Protein AF-A0A7J6A420-F1 (afdb_monomer_lite)

Secondary structure (DSSP, 8-state):
----------------PPPPPPPP------------------------------------------------S-HHHHHHHHHHHHHHHHHHHHHHHHHHHHHHHHHHHHHHHHHHHHHHHHHHHHHHHHHTS--HHHHHHHHHHHHHHHHHHHHHHHHHHHHHHHHHHHHHHHHHHHHHHHHHHHHHHHHHHHHHHHHHHHHHHHHHHHHHHHHHHHHHHHHHHHHHHHHHHHHHHHHHHHHTT-----------HHHHHHHHHHHHHHHHHHHHHHHHHHHHHHHHHHHHHHHHHHHHHHHHHHHHHHHHHHHHHHHHHHHHHHHHHHHHHHHHHHHHHHHHHHHHHHHHHHHHHHHHHHHHHHHHHHHHHHHHHHHHHHHHHHHHHHHHHHHHHHHHHHHHHHH--S--------------------------------------------TTHHHHHHHHHHHHHHHHHHHHHHHHHHHHHHHHHHHHHHHHHHHHHHHHHHHHHHHHHHHHHHHHHHHHHHHHHHHHHHHHHHHHHHHHHHHHHHHHT-TT-SSS-S--

Organism: Ameiurus melas (NCBI:txid219545)

Foldseek 3Di:
DDDDDDDDDDDDDDDDDDDDDDDDDDDDDDDDDDDDDDDDDDDDDDDDDDDDDDDDDDDDDDDDDDDDDDDPDDPVVVVVVVVVVVVVVVVVVVVVVVVVVVVVVVVVVVVVVVVVVVVVVVVVVVVVVVVPPPDCVVVVVVVVVVVVVVVVVVVVVVVVVVVVVVVVVVVVVVVVVVVVVVVVVVVVVVVVVVVVVVVVVVVVVVVVVVVVVVVVVVVVVVVVVVVVVVVVVVVVVVCVVVVVVDDDDDDDDDDPVVVVVVVVVVVVVVVVVVVVVVVVVVVVVVVVVVVVVVVVVVVVVVVVVVVVVVVVVVVVVVVVVVVVVVVVVVVVVVVVVVVVVVVVVVVVVVVVVVVVVVVVVVVVVVVVVVVVVVVVVVVVVVVVVVVVVVVVVVVVVVVCCVVCVVVDPDDDDDDDDDDDDDDDDDDDDDDDDDDDDDDDDDDDDDDDDDDDDDPPVVVVVVVVVVVVVVVVVVVVVVVVVVVVVVVVVVVVVVVVVVVVVVVVVVVVVVVVVVVVVVVVVVVVVVVVVVVVVVVVVVVVVVVVVVVVVVVVPDPPPPPDPPDD

Radius of gyration: 74.11 Å; chains: 1; bounding box: 147×92×239 Å

Sequence (564 aa):
MSGIGFDPYYTSAYKRWYVESAPPRVATRTRSRTVYSSHSSPLSSARFQYSSPGRVSSSSSLLLSSAGHPLELDLSQAAQVGSELRAVRTQEKAQLQELNDRFAGFIERVHELEQQNRALEAELLLLRQRHNEPSCLRALYEHEARALRAAVDEAEQEKQHALSRREHLEETLRALQRQYDEEALERENSEARLMDARKEADERALTQVELEKRVGVLLDELAFLKKLHEGEISELQVQIQYGAQIAVETETTKPDLSSALRDIRAQYERLAARNMQAAEDWFRGKMGHLTETVAHHTSAVRTSKDEAGEYRRQLQARILEIDACKSLNESLEKQLRELEDKQSAEITAMQDTISELDNELRGTKGEMARYLKEYQDLLNVKMALDIEIAAYRKLLEGEETRISAGMAGSLASSYTMASSYSRPVFSVQSSVTSSAPYLLSSRLMSYTLSAEPSKEEEEEEEEEEEEKEEEEKEEVEEKKKKKKIRRRTRKKKIRRRGMKRKMKQLRNKRRKKRRLHRRKKRKEVKRRLKRVRSRKEKKKLHSQVSFEIAWGTNPHMSHMASSC

pLDDT: mean 74.91, std 24.12, range [27.3, 98.44]

InterPro domains:
  IPR006821 Intermediate filament head, DNA-binding domain [PF04732] (9-90)
  IPR018039 Intermediate filament protein, conserved site [PS00226] (389-397)
  IPR039008 Intermediate filament, rod domain [PF00038] (91-402)
  IPR039008 Intermediate filament, rod domain [PS51842] (92-403)
  IPR039008 Intermediate filament, rod domain [SM01391] (91-402)
  IPR050405 Intermediate filament structural protein [PTHR45652] (11-483)

Structure (mmCIF, N/CA/C/O backbone):
data_AF-A0A7J6A420-F1
#
_entry.id   AF-A0A7J6A420-F1
#
loop_
_atom_site.group_PDB
_atom_site.id
_atom_site.type_symbol
_atom_site.label_atom_id
_atom_site.label_alt_id
_atom_site.label_comp_id
_atom_site.label_asym_id
_atom_site.label_entity_id
_atom_site.label_seq_id
_atom_site.pdbx_PDB_ins_code
_atom_site.Cartn_x
_atom_site.Cartn_y
_atom_site.Cartn_z
_atom_site.occupancy
_atom_site.B_iso_or_equiv
_atom_site.auth_seq_id
_atom_site.auth_comp_id
_atom_site.auth_asym_id
_atom_site.auth_atom_id
_atom_site.pdbx_PDB_model_num
ATOM 1 N N . MET A 1 1 ? 5.574 6.010 33.028 1.00 44.16 1 MET A N 1
ATOM 2 C CA . MET A 1 1 ? 6.414 4.857 32.646 1.00 44.16 1 MET A CA 1
ATOM 3 C C . MET A 1 1 ? 5.603 4.161 31.567 1.00 44.16 1 MET A C 1
ATOM 5 O O . MET A 1 1 ? 4.465 3.852 31.861 1.00 44.16 1 MET A O 1
ATOM 9 N N . SER A 1 2 ? 5.947 4.088 30.293 1.00 42.56 2 SER A N 1
ATOM 10 C CA . SER A 1 2 ? 7.198 4.186 29.543 1.00 42.56 2 SER A CA 1
ATOM 11 C C . SER A 1 2 ? 6.797 4.729 28.162 1.00 42.56 2 SER A C 1
ATOM 13 O O . SER A 1 2 ? 5.900 4.191 27.524 1.00 42.56 2 SER A O 1
ATOM 15 N N . GLY A 1 3 ? 7.388 5.844 27.733 1.00 39.31 3 GLY A N 1
ATOM 16 C CA . GLY A 1 3 ? 7.160 6.405 26.401 1.00 39.31 3 GLY A CA 1
ATOM 17 C C . GLY A 1 3 ? 8.328 6.027 25.508 1.00 39.31 3 GLY A C 1
ATOM 18 O O . GLY A 1 3 ? 9.388 6.636 25.622 1.00 39.31 3 GLY A O 1
ATOM 19 N N . ILE A 1 4 ? 8.142 5.013 24.666 1.00 49.25 4 ILE A N 1
ATOM 20 C CA . ILE A 1 4 ? 9.098 4.632 23.625 1.00 49.25 4 ILE A CA 1
ATOM 21 C C . ILE A 1 4 ? 8.918 5.627 22.476 1.00 49.25 4 ILE A C 1
ATOM 23 O O . ILE A 1 4 ? 7.881 5.664 21.817 1.00 49.25 4 ILE A O 1
ATOM 27 N N . GLY A 1 5 ? 9.903 6.508 22.311 1.00 38.50 5 GLY A N 1
ATOM 28 C CA . GLY A 1 5 ? 9.998 7.419 21.179 1.00 38.50 5 GLY A CA 1
ATOM 29 C C . GLY A 1 5 ? 10.586 6.679 19.987 1.00 38.50 5 GLY A C 1
ATOM 30 O O . GLY A 1 5 ? 11.729 6.241 20.046 1.00 38.50 5 GLY A O 1
ATOM 31 N N . PHE A 1 6 ? 9.789 6.543 18.934 1.00 41.97 6 PHE A N 1
ATOM 32 C CA . PHE A 1 6 ? 10.197 6.000 17.646 1.00 41.97 6 PHE A CA 1
ATOM 33 C C . PHE A 1 6 ? 10.838 7.120 16.809 1.00 41.97 6 PHE A C 1
ATOM 35 O O . PHE A 1 6 ? 10.242 8.188 16.637 1.00 41.97 6 PHE A O 1
ATOM 42 N N . ASP A 1 7 ? 12.060 6.884 16.338 1.00 42.75 7 ASP A N 1
ATOM 43 C CA . ASP A 1 7 ? 12.834 7.762 15.456 1.00 42.75 7 ASP A CA 1
ATOM 44 C C . ASP A 1 7 ? 12.755 7.184 14.029 1.00 42.75 7 ASP A C 1
ATOM 46 O O . ASP A 1 7 ? 13.041 5.997 13.859 1.00 42.75 7 ASP A O 1
ATOM 50 N N . PRO A 1 8 ? 12.339 7.939 12.996 1.00 51.19 8 PRO A N 1
ATOM 51 C CA . PRO A 1 8 ? 12.270 7.412 11.641 1.00 51.19 8 PRO A CA 1
ATOM 52 C C . PRO A 1 8 ? 13.610 7.626 10.929 1.00 51.19 8 PRO A C 1
ATOM 54 O O . PRO A 1 8 ? 13.943 8.742 10.514 1.00 51.19 8 PRO A O 1
ATOM 57 N N . TYR A 1 9 ? 14.364 6.541 10.759 1.00 42.09 9 TYR A N 1
ATOM 58 C CA . TYR A 1 9 ? 15.439 6.484 9.775 1.00 42.09 9 TYR A CA 1
ATOM 59 C C . TYR A 1 9 ? 14.852 6.513 8.359 1.00 42.09 9 TYR A C 1
ATOM 61 O O . TYR A 1 9 ? 13.881 5.833 8.040 1.00 42.09 9 TYR A O 1
ATOM 69 N N . TYR A 1 10 ? 15.459 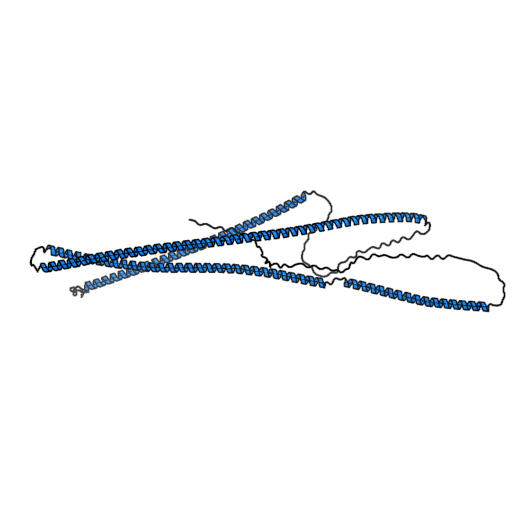7.356 7.529 1.00 42.25 10 TYR A N 1
ATOM 70 C CA . TYR A 1 10 ? 15.318 7.387 6.080 1.00 42.25 10 TYR A CA 1
ATOM 71 C C . TYR A 1 10 ? 15.702 6.024 5.489 1.00 42.25 10 TYR A C 1
ATOM 73 O O . TYR A 1 10 ? 16.800 5.544 5.767 1.00 42.25 10 TYR A O 1
ATOM 81 N N . THR A 1 11 ? 14.872 5.470 4.604 1.00 33.19 11 THR A N 1
ATOM 82 C CA . THR A 1 11 ? 15.291 4.398 3.694 1.00 33.19 11 THR A CA 1
ATOM 83 C C . THR A 1 11 ? 15.205 4.898 2.258 1.00 33.19 11 THR A C 1
ATOM 85 O O . THR A 1 11 ? 14.230 5.522 1.840 1.00 33.19 11 THR A O 1
ATOM 88 N N . SER A 1 12 ? 16.316 4.682 1.565 1.00 32.66 12 SER A N 1
ATOM 89 C CA . SER A 1 12 ? 16.600 4.981 0.169 1.00 32.66 12 SER A CA 1
ATOM 90 C C . SER A 1 12 ? 15.578 4.330 -0.767 1.00 32.66 12 SER A C 1
ATOM 92 O O . SER A 1 12 ? 15.286 3.146 -0.627 1.00 32.66 12 SER A O 1
ATOM 94 N N . ALA A 1 13 ? 15.049 5.095 -1.721 1.00 34.12 13 ALA A N 1
ATOM 95 C CA . ALA A 1 13 ? 14.199 4.586 -2.790 1.00 34.12 13 ALA A CA 1
ATOM 96 C C . ALA A 1 13 ? 15.071 4.284 -4.017 1.00 34.12 13 ALA A C 1
ATOM 98 O O . ALA A 1 13 ? 15.443 5.198 -4.755 1.00 34.12 13 ALA A O 1
ATOM 99 N N . TYR A 1 14 ? 15.394 3.008 -4.228 1.00 37.47 14 TYR A N 1
ATOM 100 C CA . TYR A 1 14 ? 15.892 2.518 -5.511 1.00 37.47 14 TYR A CA 1
ATOM 101 C C . TYR A 1 14 ? 14.693 2.297 -6.440 1.00 37.47 14 TYR A C 1
ATOM 103 O O . TYR A 1 14 ? 13.781 1.531 -6.136 1.00 37.47 14 TYR A O 1
ATOM 111 N N . LYS A 1 15 ? 14.680 3.014 -7.566 1.00 39.81 15 LYS A N 1
ATOM 112 C CA . LYS A 1 15 ? 13.773 2.777 -8.693 1.00 39.81 15 LYS A CA 1
ATOM 113 C C . LYS A 1 15 ? 14.254 1.536 -9.443 1.00 39.81 15 LYS A C 1
ATOM 115 O O . LYS A 1 15 ? 15.408 1.514 -9.864 1.00 39.81 15 LYS A O 1
ATOM 120 N N . ARG A 1 16 ? 13.374 0.566 -9.693 1.00 32.12 16 ARG A N 1
ATOM 121 C CA . ARG A 1 16 ? 13.612 -0.480 -10.694 1.00 32.12 16 ARG A CA 1
ATOM 122 C C . ARG A 1 16 ? 12.357 -0.676 -11.533 1.00 32.12 16 ARG A C 1
ATOM 124 O O . ARG A 1 16 ? 11.264 -0.847 -11.006 1.00 32.12 16 ARG A O 1
ATOM 131 N N . TRP A 1 17 ? 12.555 -0.537 -12.835 1.00 34.53 17 TRP A N 1
ATOM 132 C CA . TRP A 1 17 ? 11.572 -0.737 -13.886 1.00 34.53 17 TRP A CA 1
ATOM 133 C C . TRP A 1 17 ? 11.294 -2.238 -14.019 1.00 34.53 17 TRP A C 1
ATOM 135 O O . TRP A 1 17 ? 12.237 -3.027 -14.002 1.00 34.53 17 TRP A O 1
ATOM 145 N N . TYR A 1 18 ? 10.026 -2.625 -14.158 1.00 34.12 18 TYR A N 1
ATOM 146 C CA . TYR A 1 18 ? 9.643 -3.968 -14.590 1.00 34.12 18 TYR A CA 1
ATOM 147 C C . TYR A 1 18 ? 9.233 -3.908 -16.064 1.00 34.12 18 TYR A C 1
ATOM 149 O O . TYR A 1 18 ? 8.341 -3.146 -16.431 1.00 34.12 18 TYR A O 1
ATOM 157 N N . VAL A 1 19 ? 9.918 -4.702 -16.889 1.00 36.59 19 VAL A N 1
ATOM 158 C CA . VAL A 1 19 ? 9.539 -5.044 -18.264 1.00 36.59 19 VAL A CA 1
ATOM 159 C C . VAL A 1 19 ? 8.822 -6.392 -18.214 1.00 36.59 19 VAL A C 1
ATOM 161 O O . VAL A 1 19 ? 9.273 -7.324 -17.550 1.00 36.59 19 VAL A O 1
ATOM 164 N N . GLU A 1 20 ? 7.676 -6.457 -18.879 1.00 30.97 20 GLU A N 1
ATOM 165 C CA . GLU A 1 20 ? 6.785 -7.608 -18.973 1.00 30.97 20 GLU A CA 1
ATOM 166 C C . GLU A 1 20 ? 7.246 -8.526 -20.120 1.00 30.97 20 GLU A C 1
ATOM 168 O O . GLU A 1 20 ? 7.280 -8.112 -21.279 1.00 30.97 20 GLU A O 1
ATOM 173 N N . SER A 1 21 ? 7.632 -9.766 -19.801 1.00 35.19 21 SER A N 1
ATOM 174 C CA . SER A 1 21 ? 8.087 -10.767 -20.777 1.00 35.19 21 SER A CA 1
ATOM 175 C C . SER A 1 21 ? 6.984 -11.787 -21.073 1.00 35.19 21 SER A C 1
ATOM 177 O O . SER A 1 21 ? 6.505 -12.481 -20.176 1.00 35.19 21 SER A O 1
ATOM 179 N N . ALA A 1 22 ? 6.606 -11.901 -22.348 1.00 41.25 22 ALA A N 1
ATOM 180 C CA . ALA A 1 22 ? 5.700 -12.921 -22.887 1.00 41.25 22 ALA A CA 1
ATOM 181 C C . ALA A 1 22 ? 6.444 -14.253 -23.197 1.00 41.25 22 ALA A C 1
ATOM 183 O O . ALA A 1 22 ? 7.671 -14.254 -23.300 1.00 41.25 22 ALA A O 1
ATOM 184 N N . PRO A 1 23 ? 5.740 -15.400 -23.342 1.00 46.00 23 PRO A N 1
ATOM 185 C CA . PRO A 1 23 ? 6.339 -16.738 -23.240 1.00 46.00 23 PRO A CA 1
ATOM 186 C C . PRO A 1 23 ? 6.891 -17.295 -24.572 1.00 46.00 23 PRO A C 1
ATOM 188 O O . PRO A 1 23 ? 6.526 -16.810 -25.648 1.00 46.00 23 PRO A O 1
ATOM 191 N N . PRO A 1 24 ? 7.732 -18.355 -24.536 1.00 46.97 24 PRO A N 1
ATOM 192 C CA . PRO A 1 24 ? 8.454 -18.843 -25.705 1.00 46.97 24 PRO A CA 1
ATOM 193 C C . PRO A 1 24 ? 7.633 -19.849 -26.526 1.00 46.97 24 PRO A C 1
ATOM 195 O O . PRO A 1 24 ? 6.916 -20.694 -25.988 1.00 46.97 24 PRO A O 1
ATOM 198 N N . ARG A 1 25 ? 7.800 -19.813 -27.854 1.00 38.16 25 ARG A N 1
ATOM 199 C CA . ARG A 1 25 ? 7.392 -20.891 -28.767 1.00 38.16 25 ARG A CA 1
ATOM 200 C C . ARG A 1 25 ? 8.628 -21.544 -29.380 1.00 38.16 25 ARG A C 1
ATOM 202 O O . ARG A 1 25 ? 9.457 -20.882 -29.991 1.00 38.16 25 ARG A O 1
ATOM 209 N N . VAL A 1 26 ? 8.705 -22.861 -29.220 1.00 37.81 26 VAL A N 1
ATOM 210 C CA . VAL A 1 26 ? 9.678 -23.772 -29.835 1.00 37.81 26 VAL A CA 1
ATOM 211 C C . VAL A 1 26 ? 9.087 -24.321 -31.138 1.00 37.81 26 VAL A C 1
ATOM 213 O O . VAL A 1 26 ? 7.959 -24.803 -31.099 1.00 37.81 26 VAL A O 1
ATOM 216 N N . ALA A 1 27 ? 9.845 -24.310 -32.247 1.00 32.50 27 ALA A N 1
ATOM 217 C CA . ALA A 1 27 ? 9.821 -25.359 -33.286 1.00 32.50 27 ALA A CA 1
ATOM 218 C C . ALA A 1 27 ? 10.918 -25.176 -34.368 1.00 32.50 27 ALA A C 1
ATOM 220 O O . ALA A 1 27 ? 10.869 -24.282 -35.204 1.00 32.50 27 ALA A O 1
ATOM 221 N N . THR A 1 28 ? 11.899 -26.082 -34.321 1.00 34.12 28 THR A N 1
ATOM 222 C CA . THR A 1 28 ? 12.509 -26.871 -35.417 1.00 34.12 28 THR A CA 1
ATOM 223 C C . THR A 1 28 ? 12.753 -26.273 -36.818 1.00 34.12 28 THR A C 1
ATOM 225 O O . THR A 1 28 ? 11.891 -26.260 -37.689 1.00 34.12 28 THR A O 1
ATOM 228 N N . ARG A 1 29 ? 14.037 -25.978 -37.060 1.00 37.75 29 ARG A N 1
ATOM 229 C CA . ARG A 1 29 ? 14.913 -26.387 -38.184 1.00 37.75 29 ARG A CA 1
ATOM 230 C C . ARG A 1 29 ? 14.262 -27.104 -39.391 1.00 37.75 29 ARG A C 1
ATOM 232 O O . ARG A 1 29 ? 13.819 -28.240 -39.268 1.00 37.75 29 ARG A O 1
ATOM 239 N N . THR A 1 30 ? 14.445 -26.554 -40.594 1.00 31.52 30 THR A N 1
ATOM 240 C CA . THR A 1 30 ? 14.710 -27.333 -41.823 1.00 31.52 30 THR A CA 1
ATOM 241 C C . THR A 1 30 ? 15.587 -26.544 -42.796 1.00 31.52 30 THR A C 1
ATOM 243 O O . THR A 1 30 ? 15.597 -25.321 -42.841 1.00 31.52 30 THR A O 1
ATOM 246 N N . ARG A 1 31 ? 16.406 -27.309 -43.511 1.00 36.94 31 ARG A N 1
ATOM 247 C CA . ARG A 1 31 ? 17.540 -26.947 -44.360 1.00 36.94 31 ARG A CA 1
ATOM 248 C C . ARG A 1 31 ? 17.093 -27.088 -45.815 1.00 36.94 31 ARG A C 1
ATOM 250 O O . ARG A 1 31 ? 16.467 -28.100 -46.109 1.00 36.94 31 ARG A O 1
ATOM 257 N N . SER A 1 32 ? 17.483 -26.187 -46.721 1.00 33.56 32 SER A N 1
ATOM 258 C CA . SER A 1 32 ? 17.725 -26.513 -48.141 1.00 33.56 32 SER A CA 1
ATOM 259 C C . SER A 1 32 ? 18.533 -25.427 -48.862 1.00 33.56 32 SER A C 1
ATOM 261 O O . SER A 1 32 ? 18.298 -24.236 -48.700 1.00 33.56 32 SER A O 1
ATOM 263 N N . ARG A 1 33 ? 19.524 -25.912 -49.620 1.00 34.00 33 ARG A N 1
ATOM 264 C CA . ARG A 1 33 ? 20.404 -25.239 -50.593 1.00 34.00 33 ARG A CA 1
ATOM 265 C C . ARG A 1 33 ? 19.622 -24.855 -51.862 1.00 34.00 33 ARG A C 1
ATOM 267 O O . ARG A 1 33 ? 18.701 -25.590 -52.183 1.00 34.00 33 ARG A O 1
ATOM 274 N N . THR A 1 34 ? 20.053 -23.830 -52.614 1.00 34.34 34 THR A N 1
ATOM 275 C CA . THR A 1 34 ? 20.872 -23.896 -53.867 1.00 34.34 34 THR A CA 1
ATOM 276 C C . THR A 1 34 ? 20.934 -22.508 -54.545 1.00 34.34 34 THR A C 1
ATOM 278 O O . THR A 1 34 ? 19.916 -21.841 -54.627 1.00 34.34 34 THR A O 1
ATOM 281 N N . VAL A 1 35 ? 22.130 -21.949 -54.797 1.00 37.09 35 VAL A N 1
ATOM 282 C CA . VAL A 1 35 ? 22.885 -21.847 -56.084 1.00 37.09 35 VAL A CA 1
ATOM 283 C C . VAL A 1 35 ? 22.332 -20.841 -57.115 1.00 37.09 35 VAL A C 1
ATOM 285 O O . VAL A 1 35 ? 21.404 -21.159 -57.844 1.00 37.09 35 VAL A O 1
ATOM 288 N N . TYR A 1 36 ? 23.015 -19.693 -57.245 1.00 34.50 36 TYR A N 1
ATOM 289 C CA . TYR A 1 36 ? 23.463 -19.044 -58.501 1.00 34.50 36 TYR A CA 1
ATOM 290 C C . TYR A 1 36 ? 24.477 -17.947 -58.088 1.00 34.50 36 TYR A C 1
ATOM 292 O O . TYR A 1 36 ? 24.188 -17.181 -57.176 1.00 34.50 36 TYR A O 1
ATOM 300 N N . SER A 1 37 ? 25.773 -18.041 -58.424 1.00 29.95 37 SER A N 1
ATOM 301 C CA . SER A 1 37 ? 26.440 -17.466 -59.617 1.00 29.95 37 SER A CA 1
ATOM 302 C C . SER A 1 37 ? 26.096 -15.975 -59.818 1.00 29.95 37 SER A C 1
ATOM 304 O O . SER A 1 37 ? 24.925 -15.633 -59.840 1.00 29.95 37 SER A O 1
ATOM 306 N N . SER A 1 38 ? 27.014 -15.015 -59.934 1.00 36.00 38 SER A N 1
ATOM 307 C CA . SER A 1 38 ? 28.357 -15.060 -60.512 1.00 36.00 38 SER A CA 1
ATOM 308 C C . SER A 1 38 ? 29.232 -13.896 -60.027 1.00 36.00 38 SER A C 1
ATOM 310 O O . SER A 1 38 ? 28.785 -12.794 -59.728 1.00 36.00 38 SER A O 1
ATOM 312 N N . HIS A 1 39 ? 30.510 -14.222 -60.008 1.00 33.41 39 HIS A N 1
ATOM 313 C CA . HIS A 1 39 ? 31.740 -13.476 -59.767 1.00 33.41 39 HIS A CA 1
ATOM 314 C C . HIS A 1 39 ? 31.941 -12.339 -60.785 1.00 33.41 39 HIS A C 1
ATOM 316 O O . HIS A 1 39 ? 31.739 -12.544 -61.980 1.00 33.41 39 HIS A O 1
ATOM 322 N N . SER A 1 40 ? 32.441 -11.186 -60.335 1.00 33.41 40 SER A N 1
ATOM 323 C CA . SER A 1 40 ? 33.102 -10.194 -61.190 1.00 33.41 40 SER A CA 1
ATOM 324 C C . SER A 1 40 ? 34.513 -9.939 -60.660 1.00 33.41 40 SER A C 1
ATOM 326 O O . SER A 1 40 ? 34.689 -9.518 -59.517 1.00 33.41 40 SER A O 1
ATOM 328 N N . SER A 1 41 ? 35.513 -10.202 -61.494 1.00 38.19 41 SER A N 1
ATOM 329 C CA . SER A 1 41 ? 36.924 -9.857 -61.295 1.00 38.19 41 SER A CA 1
ATOM 330 C C . SER A 1 41 ? 37.413 -9.072 -62.526 1.00 38.19 41 SER A C 1
ATOM 332 O O . SER A 1 41 ? 36.717 -9.053 -63.543 1.00 38.19 41 SER A O 1
ATOM 334 N N . PRO A 1 42 ? 38.541 -8.350 -62.421 1.00 45.03 42 PRO A N 1
ATOM 335 C CA . PRO A 1 42 ? 38.766 -7.096 -63.129 1.00 45.03 42 PRO A CA 1
ATOM 336 C C . PRO A 1 42 ? 39.345 -7.270 -64.536 1.00 45.03 42 PRO A C 1
ATOM 338 O O . PRO A 1 42 ? 39.924 -8.296 -64.889 1.00 45.03 42 PRO A O 1
ATOM 341 N N . LEU A 1 43 ? 39.207 -6.205 -65.325 1.00 34.28 43 LEU A N 1
ATOM 342 C CA . LEU A 1 43 ? 39.779 -6.051 -66.657 1.00 34.28 43 LEU A CA 1
ATOM 343 C C . LEU A 1 43 ? 41.313 -5.987 -66.572 1.00 34.28 43 LEU A C 1
ATOM 345 O O . LEU A 1 43 ? 41.872 -5.067 -65.978 1.00 34.28 43 LEU A O 1
ATOM 349 N N . SER A 1 44 ? 41.979 -6.956 -67.200 1.00 32.56 44 SER A N 1
ATOM 350 C CA . SER A 1 44 ? 43.403 -6.916 -67.526 1.00 32.56 44 SER A CA 1
ATOM 351 C C . SER A 1 44 ? 43.548 -6.657 -69.026 1.00 32.56 44 SER A C 1
ATOM 353 O O . SER A 1 44 ? 42.921 -7.326 -69.848 1.00 32.56 44 SER A O 1
ATOM 355 N N . SER A 1 45 ? 44.332 -5.634 -69.355 1.00 38.75 45 SER A N 1
ATOM 356 C CA . SER A 1 45 ? 44.601 -5.153 -70.706 1.00 38.75 45 SER A CA 1
ATOM 357 C C . SER A 1 45 ? 45.745 -5.952 -71.327 1.00 38.75 45 SER A C 1
ATOM 359 O O . SER A 1 45 ? 46.814 -6.068 -70.729 1.00 38.75 45 SER A O 1
ATOM 361 N N . ALA A 1 46 ? 45.540 -6.489 -72.529 1.00 34.09 46 ALA A N 1
ATOM 362 C CA . ALA A 1 46 ? 46.610 -7.052 -73.343 1.00 34.09 46 ALA A CA 1
ATOM 363 C C . ALA A 1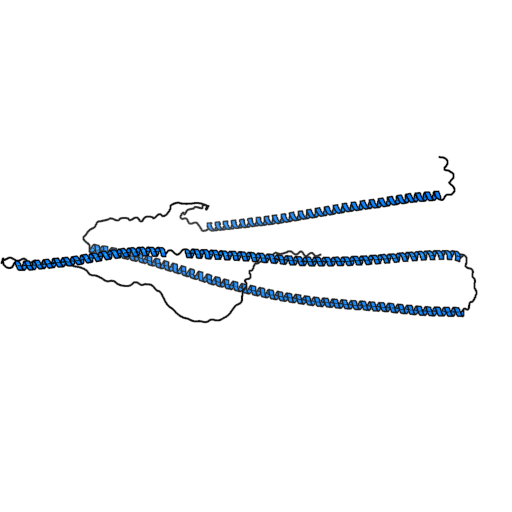 46 ? 46.270 -6.983 -74.838 1.00 34.09 46 ALA A C 1
ATOM 365 O O . ALA A 1 46 ? 45.131 -7.252 -75.216 1.00 34.09 46 ALA A O 1
ATOM 366 N N . ARG A 1 47 ? 47.333 -6.771 -75.637 1.00 31.03 47 ARG A N 1
ATOM 367 C CA . ARG A 1 47 ? 47.485 -6.867 -77.111 1.00 31.03 47 ARG A CA 1
ATOM 368 C C . ARG A 1 47 ? 47.308 -5.560 -77.892 1.00 31.03 47 ARG A C 1
ATOM 370 O O . ARG A 1 47 ? 46.387 -4.811 -77.631 1.00 31.03 47 ARG A O 1
ATOM 377 N N . PHE A 1 48 ? 48.116 -5.245 -78.904 1.00 36.12 48 PHE A N 1
ATOM 378 C CA . PHE A 1 48 ? 49.287 -5.900 -79.503 1.00 36.12 48 PHE A CA 1
ATOM 379 C C . PHE A 1 48 ? 50.120 -4.826 -80.221 1.00 36.12 48 PHE A C 1
ATOM 381 O O . PHE A 1 48 ? 49.583 -3.847 -80.731 1.00 36.12 48 PHE A O 1
ATOM 388 N N . GLN A 1 49 ? 51.429 -5.051 -80.272 1.00 33.16 49 GLN A N 1
ATOM 389 C CA . GLN A 1 49 ? 52.395 -4.314 -81.081 1.00 33.16 49 GLN A CA 1
ATOM 390 C C . GLN A 1 49 ? 52.272 -4.730 -82.556 1.00 33.16 49 GLN A C 1
ATOM 392 O O . GLN A 1 49 ? 52.104 -5.914 -82.843 1.00 33.16 49 GLN A O 1
ATOM 397 N N . TYR A 1 50 ? 52.435 -3.780 -83.478 1.00 34.28 50 TYR A N 1
ATOM 398 C CA . TYR A 1 50 ? 52.884 -4.055 -84.843 1.00 34.28 50 TYR A CA 1
ATOM 399 C C . TYR A 1 50 ? 53.947 -3.025 -85.231 1.00 34.28 50 TYR A C 1
ATOM 401 O O . TYR A 1 50 ? 53.759 -1.820 -85.068 1.00 34.28 50 TYR A O 1
ATOM 409 N N . SER A 1 51 ? 55.081 -3.533 -85.702 1.00 34.88 51 SER A N 1
ATOM 410 C CA . SER A 1 51 ? 56.249 -2.782 -86.159 1.00 34.88 51 SER A CA 1
ATOM 411 C C . SER A 1 51 ? 56.219 -2.602 -87.686 1.00 34.88 51 SER A C 1
ATOM 413 O O . SER A 1 51 ? 55.882 -3.557 -88.375 1.00 34.88 51 SER A O 1
ATOM 415 N N . SER A 1 52 ? 56.595 -1.392 -88.144 1.00 38.06 52 SER A N 1
ATOM 416 C CA . SER A 1 52 ? 57.456 -0.979 -89.294 1.00 38.06 52 SER A CA 1
ATOM 417 C C . SER A 1 52 ? 57.335 -1.678 -90.673 1.00 38.06 52 SER A C 1
ATOM 419 O O . SER A 1 52 ? 57.142 -2.888 -90.706 1.00 38.06 52 SER A O 1
ATOM 421 N N . PRO A 1 53 ? 57.530 -0.994 -91.838 1.00 44.47 53 PRO A N 1
ATOM 422 C CA . PRO A 1 53 ? 58.771 -0.267 -92.215 1.00 44.47 53 PRO A CA 1
ATOM 423 C C . PRO A 1 53 ? 58.541 1.058 -93.003 1.00 44.47 53 PRO A C 1
ATOM 425 O O . PRO A 1 53 ? 57.478 1.297 -93.562 1.00 44.47 53 PRO A O 1
ATOM 428 N N . GLY A 1 54 ? 59.438 2.052 -93.014 1.00 32.47 54 GLY A N 1
ATOM 429 C CA . GLY A 1 54 ? 60.789 2.032 -93.590 1.00 32.47 54 GLY A CA 1
ATOM 430 C C . GLY A 1 54 ? 60.745 2.353 -95.095 1.00 32.47 54 GLY A C 1
ATOM 431 O O . GLY A 1 54 ? 60.560 1.447 -95.900 1.00 32.47 54 GLY A O 1
ATOM 432 N N . ARG A 1 55 ? 60.904 3.628 -95.493 1.00 37.81 55 ARG A N 1
ATOM 433 C CA . ARG A 1 55 ? 61.079 4.029 -96.904 1.00 37.81 55 ARG A CA 1
ATOM 434 C C . ARG A 1 55 ? 62.444 4.681 -97.107 1.00 37.81 55 ARG A C 1
ATOM 436 O O . ARG A 1 55 ? 62.658 5.830 -96.745 1.00 37.81 55 ARG A O 1
ATOM 443 N N . VAL A 1 56 ? 63.337 3.912 -97.716 1.00 33.75 56 VAL A N 1
ATOM 444 C CA . VAL A 1 56 ? 64.490 4.383 -98.487 1.00 33.75 56 VAL A CA 1
ATOM 445 C C . VAL A 1 56 ? 64.046 4.587 -99.936 1.00 33.75 56 VAL A C 1
ATOM 447 O O . VAL A 1 56 ? 63.227 3.826 -100.452 1.00 33.75 56 VAL A O 1
ATOM 450 N N . SER A 1 57 ? 64.589 5.585 -100.624 1.00 33.22 57 SER A N 1
ATOM 451 C CA . SER A 1 57 ? 64.675 5.564 -102.086 1.00 33.22 57 SER A CA 1
ATOM 452 C C . SER A 1 57 ? 65.936 6.286 -102.516 1.00 33.22 57 SER A C 1
ATOM 454 O O . SER A 1 57 ? 66.115 7.481 -102.294 1.00 33.22 57 SER A O 1
ATOM 456 N N . SER A 1 58 ? 66.818 5.469 -103.072 1.00 33.81 58 SER A N 1
ATOM 457 C CA . SER A 1 58 ? 68.105 5.799 -103.639 1.00 33.81 58 SER A CA 1
ATOM 458 C C . SER A 1 58 ? 67.961 6.553 -104.956 1.00 33.81 58 SER A C 1
ATOM 460 O O . SER A 1 58 ? 67.042 6.337 -105.744 1.00 33.81 58 SER A O 1
ATOM 462 N N . SER A 1 59 ? 68.952 7.395 -105.191 1.00 32.75 59 SER A N 1
ATOM 463 C CA . SER A 1 59 ? 69.390 7.929 -106.470 1.00 32.75 59 SER A CA 1
ATOM 464 C C . SER A 1 59 ? 69.761 6.825 -107.469 1.00 32.75 59 SER A C 1
ATOM 466 O O . SER A 1 59 ? 70.328 5.798 -107.099 1.00 32.75 59 SER A O 1
ATOM 468 N N . SER A 1 60 ? 69.508 7.067 -108.757 1.00 34.62 60 SER A N 1
ATOM 469 C CA . SER A 1 60 ? 70.215 6.436 -109.881 1.00 34.62 60 SER A CA 1
ATOM 470 C C . SER A 1 60 ? 70.091 7.325 -111.119 1.00 34.62 60 SER A C 1
ATOM 472 O O . SER A 1 60 ? 69.038 7.437 -111.739 1.00 34.62 60 SER A O 1
ATOM 474 N N . SER A 1 61 ? 71.192 7.993 -111.431 1.00 33.53 61 SER A N 1
ATOM 475 C CA . SER A 1 61 ? 71.550 8.565 -112.723 1.00 33.53 61 SER A CA 1
ATOM 476 C C . SER A 1 61 ? 71.876 7.448 -113.717 1.00 33.53 61 SER A C 1
ATOM 478 O O . SER A 1 61 ? 72.449 6.455 -113.297 1.00 33.53 61 SER A O 1
ATOM 480 N N . LEU A 1 62 ? 71.615 7.635 -115.016 1.00 38.81 62 LEU A N 1
ATOM 481 C CA . LEU A 1 62 ? 72.542 7.254 -116.091 1.00 38.81 62 LEU A CA 1
ATOM 482 C C . LEU A 1 62 ? 72.201 7.977 -117.405 1.00 38.81 62 LEU A C 1
ATOM 484 O O . LEU A 1 62 ? 71.052 8.260 -117.731 1.00 38.81 62 LEU A O 1
ATOM 488 N N . LEU A 1 63 ? 73.287 8.290 -118.100 1.00 36.06 63 LEU A N 1
ATOM 489 C CA . LEU A 1 63 ? 73.455 9.033 -119.340 1.00 36.06 63 LEU A CA 1
ATOM 490 C C . LEU A 1 63 ? 73.265 8.110 -120.554 1.00 36.06 63 LEU A C 1
ATOM 492 O O . LEU A 1 63 ? 73.693 6.960 -120.492 1.00 36.06 63 LEU A O 1
ATOM 496 N N . LEU A 1 64 ? 72.802 8.643 -121.690 1.00 33.75 64 LEU A N 1
ATOM 497 C CA . LEU A 1 64 ? 73.339 8.225 -122.990 1.00 33.75 64 LEU A CA 1
ATOM 498 C C . LEU A 1 64 ? 73.179 9.331 -124.043 1.00 33.75 64 LEU A C 1
ATOM 500 O O . LEU A 1 64 ? 72.072 9.728 -124.395 1.00 33.75 64 LEU A O 1
ATOM 504 N N . SER A 1 65 ? 74.319 9.800 -124.541 1.00 32.44 65 SER A N 1
ATOM 505 C CA . SER A 1 65 ? 74.464 10.576 -125.771 1.00 32.44 65 SER A CA 1
ATOM 506 C C . SER A 1 65 ? 74.901 9.630 -126.889 1.00 32.44 65 SER A C 1
ATOM 508 O O . SER A 1 65 ? 75.839 8.871 -126.666 1.00 32.44 65 SER A O 1
ATOM 510 N N . SER A 1 66 ? 74.350 9.753 -128.101 1.00 34.00 66 SER A N 1
ATOM 511 C CA . SER A 1 66 ? 75.161 9.679 -129.330 1.00 34.00 66 SER A CA 1
ATOM 512 C C . SER A 1 66 ? 74.410 10.184 -130.567 1.00 34.00 66 SER A C 1
ATOM 514 O O . SER A 1 66 ? 73.372 9.640 -130.923 1.00 34.00 66 SER A O 1
ATOM 516 N N . ALA A 1 67 ? 75.019 11.202 -131.184 1.00 35.34 67 ALA A N 1
ATOM 517 C CA . ALA A 1 67 ? 75.264 11.432 -132.612 1.00 35.34 67 ALA A CA 1
ATOM 518 C C . ALA A 1 67 ? 74.141 11.225 -133.648 1.00 35.34 67 ALA A C 1
ATOM 520 O O . ALA A 1 67 ? 73.493 10.189 -133.734 1.00 35.34 67 ALA A O 1
ATOM 521 N N . GLY A 1 68 ? 73.989 12.250 -134.492 1.00 35.69 68 GLY A N 1
ATOM 522 C CA . GLY A 1 68 ? 73.012 12.319 -135.568 1.00 35.69 68 GLY A CA 1
ATOM 523 C C . GLY A 1 68 ? 73.251 11.338 -136.711 1.00 35.69 68 GLY A C 1
ATOM 524 O O . GLY A 1 68 ? 74.345 10.822 -136.878 1.00 35.69 68 GLY A O 1
ATOM 525 N N . HIS A 1 69 ? 72.220 11.153 -137.529 1.00 37.56 69 HIS A N 1
ATOM 526 C CA . HIS A 1 69 ? 72.220 11.534 -138.943 1.00 37.56 69 HIS A CA 1
ATOM 527 C C . HIS A 1 69 ? 70.757 11.680 -139.418 1.00 37.56 69 HIS A C 1
ATOM 529 O O . HIS A 1 69 ? 69.872 11.036 -138.854 1.00 37.56 69 HIS A O 1
ATOM 535 N N . PRO A 1 70 ? 70.473 12.570 -140.386 1.00 51.25 70 PRO A N 1
ATOM 536 C CA . PRO A 1 70 ? 69.121 12.995 -140.721 1.00 51.25 70 PRO A CA 1
ATOM 537 C C . PRO A 1 70 ? 68.537 12.106 -141.819 1.00 51.25 70 PRO A C 1
ATOM 539 O O . PRO A 1 70 ? 69.113 12.014 -142.900 1.00 51.25 70 PRO A O 1
ATOM 542 N N . LEU A 1 71 ? 67.383 11.491 -141.573 1.00 42.03 71 LEU A N 1
ATOM 543 C CA . LEU A 1 71 ? 66.549 10.941 -142.636 1.00 42.03 71 LEU A CA 1
ATOM 544 C C . LEU A 1 71 ? 65.098 11.332 -142.379 1.00 42.03 71 LEU A C 1
ATOM 546 O O . LEU A 1 71 ? 64.419 10.846 -141.480 1.00 42.03 71 LEU A O 1
ATOM 550 N N . GLU A 1 72 ? 64.695 12.306 -143.179 1.00 50.38 72 GLU A N 1
ATOM 551 C CA . GLU A 1 72 ? 63.344 12.760 -143.414 1.00 50.38 72 GLU A CA 1
ATOM 552 C C . GLU A 1 72 ? 62.537 11.618 -144.048 1.00 50.38 72 GLU A C 1
ATOM 554 O O . GLU A 1 72 ? 62.632 11.370 -145.243 1.00 50.38 72 GLU A O 1
ATOM 559 N N . LEU A 1 73 ? 61.802 10.879 -143.221 1.00 50.03 73 LEU A N 1
ATOM 560 C CA . LEU A 1 73 ? 60.504 10.266 -143.508 1.00 50.03 73 LEU A CA 1
ATOM 561 C C . LEU A 1 73 ? 60.039 9.610 -142.197 1.00 50.03 73 LEU A C 1
ATOM 563 O O . LEU A 1 73 ? 60.795 8.851 -141.603 1.00 50.03 73 LEU A O 1
ATOM 567 N N . ASP A 1 74 ? 58.804 9.905 -141.782 1.00 52.19 74 ASP A N 1
ATOM 568 C CA . ASP A 1 74 ? 58.067 9.305 -140.647 1.00 52.19 74 ASP A CA 1
ATOM 569 C C . ASP A 1 74 ? 57.963 10.103 -139.319 1.00 52.19 74 ASP A C 1
ATOM 571 O O . ASP A 1 74 ? 57.938 9.565 -138.213 1.00 52.19 74 ASP A O 1
ATOM 575 N N . LEU A 1 75 ? 57.820 11.434 -139.416 1.00 49.69 75 LEU A N 1
ATOM 576 C CA . LEU A 1 75 ? 57.490 12.321 -138.282 1.00 49.69 75 LEU A CA 1
ATOM 577 C C . LEU A 1 75 ? 55.978 12.377 -137.955 1.00 49.69 75 LEU A C 1
ATOM 579 O O . LEU A 1 75 ? 55.584 12.924 -136.925 1.00 49.69 75 LEU A O 1
ATOM 583 N N . SER A 1 76 ? 55.117 11.816 -138.808 1.00 54.97 76 SER A N 1
ATOM 584 C CA . SER A 1 76 ? 53.659 11.780 -138.616 1.00 54.97 76 SER A CA 1
ATOM 585 C C . SER A 1 76 ? 53.217 10.661 -137.669 1.00 54.97 76 SER A C 1
ATOM 587 O O . SER A 1 76 ? 52.320 10.881 -136.854 1.00 54.97 76 SER A O 1
ATOM 589 N N . GLN A 1 77 ? 53.880 9.501 -137.696 1.00 53.91 77 GLN A N 1
ATOM 590 C CA . GLN A 1 77 ? 53.520 8.355 -136.856 1.00 53.91 77 GLN A CA 1
ATOM 591 C C . GLN A 1 77 ? 53.998 8.528 -135.397 1.00 53.91 77 GLN A C 1
ATOM 593 O O . GLN A 1 77 ? 53.250 8.251 -134.460 1.00 53.91 77 GLN A O 1
ATOM 598 N N . ALA A 1 78 ? 55.178 9.122 -135.167 1.00 55.50 78 ALA A N 1
ATOM 599 C CA . ALA A 1 78 ? 55.676 9.448 -133.821 1.00 55.50 78 ALA A CA 1
ATOM 600 C C . ALA A 1 78 ? 54.920 10.616 -133.145 1.00 55.50 78 ALA A C 1
ATOM 602 O O . ALA A 1 78 ? 54.740 10.622 -131.922 1.00 55.50 78 ALA A O 1
ATOM 603 N N . ALA A 1 79 ? 54.434 11.591 -133.924 1.00 59.69 79 ALA A N 1
ATOM 604 C CA . ALA A 1 79 ? 53.581 12.671 -133.423 1.00 59.69 79 ALA A CA 1
ATOM 605 C C . ALA A 1 79 ? 52.176 12.169 -133.043 1.00 59.69 79 ALA A C 1
ATOM 607 O O . ALA A 1 79 ? 51.635 12.610 -132.027 1.00 59.69 79 ALA A O 1
ATOM 608 N N . GLN A 1 80 ? 51.616 11.213 -133.798 1.00 61.56 80 GLN A N 1
ATOM 609 C CA . GLN A 1 80 ? 50.348 10.553 -133.461 1.00 61.56 80 GLN A CA 1
ATOM 610 C C . GLN A 1 80 ? 50.461 9.727 -132.173 1.00 61.56 80 GLN A C 1
ATOM 612 O O . GLN A 1 80 ? 49.704 9.977 -131.237 1.00 61.56 80 GLN A O 1
ATOM 617 N N . VAL A 1 81 ? 51.471 8.860 -132.042 1.00 62.94 81 VAL A N 1
ATOM 618 C CA . VAL A 1 81 ? 51.686 8.054 -130.821 1.00 62.94 81 VAL A CA 1
ATOM 619 C C . VAL A 1 81 ? 51.999 8.938 -129.600 1.00 62.94 81 VAL A C 1
ATOM 621 O O . VAL A 1 81 ? 51.521 8.691 -128.492 1.00 62.94 81 VAL A O 1
ATOM 624 N N . GLY A 1 82 ? 52.753 10.029 -129.780 1.00 66.94 82 GLY A N 1
ATOM 625 C CA . GLY A 1 82 ? 53.018 11.005 -128.718 1.00 66.94 82 GLY A CA 1
ATOM 626 C C . GLY A 1 82 ? 51.810 11.872 -128.338 1.00 66.94 82 GLY A C 1
ATOM 627 O O . GLY A 1 82 ? 51.749 12.379 -127.214 1.00 66.94 82 GLY A O 1
ATOM 628 N N . SER A 1 83 ? 50.860 12.069 -129.253 1.00 70.25 83 SER A N 1
ATOM 629 C CA . SER A 1 83 ? 49.580 12.734 -128.987 1.00 70.25 83 SER A CA 1
ATOM 630 C C . SER A 1 83 ? 48.644 11.809 -128.208 1.00 70.25 83 SER A C 1
ATOM 632 O O . SER A 1 83 ? 48.085 12.224 -127.195 1.00 70.25 83 SER A O 1
ATOM 634 N N . GLU A 1 84 ? 48.555 10.537 -128.602 1.00 72.44 84 GLU A N 1
ATOM 635 C CA . GLU A 1 84 ? 47.777 9.511 -127.899 1.00 72.44 84 GLU A CA 1
ATOM 636 C C . GLU A 1 84 ? 48.297 9.273 -126.473 1.00 72.44 84 GLU A C 1
ATOM 638 O O . GLU A 1 84 ? 47.517 9.269 -125.526 1.00 72.44 84 GLU A O 1
ATOM 643 N N . LEU A 1 85 ? 49.617 9.201 -126.266 1.00 75.44 85 LEU A N 1
ATOM 644 C CA . LEU A 1 85 ? 50.197 9.041 -124.926 1.00 75.44 85 LEU A CA 1
ATOM 645 C C . LEU A 1 85 ? 49.962 10.265 -124.021 1.00 75.44 85 LEU A C 1
ATOM 647 O O . LEU A 1 85 ? 49.805 10.127 -122.806 1.00 75.44 85 LEU A O 1
ATOM 651 N N . ARG A 1 86 ? 49.939 11.479 -124.590 1.00 76.62 86 ARG A N 1
ATOM 652 C CA . ARG A 1 86 ? 49.557 12.688 -123.841 1.00 76.62 86 ARG A CA 1
ATOM 653 C C . ARG A 1 86 ? 48.073 12.667 -123.495 1.00 76.62 86 ARG A C 1
ATOM 655 O O . ARG A 1 86 ? 47.754 12.993 -122.358 1.00 76.62 86 ARG A O 1
ATOM 662 N N . ALA A 1 87 ? 47.212 12.231 -124.414 1.00 78.75 87 ALA A N 1
ATOM 663 C CA . ALA A 1 87 ? 45.782 12.070 -124.170 1.00 78.75 87 ALA A CA 1
ATOM 664 C C . ALA A 1 87 ? 45.511 11.056 -123.042 1.00 78.75 87 ALA A C 1
ATOM 666 O O . ALA A 1 87 ? 44.789 11.379 -122.097 1.00 78.75 87 ALA A O 1
ATOM 667 N N . VAL A 1 88 ? 46.178 9.894 -123.063 1.00 82.00 88 VAL A N 1
ATOM 668 C CA . VAL A 1 88 ? 46.093 8.878 -121.998 1.00 82.00 88 VAL A CA 1
ATOM 669 C C . VAL A 1 88 ? 46.592 9.436 -120.663 1.00 82.00 88 VAL A C 1
ATOM 671 O O . VAL A 1 88 ? 45.883 9.339 -119.671 1.00 82.00 88 VAL A O 1
ATOM 674 N N . ARG A 1 89 ? 47.740 10.127 -120.618 1.00 82.75 89 ARG A N 1
ATOM 675 C CA . ARG A 1 89 ? 48.225 10.757 -119.373 1.00 82.75 89 ARG A CA 1
ATOM 676 C C . ARG A 1 89 ? 47.303 11.854 -118.849 1.00 82.75 89 ARG A C 1
ATOM 678 O O . ARG A 1 89 ? 47.172 12.006 -117.639 1.00 82.75 89 ARG A O 1
ATOM 685 N N . THR A 1 90 ? 46.680 12.645 -119.722 1.00 83.56 90 THR A N 1
ATOM 686 C CA . THR A 1 90 ? 45.688 13.641 -119.290 1.00 83.56 90 THR A CA 1
ATOM 687 C C . THR A 1 90 ? 44.415 12.981 -118.775 1.00 83.56 90 THR A C 1
ATOM 689 O O . THR A 1 90 ? 43.842 13.473 -117.809 1.00 83.56 90 THR A O 1
ATOM 692 N N . GLN A 1 91 ? 44.017 11.848 -119.357 1.00 85.94 91 GLN A N 1
ATOM 693 C CA . GLN A 1 91 ? 42.882 11.051 -118.904 1.00 85.94 91 GLN A CA 1
ATOM 694 C C . GLN A 1 91 ? 43.168 10.373 -117.556 1.00 85.94 91 GLN A C 1
ATOM 696 O O . GLN A 1 91 ? 42.353 10.479 -116.646 1.00 85.94 91 GLN A O 1
ATOM 701 N N . GLU A 1 92 ? 44.341 9.763 -117.376 1.00 86.62 92 GLU A N 1
ATOM 702 C CA . GLU A 1 92 ? 44.803 9.213 -116.092 1.00 86.62 92 GLU A CA 1
ATOM 703 C C . GLU A 1 92 ? 44.923 10.306 -115.030 1.00 86.62 92 GLU A C 1
ATOM 705 O O . GLU A 1 92 ? 44.489 10.124 -113.897 1.00 86.62 92 GLU A O 1
ATOM 710 N N . LYS A 1 93 ? 45.459 11.479 -115.388 1.00 87.56 93 LYS A N 1
ATOM 711 C CA . LYS A 1 93 ? 45.531 12.625 -114.477 1.00 87.56 93 LYS A CA 1
ATOM 712 C C . LYS A 1 93 ? 44.137 13.115 -114.080 1.00 87.56 93 LYS A C 1
ATOM 714 O O . LYS A 1 93 ? 43.945 13.436 -112.914 1.00 87.56 93 LYS A O 1
ATOM 719 N N . ALA A 1 94 ? 43.178 13.143 -115.005 1.00 86.56 94 ALA A N 1
ATOM 720 C CA . ALA A 1 94 ? 41.791 13.494 -114.709 1.00 86.56 94 ALA A CA 1
ATOM 721 C C . ALA A 1 94 ? 41.112 12.451 -113.803 1.00 86.56 94 ALA A C 1
ATOM 723 O O . ALA A 1 94 ? 40.427 12.828 -112.862 1.00 86.56 94 ALA A O 1
ATOM 724 N N . GLN A 1 95 ? 41.361 11.155 -114.016 1.00 87.56 95 GLN A N 1
ATOM 725 C CA . GLN A 1 95 ? 40.867 10.084 -113.140 1.00 87.56 95 GLN A CA 1
ATOM 726 C C . GLN A 1 95 ? 41.500 10.137 -111.746 1.00 87.56 95 GLN A C 1
ATOM 728 O O . GLN A 1 95 ? 40.810 9.968 -110.745 1.00 87.56 95 GLN A O 1
ATOM 733 N N . LEU A 1 96 ? 42.807 10.402 -111.659 1.00 88.25 96 LEU A N 1
ATOM 734 C CA . LEU A 1 96 ? 43.496 10.611 -110.387 1.00 88.25 96 LEU A CA 1
ATOM 735 C C . LEU A 1 96 ? 42.989 11.865 -109.679 1.00 88.25 96 LEU A C 1
ATOM 737 O O . LEU A 1 96 ? 42.894 11.854 -108.458 1.00 88.25 96 LEU A O 1
ATOM 741 N N . GLN A 1 97 ? 42.646 12.917 -110.423 1.00 88.44 97 GLN A N 1
ATOM 742 C CA . GLN A 1 97 ? 42.033 14.118 -109.873 1.00 88.44 97 GLN A CA 1
ATOM 743 C C . GLN A 1 97 ? 40.623 13.825 -109.349 1.00 88.44 97 GLN A C 1
ATOM 745 O O . GLN A 1 97 ? 40.358 14.125 -108.198 1.00 88.44 97 GLN A O 1
ATOM 750 N N . GLU A 1 98 ? 39.774 13.122 -110.104 1.00 91.62 98 GLU A N 1
ATOM 751 C CA . GLU A 1 98 ? 38.440 12.702 -109.649 1.00 91.62 98 GLU A CA 1
ATOM 752 C C . GLU A 1 98 ? 38.508 11.793 -108.409 1.00 91.62 98 GLU A C 1
ATOM 754 O O . GLU A 1 98 ? 37.717 11.930 -107.475 1.00 91.62 98 GLU A O 1
ATOM 759 N N . LEU A 1 99 ? 39.470 10.867 -108.366 1.00 91.69 99 LEU A N 1
ATOM 760 C CA . LEU A 1 99 ? 39.724 10.036 -107.190 1.00 91.69 99 LEU A CA 1
ATOM 761 C C . LEU A 1 99 ? 40.206 10.876 -106.005 1.00 91.69 99 LEU A C 1
ATOM 763 O O . LEU A 1 99 ? 39.754 10.646 -104.888 1.00 91.69 99 LEU A O 1
ATOM 767 N N . ASN A 1 100 ? 41.095 11.843 -106.232 1.00 91.56 100 ASN A N 1
ATOM 768 C CA . ASN A 1 100 ? 41.582 12.742 -105.190 1.00 91.56 100 ASN A CA 1
ATOM 769 C C . ASN A 1 100 ? 40.459 13.642 -104.659 1.00 91.56 100 ASN A C 1
ATOM 771 O O . ASN A 1 100 ? 40.306 13.745 -103.450 1.00 91.56 100 ASN A O 1
ATOM 775 N N . ASP A 1 101 ? 39.600 14.172 -105.528 1.00 91.75 101 ASP A N 1
ATOM 776 C CA . ASP A 1 101 ? 38.425 14.960 -105.148 1.00 91.75 101 ASP A CA 1
ATOM 777 C C . ASP A 1 101 ? 37.441 14.113 -104.318 1.00 91.75 101 ASP A C 1
ATOM 779 O O . ASP A 1 101 ? 36.909 14.568 -103.304 1.00 91.75 101 ASP A O 1
ATOM 783 N N . ARG A 1 102 ? 37.259 12.830 -104.669 1.00 93.06 102 ARG A N 1
ATOM 784 C CA . ARG A 1 102 ? 36.497 11.875 -103.844 1.00 93.06 102 ARG A CA 1
ATOM 785 C C . ARG A 1 102 ? 37.174 11.598 -102.501 1.00 93.06 102 ARG A C 1
ATOM 787 O O . ARG A 1 102 ? 36.483 11.531 -101.488 1.00 93.06 102 ARG A O 1
ATOM 794 N N . PHE A 1 103 ? 38.499 11.445 -102.463 1.00 92.62 103 PHE A N 1
ATOM 795 C CA . PHE A 1 103 ? 39.247 11.277 -101.212 1.00 92.62 103 PHE A CA 1
ATOM 796 C C . PHE A 1 103 ? 39.177 12.523 -100.329 1.00 92.62 103 PHE A C 1
ATOM 798 O O . PHE A 1 103 ? 38.981 12.380 -99.126 1.00 92.62 103 PHE A O 1
ATOM 805 N N . ALA A 1 104 ? 39.267 13.721 -100.902 1.00 92.25 104 ALA A N 1
ATOM 806 C CA . ALA A 1 104 ? 39.066 14.979 -100.195 1.00 92.25 104 ALA A CA 1
ATOM 807 C C . ALA A 1 104 ? 37.661 15.027 -99.576 1.00 92.25 104 ALA A C 1
ATOM 809 O O . ALA A 1 104 ? 37.543 15.272 -98.378 1.00 92.25 104 ALA A O 1
ATOM 810 N N . GLY A 1 105 ? 36.624 14.641 -100.328 1.00 94.50 105 GLY A N 1
ATOM 811 C CA . GLY A 1 105 ? 35.261 14.518 -99.801 1.00 94.50 105 GLY A CA 1
ATOM 812 C C . GLY A 1 105 ? 35.122 13.489 -98.668 1.00 94.50 105 GLY A C 1
ATOM 813 O O . GLY A 1 105 ? 34.431 13.739 -97.681 1.00 94.50 105 GLY A O 1
ATOM 814 N N . PHE A 1 106 ? 35.807 12.341 -98.745 1.00 95.94 106 PHE A N 1
ATOM 815 C CA . PHE A 1 106 ? 35.840 11.380 -97.634 1.00 95.94 106 PHE A CA 1
ATOM 816 C C . PHE A 1 106 ? 36.567 11.933 -96.405 1.00 95.94 106 PHE A C 1
ATOM 818 O O . PHE A 1 106 ? 36.115 11.705 -95.285 1.00 95.94 106 PHE A O 1
ATOM 825 N N . ILE A 1 107 ? 37.666 12.665 -96.594 1.00 93.44 107 ILE A N 1
ATOM 826 C CA . ILE A 1 107 ? 38.411 13.301 -95.505 1.00 93.44 107 ILE A CA 1
ATOM 827 C C . ILE A 1 107 ? 37.541 14.364 -94.830 1.00 93.44 107 ILE A C 1
ATOM 829 O O . ILE A 1 107 ? 37.439 14.354 -93.606 1.00 93.44 107 ILE A O 1
ATOM 833 N N . GLU A 1 108 ? 36.876 15.229 -95.595 1.00 94.06 108 GLU A N 1
ATOM 834 C CA . GLU A 1 108 ? 35.923 16.215 -95.070 1.00 94.06 108 GLU A CA 1
ATOM 835 C C . GLU A 1 108 ? 34.812 15.528 -94.273 1.00 94.06 108 GLU A C 1
ATOM 837 O O . GLU A 1 108 ? 34.545 15.903 -93.131 1.00 94.06 108 GLU A O 1
ATOM 842 N N . ARG A 1 109 ? 34.248 14.436 -94.803 1.00 95.81 109 ARG A N 1
ATOM 843 C CA . ARG A 1 109 ? 33.219 13.667 -94.099 1.00 95.81 109 ARG A CA 1
ATOM 844 C C . ARG A 1 109 ? 33.720 13.040 -92.798 1.00 95.81 109 ARG A C 1
ATOM 846 O O . ARG A 1 109 ? 32.981 13.002 -91.817 1.00 95.81 109 ARG A O 1
ATOM 853 N N . VAL A 1 110 ? 34.955 12.541 -92.765 1.00 96.31 110 VAL A N 1
ATOM 854 C CA . VAL A 1 110 ? 35.570 12.023 -91.533 1.00 96.31 110 VAL A CA 1
ATOM 855 C C . VAL A 1 110 ? 35.778 13.151 -90.524 1.00 96.31 110 VAL A C 1
ATOM 857 O O . VAL A 1 110 ? 35.449 12.961 -89.358 1.00 96.31 110 VAL A O 1
ATOM 860 N N . HIS A 1 111 ? 36.223 14.336 -90.951 1.00 94.62 111 HIS A N 1
ATOM 861 C CA . HIS A 1 111 ? 36.361 15.492 -90.059 1.00 94.62 111 HIS A CA 1
ATOM 862 C C . HIS A 1 111 ? 35.011 15.943 -89.488 1.00 94.62 111 HIS A C 1
ATOM 864 O O . HIS A 1 111 ? 34.921 16.209 -88.289 1.00 94.62 111 HIS A O 1
ATOM 870 N N . GLU A 1 112 ? 33.951 15.975 -90.303 1.00 96.25 112 GLU A N 1
ATOM 871 C CA . GLU A 1 112 ? 32.585 16.242 -89.834 1.00 96.25 112 GLU A CA 1
ATOM 872 C C . GLU A 1 112 ? 32.143 15.219 -88.781 1.00 96.25 112 GLU A C 1
ATOM 874 O O . GLU A 1 112 ? 31.626 15.594 -87.729 1.00 96.25 112 GLU A O 1
ATOM 879 N N . LEU A 1 113 ? 32.366 13.926 -89.036 1.00 96.00 113 LEU A N 1
ATOM 880 C CA . LEU A 1 113 ? 32.002 12.850 -88.111 1.00 96.00 113 LEU A CA 1
ATOM 881 C C . LEU A 1 113 ? 32.832 12.886 -86.824 1.00 96.00 113 LEU A C 1
ATOM 883 O O . LEU A 1 113 ? 32.293 12.659 -85.745 1.00 96.00 113 LEU A O 1
ATOM 887 N N . GLU A 1 114 ? 34.121 13.203 -86.902 1.00 95.25 114 GLU A N 1
ATOM 888 C CA . GLU A 1 114 ? 34.964 13.412 -85.726 1.00 95.25 114 GLU A CA 1
ATOM 889 C C . GLU A 1 114 ? 34.496 14.612 -84.907 1.00 95.25 114 GLU A C 1
ATOM 891 O O . GLU A 1 114 ? 34.454 14.545 -83.681 1.00 95.25 114 GLU A O 1
ATOM 896 N N . GLN A 1 115 ? 34.125 15.712 -85.564 1.00 96.12 115 GLN A N 1
ATOM 897 C CA . GLN A 1 115 ? 33.610 16.893 -84.884 1.00 96.12 115 GLN A CA 1
ATOM 898 C C . GLN A 1 115 ? 32.264 16.603 -84.209 1.00 96.12 115 GLN A C 1
ATOM 900 O O . GLN A 1 115 ? 32.061 17.003 -83.063 1.00 96.12 115 GLN A O 1
ATOM 905 N N . GLN A 1 116 ? 31.382 15.854 -84.875 1.00 96.31 116 GLN A N 1
ATOM 906 C CA . GLN A 1 116 ? 30.123 15.381 -84.300 1.00 96.31 116 GLN A CA 1
ATOM 907 C C . GLN A 1 116 ? 30.359 14.427 -83.125 1.00 96.31 116 GLN A C 1
ATOM 909 O O . GLN A 1 116 ? 29.743 14.601 -82.079 1.00 96.31 116 GLN A O 1
ATOM 914 N N . ASN A 1 117 ? 31.289 13.475 -83.239 1.00 95.38 117 ASN A N 1
ATOM 915 C CA . ASN A 1 117 ? 31.640 12.580 -82.135 1.00 95.38 117 ASN A CA 1
ATOM 916 C C . ASN A 1 117 ? 32.206 13.349 -80.939 1.00 95.38 117 ASN A C 1
ATOM 918 O O . ASN A 1 117 ? 31.773 13.108 -79.818 1.00 95.38 117 ASN A O 1
ATOM 922 N N . ARG A 1 118 ? 33.092 14.329 -81.158 1.00 96.25 118 ARG A N 1
ATOM 923 C CA . ARG A 1 118 ? 33.601 15.195 -80.079 1.00 96.25 118 ARG A CA 1
ATOM 924 C C . ARG A 1 118 ? 32.477 15.984 -79.400 1.00 96.25 118 ARG A C 1
ATOM 926 O O . ARG A 1 118 ? 32.489 16.132 -78.180 1.00 96.25 118 ARG A O 1
ATOM 933 N N . ALA A 1 119 ? 31.502 16.478 -80.166 1.00 95.94 119 ALA A N 1
ATOM 934 C CA . ALA A 1 119 ? 30.334 17.161 -79.610 1.00 95.94 119 ALA A CA 1
ATOM 935 C C . ALA A 1 119 ? 29.462 16.207 -78.774 1.00 95.94 119 ALA A C 1
ATOM 937 O O . ALA A 1 119 ? 29.122 16.530 -77.637 1.00 95.94 119 ALA A O 1
ATOM 938 N N . LEU A 1 120 ? 29.179 15.006 -79.286 1.00 96.00 120 LEU A N 1
ATOM 939 C CA . LEU A 1 120 ? 28.421 13.976 -78.570 1.00 96.00 120 LEU A CA 1
ATOM 940 C C . LEU A 1 120 ? 29.140 13.500 -77.300 1.00 96.00 120 LEU A C 1
ATOM 942 O O . LEU A 1 120 ? 28.502 13.297 -76.271 1.00 96.00 120 LEU A O 1
ATOM 946 N N . GLU A 1 121 ? 30.465 13.356 -77.334 1.00 94.81 121 GLU A N 1
ATOM 947 C CA . GLU A 1 121 ? 31.278 13.026 -76.159 1.00 94.81 121 GLU A CA 1
ATOM 948 C C . GLU A 1 121 ? 31.188 14.120 -75.088 1.00 94.81 121 GLU A C 1
ATOM 950 O O . GLU A 1 121 ? 31.013 13.811 -73.907 1.00 94.81 121 GLU A O 1
ATOM 955 N N . ALA A 1 122 ? 31.248 15.394 -75.486 1.00 94.62 122 ALA A N 1
ATOM 956 C CA . ALA A 1 122 ? 31.091 16.521 -74.572 1.00 94.62 122 ALA A CA 1
ATOM 957 C C . ALA A 1 122 ? 29.682 16.573 -73.951 1.00 94.62 122 ALA A C 1
ATOM 959 O O . ALA A 1 122 ? 29.550 16.739 -72.735 1.00 94.62 122 ALA A O 1
ATOM 960 N N . GLU A 1 123 ? 28.630 16.372 -74.748 1.00 94.50 123 GLU A N 1
ATOM 961 C CA . GLU A 1 123 ? 27.248 16.287 -74.257 1.00 94.50 123 GLU A CA 1
ATOM 962 C C . GLU A 1 123 ? 27.064 15.121 -73.281 1.00 94.50 123 GLU A C 1
ATOM 964 O O . GLU A 1 123 ? 26.468 15.273 -72.213 1.00 94.50 123 GLU A O 1
ATOM 969 N N . LEU A 1 124 ? 27.634 13.962 -73.601 1.00 91.38 124 LEU A N 1
ATOM 970 C CA . LEU A 1 124 ? 27.571 12.769 -72.768 1.00 91.38 124 LEU A CA 1
ATOM 971 C C . LEU A 1 124 ? 28.315 12.964 -71.438 1.00 91.38 124 LEU A C 1
ATOM 973 O O . LEU A 1 124 ? 27.827 12.522 -70.393 1.00 91.38 124 LEU A O 1
ATOM 977 N N . LEU A 1 125 ? 29.450 13.668 -71.433 1.00 90.69 125 LEU A N 1
ATOM 978 C CA . LEU A 1 125 ? 30.141 14.054 -70.201 1.00 90.69 125 LEU A CA 1
ATOM 979 C C . LEU A 1 125 ? 29.299 15.008 -69.344 1.00 90.69 125 LEU A C 1
ATOM 981 O O . LEU A 1 125 ? 29.191 14.789 -68.136 1.00 90.69 125 LEU A O 1
ATOM 985 N N . LEU A 1 126 ? 28.658 16.013 -69.947 1.00 89.56 126 LEU A N 1
ATOM 986 C CA . LEU A 1 126 ? 27.769 16.937 -69.232 1.00 89.56 126 LEU A CA 1
ATOM 987 C C . LEU A 1 126 ? 26.551 16.220 -68.636 1.00 89.56 126 LEU A C 1
ATOM 989 O O . LEU A 1 126 ? 26.186 16.468 -67.485 1.00 89.56 126 LEU A O 1
ATOM 993 N N . LEU A 1 127 ? 25.942 15.295 -69.380 1.00 86.94 127 LEU A N 1
ATOM 994 C CA . LEU A 1 127 ? 24.825 14.487 -68.888 1.00 86.94 127 LEU A CA 1
ATOM 995 C C . LEU A 1 127 ? 25.251 13.574 -67.735 1.00 86.94 127 LEU A C 1
ATOM 997 O O . LEU A 1 127 ? 24.553 13.502 -66.726 1.00 86.94 127 LEU A O 1
ATOM 1001 N N . ARG A 1 128 ? 26.419 12.926 -67.831 1.00 84.81 128 ARG A N 1
ATOM 1002 C CA . ARG A 1 128 ? 26.964 12.122 -66.726 1.00 84.81 128 ARG A CA 1
ATOM 1003 C C . ARG A 1 128 ? 27.236 12.967 -65.485 1.00 84.81 128 ARG A C 1
ATOM 1005 O O . ARG A 1 128 ? 26.905 12.527 -64.393 1.00 84.81 128 ARG A O 1
ATOM 1012 N N . GLN A 1 129 ? 27.779 14.175 -65.628 1.00 81.56 129 GLN A N 1
ATOM 1013 C CA . GLN A 1 129 ? 27.988 15.081 -64.492 1.00 81.56 129 GLN A CA 1
ATOM 1014 C C . GLN A 1 129 ? 26.667 15.460 -63.812 1.00 81.56 129 GLN A C 1
ATOM 1016 O O . GLN A 1 129 ? 26.581 15.375 -62.591 1.00 81.56 129 GLN A O 1
ATOM 1021 N N . ARG A 1 130 ? 25.618 15.775 -64.584 1.00 78.38 130 ARG A N 1
ATOM 1022 C CA . ARG A 1 130 ? 24.278 16.063 -64.041 1.00 78.38 130 ARG A CA 1
ATOM 1023 C C . ARG A 1 130 ? 23.636 14.861 -63.347 1.00 78.38 130 ARG A C 1
ATOM 1025 O O . ARG A 1 130 ? 22.974 15.027 -62.332 1.00 78.38 130 ARG A O 1
ATOM 1032 N N . HIS A 1 131 ? 23.827 13.653 -63.872 1.00 69.25 131 HIS A N 1
ATOM 1033 C CA . HIS A 1 131 ? 23.301 12.429 -63.259 1.00 69.25 131 HIS A CA 1
ATOM 1034 C C . HIS A 1 131 ? 24.123 11.928 -62.062 1.00 69.25 131 HIS A C 1
ATOM 1036 O O . HIS A 1 131 ? 23.614 11.133 -61.274 1.00 69.25 131 HIS A O 1
ATOM 1042 N N . ASN A 1 132 ? 25.366 12.392 -61.908 1.00 66.94 132 ASN A N 1
ATOM 1043 C CA . ASN A 1 132 ? 26.217 12.086 -60.760 1.00 66.94 132 ASN A CA 1
ATOM 1044 C C . ASN A 1 132 ? 25.929 12.978 -59.540 1.00 66.94 132 ASN A C 1
ATOM 1046 O O . ASN A 1 132 ? 26.518 12.740 -58.486 1.00 66.94 132 ASN A O 1
ATOM 1050 N N . GLU A 1 133 ? 25.041 13.974 -59.640 1.00 67.88 133 GLU A N 1
ATOM 1051 C CA . GLU A 1 133 ? 24.533 14.686 -58.465 1.00 67.88 133 GLU A CA 1
ATOM 1052 C C . GLU A 1 133 ? 23.572 13.759 -57.698 1.00 67.88 133 GLU A C 1
ATOM 1054 O O . GLU A 1 133 ? 22.491 13.434 -58.201 1.00 67.88 133 GLU A O 1
ATOM 1059 N N . PRO A 1 134 ? 23.938 13.279 -56.492 1.00 64.56 134 PRO A N 1
ATOM 1060 C CA . PRO A 1 134 ? 23.068 12.398 -55.730 1.00 64.56 134 PRO A CA 1
ATOM 1061 C C . PRO A 1 134 ? 21.759 13.128 -55.423 1.00 64.56 134 PRO A C 1
ATOM 1063 O O . PRO A 1 134 ? 21.754 14.242 -54.900 1.00 64.56 134 PRO A O 1
ATOM 1066 N N . SER A 1 135 ? 20.631 12.494 -55.741 1.00 69.38 135 SER A N 1
ATOM 1067 C CA . SER A 1 135 ? 19.302 13.067 -55.542 1.00 69.38 135 SER A CA 1
ATOM 1068 C C . SER A 1 135 ? 19.078 13.415 -54.062 1.00 69.38 135 SER A C 1
ATOM 1070 O O . SER A 1 135 ? 18.790 12.533 -53.248 1.00 69.38 135 SER A O 1
ATOM 1072 N N . CYS A 1 136 ? 19.171 14.706 -53.721 1.00 76.75 136 CYS A N 1
ATOM 1073 C CA . CYS A 1 136 ? 18.959 15.264 -52.374 1.00 76.75 136 CYS A CA 1
ATOM 1074 C C . CYS A 1 136 ? 17.603 14.853 -51.760 1.00 76.75 136 CYS A C 1
ATOM 1076 O O . CYS A 1 136 ? 17.442 14.787 -50.544 1.00 76.75 136 CYS A O 1
ATOM 1078 N N . LEU A 1 137 ? 16.648 14.466 -52.610 1.00 84.94 137 LEU A N 1
ATOM 1079 C CA . LEU A 1 137 ? 15.341 13.925 -52.248 1.00 84.94 137 LEU A CA 1
ATOM 1080 C C . LEU A 1 137 ? 15.416 12.781 -51.218 1.00 84.94 137 LEU A C 1
ATOM 1082 O O . LEU A 1 137 ? 14.650 12.765 -50.259 1.00 84.94 137 LEU A O 1
ATOM 1086 N N . ARG A 1 138 ? 16.358 11.841 -51.382 1.00 87.12 138 ARG A N 1
ATOM 1087 C CA . ARG A 1 138 ? 16.522 10.723 -50.440 1.00 87.12 138 ARG A CA 1
ATOM 1088 C C . ARG A 1 138 ? 16.949 11.217 -49.058 1.00 87.12 138 ARG A C 1
ATOM 1090 O O . ARG A 1 138 ? 16.394 10.771 -48.061 1.00 87.12 138 ARG A O 1
ATOM 1097 N N . ALA A 1 139 ? 17.888 12.159 -49.004 1.00 88.81 139 ALA A N 1
ATOM 1098 C CA . ALA A 1 139 ? 18.371 12.730 -47.751 1.00 88.81 139 ALA A CA 1
ATOM 1099 C C . ALA A 1 139 ? 17.280 13.538 -47.024 1.00 88.81 139 ALA A C 1
ATOM 1101 O O . ALA A 1 139 ? 17.198 13.478 -45.797 1.00 88.81 139 ALA A O 1
ATOM 1102 N N . LEU A 1 140 ? 16.416 14.242 -47.769 1.00 92.06 140 LEU A N 1
ATOM 1103 C CA . LEU A 1 140 ? 15.260 14.957 -47.216 1.00 92.06 140 LEU A CA 1
ATOM 1104 C C . LEU A 1 140 ? 14.246 13.991 -46.596 1.00 92.06 140 LEU A C 1
ATOM 1106 O O . LEU A 1 140 ? 13.893 14.160 -45.432 1.00 92.06 140 LEU A O 1
ATOM 1110 N N . TYR A 1 141 ? 13.861 12.927 -47.307 1.00 93.12 141 TYR A N 1
ATOM 1111 C CA . TYR A 1 141 ? 12.964 11.912 -46.746 1.00 93.12 141 TYR A CA 1
ATOM 1112 C C . TYR A 1 141 ? 13.584 11.163 -45.564 1.00 93.12 141 TYR A C 1
ATOM 1114 O O . TYR A 1 141 ? 12.898 10.863 -44.592 1.00 93.12 141 TYR A O 1
ATOM 1122 N N . GLU A 1 142 ? 14.888 10.880 -45.596 1.00 94.69 142 GLU A N 1
ATOM 1123 C CA . GLU A 1 142 ? 15.592 10.285 -44.457 1.00 94.69 142 GLU A CA 1
ATOM 1124 C C . GLU A 1 142 ? 15.652 11.239 -43.255 1.00 94.69 142 GLU A C 1
ATOM 1126 O O . GLU A 1 142 ? 15.619 10.787 -42.110 1.00 94.69 142 GLU A O 1
ATOM 1131 N N . HIS A 1 143 ? 15.750 12.551 -43.480 1.00 96.06 143 HIS A N 1
ATOM 1132 C CA . HIS A 1 143 ? 15.662 13.556 -42.421 1.00 96.06 143 HIS A CA 1
ATOM 1133 C C . HIS A 1 143 ? 14.246 13.645 -41.843 1.00 96.06 143 HIS A C 1
ATOM 1135 O O . HIS A 1 143 ? 14.089 13.584 -40.627 1.00 96.06 143 HIS A O 1
ATOM 1141 N N . GLU A 1 144 ? 13.216 13.716 -42.687 1.00 96.88 144 GLU A N 1
ATOM 1142 C CA . GLU A 1 144 ? 11.815 13.711 -42.254 1.00 96.88 144 GLU A CA 1
ATOM 1143 C C . GLU A 1 144 ? 11.463 12.430 -41.490 1.00 96.88 144 GLU A C 1
ATOM 1145 O O . GLU A 1 144 ? 10.871 12.497 -40.417 1.00 96.88 144 GLU A O 1
ATOM 1150 N N . ALA A 1 145 ? 11.901 11.263 -41.968 1.00 96.50 145 ALA A N 1
ATOM 1151 C CA . ALA A 1 145 ? 11.698 9.997 -41.271 1.00 96.50 145 ALA A CA 1
ATOM 1152 C C . ALA A 1 145 ? 12.385 9.975 -39.896 1.00 96.50 145 ALA A C 1
ATOM 1154 O O . ALA A 1 145 ? 11.821 9.451 -38.937 1.00 96.50 145 ALA A O 1
ATOM 1155 N N . ARG A 1 146 ? 13.590 10.552 -39.776 1.00 97.69 146 ARG A N 1
ATOM 1156 C CA . ARG A 1 146 ? 14.283 10.698 -38.485 1.00 97.69 146 ARG A CA 1
ATOM 1157 C C . ARG A 1 146 ? 13.555 11.663 -37.553 1.00 97.69 146 ARG A C 1
ATOM 1159 O O . ARG A 1 146 ? 13.379 11.331 -36.387 1.00 97.69 146 ARG A O 1
ATOM 1166 N N . ALA A 1 147 ? 13.098 12.804 -38.060 1.00 97.88 147 ALA A N 1
ATOM 1167 C CA . ALA A 1 147 ? 12.345 13.783 -37.281 1.00 97.88 147 ALA A CA 1
ATOM 1168 C C . ALA A 1 147 ? 11.011 13.208 -36.778 1.00 97.88 147 ALA A C 1
ATOM 1170 O O . ALA A 1 147 ? 10.668 13.378 -35.613 1.00 97.88 147 ALA A O 1
ATOM 1171 N N . LEU A 1 148 ? 10.290 12.465 -37.625 1.00 97.69 148 LEU A N 1
ATOM 1172 C CA . LEU A 1 148 ? 9.050 11.789 -37.239 1.00 97.69 148 LEU A CA 1
ATOM 1173 C C . LEU A 1 148 ? 9.290 10.708 -36.180 1.00 97.69 148 LEU A C 1
ATOM 1175 O O . LEU A 1 148 ? 8.502 10.602 -35.247 1.00 97.69 148 LEU A O 1
ATOM 1179 N N . ARG A 1 149 ? 10.378 9.933 -36.285 1.00 98.00 149 ARG A N 1
ATOM 1180 C CA . ARG A 1 149 ? 10.757 8.959 -35.246 1.00 98.00 149 ARG A CA 1
ATOM 1181 C C . ARG A 1 149 ? 11.066 9.646 -33.918 1.00 98.00 149 ARG A C 1
ATOM 1183 O O . ARG A 1 149 ? 10.503 9.248 -32.910 1.00 98.00 149 ARG A O 1
ATOM 1190 N N . ALA A 1 150 ? 11.855 10.721 -33.936 1.00 97.69 150 ALA A N 1
ATOM 1191 C CA . ALA A 1 150 ? 12.149 11.495 -32.731 1.00 97.69 150 ALA A CA 1
ATOM 1192 C C . ALA A 1 150 ? 10.872 12.056 -32.080 1.00 97.69 150 ALA A C 1
ATOM 1194 O O . ALA A 1 150 ? 10.706 11.952 -30.871 1.00 97.69 150 ALA A O 1
ATOM 1195 N N . ALA A 1 151 ? 9.930 12.569 -32.879 1.00 97.25 151 ALA A N 1
ATOM 1196 C CA . ALA A 1 151 ? 8.646 13.051 -32.371 1.00 97.25 151 ALA A CA 1
ATOM 1197 C C . ALA A 1 151 ? 7.787 11.930 -31.751 1.00 97.25 151 ALA A C 1
ATOM 1199 O O . ALA A 1 151 ? 7.085 12.165 -30.768 1.00 97.25 151 ALA A O 1
ATOM 1200 N N . VAL A 1 152 ? 7.835 10.711 -32.305 1.00 98.12 152 VAL A N 1
ATOM 1201 C CA . VAL A 1 152 ? 7.171 9.539 -31.710 1.00 98.12 152 VAL A CA 1
ATOM 1202 C C . VAL A 1 152 ? 7.826 9.170 -30.381 1.00 98.12 152 VAL A C 1
ATOM 1204 O O . VAL A 1 152 ? 7.110 9.013 -29.395 1.00 98.12 152 VAL A O 1
ATOM 1207 N N . ASP A 1 153 ? 9.156 9.108 -30.324 1.00 97.62 153 ASP A N 1
ATOM 1208 C CA . ASP A 1 153 ? 9.894 8.784 -29.099 1.00 97.62 153 ASP A CA 1
ATOM 1209 C C . ASP A 1 153 ? 9.624 9.818 -27.987 1.00 97.62 153 ASP A C 1
ATOM 1211 O O . ASP A 1 153 ? 9.401 9.455 -26.830 1.00 97.62 153 ASP A O 1
ATOM 1215 N N . GLU A 1 154 ? 9.581 11.111 -28.328 1.00 97.62 154 GLU A N 1
ATOM 1216 C CA . GLU A 1 154 ? 9.202 12.189 -27.405 1.00 97.62 154 GLU A CA 1
ATOM 1217 C C . GLU A 1 154 ? 7.763 12.015 -26.894 1.00 97.62 154 GLU A C 1
ATOM 1219 O O . GLU A 1 154 ? 7.524 12.052 -25.684 1.00 97.62 154 GLU A O 1
ATOM 1224 N N . ALA A 1 155 ? 6.803 11.746 -27.785 1.00 95.62 155 ALA A N 1
ATOM 1225 C CA . ALA A 1 155 ? 5.412 11.507 -27.402 1.00 95.62 155 ALA A CA 1
ATOM 1226 C C . ALA A 1 155 ? 5.252 10.251 -26.522 1.00 95.62 155 ALA A C 1
ATOM 1228 O O . ALA A 1 155 ? 4.429 10.228 -25.599 1.00 95.62 155 ALA A O 1
ATOM 1229 N N . GLU A 1 156 ? 6.040 9.202 -26.766 1.00 96.00 156 GLU A N 1
ATOM 1230 C CA . GLU A 1 156 ? 6.075 8.005 -25.926 1.00 96.00 156 GLU A CA 1
ATOM 1231 C C . GLU A 1 156 ? 6.626 8.304 -24.530 1.00 96.00 156 GLU A C 1
ATOM 1233 O O . GLU A 1 156 ? 6.028 7.876 -23.536 1.00 96.00 156 GLU A O 1
ATOM 1238 N N . GLN A 1 157 ? 7.699 9.090 -24.426 1.00 96.25 157 GLN A N 1
ATOM 1239 C CA . GLN A 1 157 ? 8.242 9.540 -23.141 1.00 96.25 157 GLN A CA 1
ATOM 1240 C C . GLN A 1 157 ? 7.227 10.397 -22.377 1.00 96.25 157 GLN A C 1
ATOM 1242 O O . GLN A 1 157 ? 6.977 10.160 -21.192 1.00 96.25 157 GLN A O 1
ATOM 1247 N N . GLU A 1 158 ? 6.573 11.353 -23.041 1.00 95.56 158 GLU A N 1
ATOM 1248 C CA . GLU A 1 158 ? 5.514 12.169 -22.439 1.00 95.56 158 GLU A CA 1
ATOM 1249 C C . GLU A 1 158 ? 4.343 11.315 -21.945 1.00 95.56 158 GLU A C 1
ATOM 1251 O O . GLU A 1 158 ? 3.860 11.503 -20.821 1.00 95.56 158 GLU A O 1
ATOM 1256 N N . LYS A 1 159 ? 3.920 10.324 -22.737 1.00 94.25 159 LYS A N 1
ATOM 1257 C CA . LYS A 1 159 ? 2.891 9.355 -22.347 1.00 94.25 159 LYS A CA 1
ATOM 1258 C C . LYS A 1 159 ? 3.319 8.558 -21.113 1.00 94.25 159 LYS A C 1
ATOM 1260 O O . LYS A 1 159 ? 2.534 8.445 -20.173 1.00 94.25 159 LYS A O 1
ATOM 1265 N N . GLN A 1 160 ? 4.546 8.040 -21.067 1.00 92.75 160 GLN A N 1
ATOM 1266 C CA . GLN A 1 160 ? 5.077 7.315 -19.902 1.00 92.75 160 GLN A CA 1
ATOM 1267 C C . GLN A 1 160 ? 5.148 8.215 -18.654 1.00 92.75 160 GLN A C 1
ATOM 1269 O O . GLN A 1 160 ? 4.756 7.817 -17.550 1.00 92.75 160 GLN A O 1
ATOM 1274 N N . HIS A 1 161 ? 5.569 9.471 -18.813 1.00 90.75 161 HIS A N 1
ATOM 1275 C CA . HIS A 1 161 ? 5.550 10.466 -17.743 1.00 90.75 161 HIS A CA 1
ATOM 1276 C C . HIS A 1 161 ? 4.129 10.781 -17.255 1.00 90.75 161 HIS A C 1
ATOM 1278 O O . HIS A 1 161 ? 3.914 10.948 -16.053 1.00 90.75 161 HIS A O 1
ATOM 1284 N N . ALA A 1 162 ? 3.141 10.845 -18.146 1.00 86.12 162 ALA A N 1
ATOM 1285 C CA . ALA A 1 162 ? 1.746 11.043 -17.769 1.00 86.12 162 ALA A CA 1
ATOM 1286 C C . ALA A 1 162 ? 1.165 9.817 -17.042 1.00 86.12 162 ALA A C 1
ATOM 1288 O O . ALA A 1 162 ? 0.478 9.981 -16.031 1.00 86.12 162 ALA A O 1
ATOM 1289 N N . LEU A 1 163 ? 1.479 8.601 -17.502 1.00 91.81 163 LEU A N 1
ATOM 1290 C CA . LEU A 1 163 ? 1.040 7.350 -16.876 1.00 91.81 163 LEU A CA 1
ATOM 1291 C C . LEU A 1 163 ? 1.608 7.195 -15.464 1.00 91.81 163 LEU A C 1
ATOM 1293 O O . LEU A 1 163 ? 0.836 6.989 -14.531 1.00 91.81 163 LEU A O 1
ATOM 1297 N N . SER A 1 164 ? 2.910 7.419 -15.276 1.00 87.88 164 SER A N 1
ATOM 1298 C CA . SER A 1 164 ? 3.525 7.379 -13.940 1.00 87.88 164 SER A CA 1
ATOM 1299 C C . SER A 1 164 ? 2.940 8.430 -12.985 1.00 87.88 164 SER A C 1
ATOM 1301 O O . SER A 1 164 ? 2.722 8.155 -11.805 1.00 87.88 164 SER A O 1
ATOM 1303 N N . ARG A 1 165 ? 2.619 9.639 -13.475 1.00 88.50 165 ARG A N 1
ATOM 1304 C CA . ARG A 1 165 ? 1.908 10.654 -12.674 1.00 88.50 165 ARG A CA 1
ATOM 1305 C C . ARG A 1 165 ? 0.502 10.198 -12.295 1.00 88.50 165 ARG A C 1
ATOM 1307 O O . ARG A 1 165 ? 0.097 10.416 -11.157 1.00 88.50 165 ARG A O 1
ATOM 1314 N N . ARG A 1 166 ? -0.237 9.582 -13.223 1.00 89.31 166 ARG A N 1
ATOM 1315 C CA . ARG A 1 166 ? -1.566 9.017 -12.955 1.00 89.31 166 ARG A CA 1
ATOM 1316 C C . ARG A 1 166 ? -1.483 7.930 -11.887 1.00 89.31 166 ARG A C 1
ATOM 1318 O O . ARG A 1 166 ? -2.220 8.009 -10.915 1.00 89.31 166 ARG A O 1
ATOM 1325 N N . GLU A 1 167 ? -0.567 6.979 -12.026 1.00 89.25 167 GLU A N 1
ATOM 1326 C CA . GLU A 1 167 ? -0.355 5.892 -11.061 1.00 89.25 167 GLU A CA 1
ATOM 1327 C C . GLU A 1 167 ? -0.014 6.433 -9.673 1.00 89.25 167 GLU A C 1
ATOM 1329 O O . GLU A 1 167 ? -0.668 6.073 -8.697 1.00 89.25 167 GLU A O 1
ATOM 1334 N N . HIS A 1 168 ? 0.910 7.394 -9.592 1.00 85.38 168 HIS A N 1
ATOM 1335 C CA . HIS A 1 168 ? 1.240 8.054 -8.332 1.00 85.38 168 HIS A CA 1
ATOM 1336 C C . HIS A 1 168 ? 0.022 8.749 -7.702 1.00 85.38 168 HIS A C 1
ATOM 1338 O O . HIS A 1 168 ? -0.225 8.624 -6.502 1.00 85.38 168 HIS A O 1
ATOM 1344 N N . LEU A 1 169 ? -0.776 9.470 -8.498 1.00 85.00 169 LEU A N 1
ATOM 1345 C CA . LEU A 1 169 ? -1.997 10.106 -8.004 1.00 85.00 169 LEU A CA 1
ATOM 1346 C C . LEU A 1 169 ? -3.025 9.068 -7.541 1.00 85.00 169 LEU A C 1
ATOM 1348 O O . LEU A 1 169 ? -3.615 9.238 -6.476 1.00 85.00 169 LEU A O 1
ATOM 1352 N N . GLU A 1 170 ? -3.205 7.972 -8.270 1.00 84.88 170 GLU A N 1
ATOM 1353 C CA . GLU A 1 170 ? -4.093 6.884 -7.865 1.00 84.88 170 GLU A CA 1
ATOM 1354 C C . GLU A 1 170 ? -3.633 6.216 -6.562 1.00 84.88 170 GLU A C 1
ATOM 1356 O O . GLU A 1 170 ? -4.458 5.938 -5.695 1.00 84.88 170 GLU A O 1
ATOM 1361 N N . GLU A 1 171 ? -2.333 5.995 -6.370 1.00 86.62 171 GLU A N 1
ATOM 1362 C CA . GLU A 1 171 ? -1.778 5.503 -5.105 1.00 86.62 171 GLU A CA 1
ATOM 1363 C C . GLU A 1 171 ? -2.063 6.463 -3.949 1.00 86.62 171 GLU A C 1
ATOM 1365 O O . GLU A 1 171 ? -2.505 6.026 -2.882 1.00 86.62 171 GLU A O 1
ATOM 1370 N N . THR A 1 172 ? -1.873 7.771 -4.156 1.00 85.94 172 THR A N 1
ATOM 1371 C CA . THR A 1 172 ? -2.190 8.772 -3.126 1.00 85.94 172 THR A CA 1
ATOM 1372 C C . THR A 1 172 ? -3.684 8.822 -2.816 1.00 85.94 172 THR A C 1
ATOM 1374 O O . THR A 1 172 ? -4.053 8.926 -1.648 1.00 85.94 172 THR A O 1
ATOM 1377 N N . LEU A 1 173 ? -4.553 8.682 -3.823 1.00 86.38 173 LEU A N 1
ATOM 1378 C CA . LEU A 1 173 ? -6.000 8.601 -3.628 1.00 86.38 173 LEU A CA 1
ATOM 1379 C C . LEU A 1 173 ? -6.385 7.349 -2.840 1.00 86.38 173 LEU A C 1
ATOM 1381 O O . LEU A 1 173 ? -7.127 7.462 -1.870 1.00 86.38 173 LEU A O 1
ATOM 1385 N N . ARG A 1 174 ? -5.833 6.180 -3.189 1.00 85.25 174 ARG A N 1
ATOM 1386 C CA . ARG A 1 174 ? -6.054 4.929 -2.444 1.00 85.25 174 ARG A CA 1
ATOM 1387 C C . ARG A 1 174 ? -5.568 5.046 -0.998 1.00 85.25 174 ARG A C 1
ATOM 1389 O O . ARG A 1 174 ? -6.234 4.562 -0.090 1.00 85.25 174 ARG A O 1
ATOM 1396 N N . ALA A 1 175 ? -4.430 5.698 -0.759 1.00 84.75 175 ALA A N 1
ATOM 1397 C CA . ALA A 1 175 ? -3.929 5.938 0.593 1.00 84.75 175 ALA A CA 1
ATOM 1398 C C . ALA A 1 175 ? -4.861 6.858 1.401 1.00 84.75 175 ALA A C 1
ATOM 1400 O O . ALA A 1 175 ? -5.162 6.555 2.552 1.00 84.75 175 ALA A O 1
ATOM 1401 N N . LEU A 1 176 ? -5.357 7.940 0.793 1.00 81.56 176 LEU A N 1
ATOM 1402 C CA . LEU A 1 176 ? -6.321 8.844 1.427 1.00 81.56 176 LEU A CA 1
ATOM 1403 C C . LEU A 1 176 ? -7.671 8.166 1.693 1.00 81.56 176 LEU A C 1
ATOM 1405 O O . LEU A 1 176 ? -8.266 8.413 2.735 1.00 81.56 176 LEU A O 1
ATOM 1409 N N . GLN A 1 177 ? -8.138 7.303 0.787 1.00 86.94 177 GLN A N 1
ATOM 1410 C CA . GLN A 1 177 ? -9.349 6.503 0.985 1.00 86.94 177 GLN A CA 1
ATOM 1411 C C . GLN A 1 177 ? -9.208 5.577 2.195 1.00 86.94 177 GLN A C 1
ATOM 1413 O O . GLN A 1 177 ? -10.055 5.619 3.078 1.00 86.94 177 GLN A O 1
ATOM 1418 N N . ARG A 1 178 ? -8.095 4.838 2.309 1.00 79.81 178 ARG A N 1
ATOM 1419 C CA . ARG A 1 178 ? -7.835 3.991 3.488 1.00 79.81 178 ARG A CA 1
ATOM 1420 C C . ARG A 1 178 ? -7.822 4.795 4.786 1.00 79.81 178 ARG A C 1
ATOM 1422 O O . ARG A 1 178 ? -8.453 4.391 5.751 1.00 79.81 178 ARG A O 1
ATOM 1429 N N . GLN A 1 179 ? -7.152 5.950 4.798 1.00 87.69 179 GLN A N 1
ATOM 1430 C CA . GLN A 1 179 ? -7.135 6.831 5.971 1.00 87.69 179 GLN A CA 1
ATOM 1431 C C . GLN A 1 179 ? -8.533 7.343 6.332 1.00 87.69 179 GLN A C 1
ATOM 1433 O O . GLN A 1 179 ? -8.870 7.427 7.508 1.00 87.69 179 GLN A O 1
ATOM 1438 N N . TYR A 1 180 ? -9.352 7.675 5.333 1.00 89.88 180 TYR A N 1
ATOM 1439 C CA . TYR A 1 180 ? -10.737 8.079 5.552 1.00 89.88 180 TYR A CA 1
ATOM 1440 C C . TYR A 1 180 ? -11.575 6.943 6.151 1.00 89.88 180 TYR A C 1
ATOM 1442 O O . TYR A 1 180 ? -12.306 7.178 7.112 1.00 89.88 180 TYR A O 1
ATOM 1450 N N . ASP A 1 181 ? -11.446 5.724 5.625 1.00 86.25 181 ASP A N 1
ATOM 1451 C CA . ASP A 1 181 ? -12.171 4.553 6.121 1.00 86.25 181 ASP A CA 1
ATOM 1452 C C . ASP A 1 181 ? -11.754 4.211 7.563 1.00 86.25 181 ASP A C 1
ATOM 1454 O O . ASP A 1 181 ? -12.604 3.964 8.419 1.00 86.25 181 ASP A O 1
ATOM 1458 N N . GLU A 1 182 ? -10.454 4.276 7.870 1.00 84.62 182 GLU A N 1
ATOM 1459 C CA . GLU A 1 182 ? -9.921 4.121 9.229 1.00 84.62 182 GLU A CA 1
ATOM 1460 C C . GLU A 1 182 ? -10.483 5.189 10.184 1.00 84.62 182 GLU A C 1
ATOM 1462 O O . GLU A 1 182 ? -11.011 4.850 11.245 1.00 84.62 182 GLU A O 1
ATOM 1467 N N . GLU A 1 183 ? -10.442 6.472 9.805 1.00 87.38 183 GLU A N 1
ATOM 1468 C CA . GLU A 1 183 ? -11.007 7.564 10.611 1.00 87.38 183 GLU A CA 1
ATOM 1469 C C . GLU A 1 183 ? -12.528 7.422 10.801 1.00 87.38 183 GLU A C 1
ATOM 1471 O O . GLU A 1 183 ? -13.054 7.745 11.873 1.00 87.38 183 GLU A O 1
ATOM 1476 N N . ALA A 1 184 ? -13.252 6.928 9.791 1.00 82.56 184 ALA A N 1
ATOM 1477 C CA . ALA A 1 184 ? -14.687 6.670 9.873 1.00 82.56 184 ALA A CA 1
ATOM 1478 C C . ALA A 1 184 ? -15.000 5.552 10.880 1.00 82.56 184 ALA A C 1
ATOM 1480 O O . ALA A 1 184 ? -15.858 5.737 11.747 1.00 82.56 184 ALA A O 1
ATOM 1481 N N . LEU A 1 185 ? -14.254 4.443 10.834 1.00 85.62 185 LEU A N 1
ATOM 1482 C CA . LEU A 1 185 ? -14.374 3.345 11.797 1.00 85.62 185 LEU A CA 1
ATOM 1483 C C . LEU A 1 185 ? -13.997 3.788 13.215 1.00 85.62 185 LEU A C 1
ATOM 1485 O O . LEU A 1 185 ? -14.675 3.447 14.185 1.00 85.62 185 LEU A O 1
ATOM 1489 N N . GLU A 1 186 ? -12.929 4.571 13.379 1.00 83.50 186 GLU A N 1
ATOM 1490 C CA . GLU A 1 186 ? -12.556 5.132 14.681 1.00 83.50 186 GLU A CA 1
ATOM 1491 C C . GLU A 1 186 ? -13.644 6.055 15.236 1.00 83.50 186 GLU A C 1
ATOM 1493 O O . GLU A 1 186 ? -13.953 6.011 16.435 1.00 83.50 186 GLU A O 1
ATOM 1498 N N . ARG A 1 187 ? -14.261 6.868 14.371 1.00 86.94 187 ARG A N 1
ATOM 1499 C CA . ARG A 1 187 ? -15.386 7.722 14.744 1.00 86.94 187 ARG A CA 1
ATOM 1500 C C . ARG A 1 187 ? -16.574 6.880 15.199 1.00 86.94 187 ARG A C 1
ATOM 1502 O O . ARG A 1 187 ? -17.069 7.142 16.294 1.00 86.94 187 ARG A O 1
ATOM 1509 N N . GLU A 1 188 ? -16.990 5.879 14.430 1.00 89.44 188 GLU A N 1
ATOM 1510 C CA . GLU A 1 188 ? -18.092 4.977 14.788 1.00 89.44 188 GLU A CA 1
ATOM 1511 C C . GLU A 1 188 ? -17.829 4.277 16.129 1.00 89.44 188 GLU A C 1
ATOM 1513 O O . GLU A 1 188 ? -18.655 4.335 17.040 1.00 89.44 188 GLU A O 1
ATOM 1518 N N . ASN A 1 189 ? -16.623 3.737 16.324 1.00 82.50 189 ASN A N 1
ATOM 1519 C CA . ASN A 1 189 ? -16.201 3.138 17.592 1.00 82.50 189 ASN A CA 1
ATOM 1520 C C . ASN A 1 189 ? -16.273 4.132 18.763 1.00 82.50 189 ASN A C 1
ATOM 1522 O O . ASN A 1 189 ? -16.663 3.779 19.879 1.00 82.50 189 ASN A O 1
ATOM 1526 N N . SER A 1 190 ? -15.882 5.389 18.538 1.00 78.25 190 SER A N 1
ATOM 1527 C CA . SER A 1 190 ? -15.963 6.435 19.561 1.00 78.25 190 SER A CA 1
ATOM 1528 C C . SER A 1 190 ? -17.408 6.840 19.877 1.00 78.25 190 SER A C 1
ATOM 1530 O O . SER A 1 190 ? -17.725 7.114 21.037 1.00 78.25 190 SER A O 1
ATOM 1532 N N . GLU A 1 191 ? -18.291 6.841 18.876 1.00 90.44 191 GLU A N 1
ATOM 1533 C CA . GLU A 1 191 ? -19.720 7.102 19.035 1.00 90.44 191 GLU A CA 1
ATOM 1534 C C . GLU A 1 191 ? -20.411 5.967 19.788 1.00 90.44 191 GLU A C 1
ATOM 1536 O O . GLU A 1 191 ? -21.158 6.247 20.725 1.00 90.44 191 GLU A O 1
ATOM 1541 N N . ALA A 1 192 ? -20.098 4.711 19.464 1.00 89.81 192 ALA A N 1
ATOM 1542 C CA . ALA A 1 192 ? -20.585 3.539 20.186 1.00 89.81 192 ALA A CA 1
ATOM 1543 C C . ALA A 1 192 ? -20.199 3.603 21.673 1.00 89.81 192 ALA A C 1
ATOM 1545 O O . ALA A 1 192 ? -21.072 3.587 22.541 1.00 89.81 192 ALA A O 1
ATOM 1546 N N . ARG A 1 193 ? -18.912 3.839 21.979 1.00 90.75 193 ARG A N 1
ATOM 1547 C CA . ARG A 1 193 ? -18.430 4.021 23.365 1.00 90.75 193 ARG A CA 1
ATOM 1548 C C . ARG A 1 193 ? -19.132 5.169 24.092 1.00 90.75 193 ARG A C 1
ATOM 1550 O O . ARG A 1 193 ? -19.369 5.089 25.295 1.00 90.75 193 ARG A O 1
ATOM 1557 N N . LEU A 1 194 ? -19.442 6.259 23.389 1.00 90.00 194 LEU A N 1
ATOM 1558 C CA . LEU A 1 194 ? -20.182 7.384 23.960 1.00 90.00 194 LEU A CA 1
ATOM 1559 C C . LEU A 1 194 ? -21.629 6.991 24.274 1.00 90.00 194 LEU A C 1
ATOM 1561 O O . LEU A 1 194 ? -22.135 7.375 25.330 1.00 90.00 194 LEU A O 1
ATOM 1565 N N . MET A 1 195 ? -22.292 6.250 23.384 1.00 94.56 195 MET A N 1
ATOM 1566 C CA . MET A 1 195 ? -23.649 5.754 23.615 1.00 94.56 195 MET A CA 1
ATOM 1567 C C . MET A 1 195 ? -23.701 4.801 24.805 1.00 94.56 195 MET A C 1
ATOM 1569 O O . MET A 1 195 ? -24.583 4.951 25.645 1.00 94.56 195 MET A O 1
ATOM 1573 N N . ASP A 1 196 ? -22.735 3.897 24.936 1.00 91.69 196 ASP A N 1
ATOM 1574 C CA . ASP A 1 196 ? -22.671 2.990 26.083 1.00 91.69 196 ASP A CA 1
ATOM 1575 C C . ASP A 1 196 ? -22.412 3.755 27.384 1.00 91.69 196 ASP A C 1
ATOM 1577 O O . ASP A 1 196 ? -23.155 3.597 28.348 1.00 91.69 196 ASP A O 1
ATOM 1581 N N . ALA A 1 197 ? -21.480 4.713 27.385 1.00 93.38 197 ALA A N 1
ATOM 1582 C CA . ALA A 1 197 ? -21.263 5.580 28.543 1.00 93.38 197 ALA A CA 1
ATOM 1583 C C . ALA A 1 197 ? -22.514 6.394 28.934 1.00 93.38 197 ALA A C 1
ATOM 1585 O O . ALA A 1 197 ? -22.701 6.699 30.114 1.00 93.38 197 ALA A O 1
ATOM 1586 N N . ARG A 1 198 ? -23.371 6.766 27.969 1.00 96.12 198 ARG A N 1
ATOM 1587 C CA . ARG A 1 198 ? -24.669 7.404 28.250 1.00 96.12 198 ARG A CA 1
ATOM 1588 C C . ARG A 1 198 ? -25.649 6.428 28.888 1.00 96.12 198 ARG A C 1
ATOM 1590 O O . ARG A 1 198 ? -26.202 6.777 29.923 1.00 96.12 198 ARG A O 1
ATOM 1597 N N . LYS A 1 199 ? -25.807 5.225 28.329 1.00 96.81 199 LYS A N 1
ATOM 1598 C CA . LYS A 1 199 ? -26.670 4.181 28.906 1.00 96.81 199 LYS A CA 1
ATOM 1599 C C . LYS A 1 199 ? -26.270 3.882 30.347 1.00 96.81 199 LYS A C 1
ATOM 1601 O O . LYS A 1 199 ? -27.104 3.961 31.238 1.00 96.81 199 LYS A O 1
ATOM 1606 N N . GLU A 1 200 ? -24.981 3.669 30.602 1.00 96.31 200 GLU A N 1
ATOM 1607 C CA . GLU A 1 200 ? -24.506 3.426 31.963 1.00 96.31 200 GLU A CA 1
ATOM 1608 C C . GLU A 1 200 ? -24.716 4.641 32.887 1.00 96.31 200 GLU A C 1
ATOM 1610 O O . GLU A 1 200 ? -24.868 4.494 34.098 1.00 96.31 200 GLU A O 1
ATOM 1615 N N . ALA A 1 201 ? -24.646 5.874 32.370 1.00 97.31 201 ALA A N 1
ATOM 1616 C CA . ALA A 1 201 ? -24.945 7.066 33.164 1.00 97.31 201 ALA A CA 1
ATOM 1617 C C . ALA A 1 201 ? -26.436 7.140 33.524 1.00 97.31 201 ALA A C 1
ATOM 1619 O O . ALA A 1 201 ? -26.759 7.502 34.657 1.00 97.31 201 ALA A O 1
ATOM 1620 N N . ASP A 1 202 ? -27.317 6.763 32.599 1.00 97.38 202 ASP A N 1
ATOM 1621 C CA . ASP A 1 202 ? -28.761 6.688 32.820 1.00 97.38 202 ASP A CA 1
ATOM 1622 C C . ASP A 1 202 ? -29.106 5.570 33.819 1.00 97.38 202 ASP A C 1
ATOM 1624 O O . ASP A 1 202 ? -29.841 5.810 34.774 1.00 97.38 202 ASP A O 1
ATOM 1628 N N . GLU A 1 203 ? -28.497 4.387 33.697 1.00 97.44 203 GLU A N 1
ATOM 1629 C CA . GLU A 1 203 ? -28.614 3.290 34.672 1.00 97.44 203 GLU A CA 1
ATOM 1630 C C . GLU A 1 203 ? -28.140 3.716 36.071 1.00 97.44 203 GLU A C 1
ATOM 1632 O O . GLU A 1 203 ? -28.821 3.494 37.078 1.00 97.44 203 GLU A O 1
ATOM 1637 N N . ARG A 1 204 ? -26.996 4.407 36.159 1.00 95.81 204 ARG A N 1
ATOM 1638 C CA . ARG A 1 204 ? -26.507 4.982 37.425 1.00 95.81 204 ARG A CA 1
ATOM 1639 C C . ARG A 1 204 ? -27.471 6.027 37.991 1.00 95.81 204 ARG A C 1
ATOM 1641 O O . ARG A 1 204 ? -27.659 6.082 39.202 1.00 95.81 204 ARG A O 1
ATOM 1648 N N . ALA A 1 205 ? -28.099 6.844 37.149 1.00 97.81 205 ALA A N 1
ATOM 1649 C CA . ALA A 1 205 ? -29.098 7.809 37.597 1.00 97.81 205 ALA A CA 1
ATOM 1650 C C . ALA A 1 205 ? -30.370 7.118 38.122 1.00 97.81 205 ALA A C 1
ATOM 1652 O O . ALA A 1 205 ? -30.897 7.527 39.156 1.00 97.81 205 ALA A O 1
ATOM 1653 N N . LEU A 1 206 ? -30.835 6.052 37.461 1.00 98.06 206 LEU A N 1
ATOM 1654 C CA . LEU A 1 206 ? -31.977 5.253 37.916 1.00 98.06 206 LEU A CA 1
ATOM 1655 C C . LEU A 1 206 ? -31.695 4.597 39.269 1.00 98.06 206 LEU A C 1
ATOM 1657 O O . LEU A 1 206 ? -32.456 4.798 40.215 1.00 98.06 206 LEU A O 1
ATOM 1661 N N . THR A 1 207 ? -30.563 3.903 39.394 1.00 97.44 207 THR A N 1
ATOM 1662 C CA . THR A 1 207 ? -30.140 3.291 40.666 1.00 97.44 207 THR A CA 1
ATOM 1663 C C . THR A 1 207 ? -29.966 4.325 41.779 1.00 97.44 207 THR A C 1
ATOM 1665 O O . THR A 1 207 ? -30.370 4.073 42.913 1.00 97.44 207 THR A O 1
ATOM 1668 N N . GLN A 1 208 ? -29.442 5.520 41.481 1.00 98.12 208 GLN A N 1
ATOM 1669 C CA . GLN A 1 208 ? -29.387 6.611 42.454 1.00 98.12 208 GLN A CA 1
ATOM 1670 C C . GLN A 1 208 ? -30.792 7.010 42.928 1.00 98.12 208 GLN A C 1
ATOM 1672 O O . GLN A 1 208 ? -31.016 7.103 44.133 1.00 98.12 208 GLN A O 1
ATOM 1677 N N . VAL A 1 209 ? -31.744 7.214 42.012 1.00 98.44 209 VAL A N 1
ATOM 1678 C CA . VAL A 1 209 ? -33.128 7.575 42.365 1.00 98.44 209 VAL A CA 1
ATOM 1679 C C . VAL A 1 209 ? -33.807 6.464 43.174 1.00 98.44 209 VAL A C 1
ATOM 1681 O O . VAL A 1 209 ? -34.541 6.747 44.119 1.00 98.44 209 VAL A O 1
ATOM 1684 N N . GLU A 1 210 ? -33.570 5.195 42.846 1.00 98.19 210 GLU A N 1
ATOM 1685 C CA . GLU A 1 210 ? -34.074 4.057 43.623 1.00 98.19 210 GLU A CA 1
ATOM 1686 C C . GLU A 1 210 ? -33.510 4.033 45.047 1.00 98.19 210 GLU A C 1
ATOM 1688 O O . GLU A 1 210 ? -34.262 3.841 46.004 1.00 98.19 210 GLU A O 1
ATOM 1693 N N . LEU A 1 211 ? -32.205 4.271 45.205 1.00 97.56 211 LEU A N 1
ATOM 1694 C CA . LEU A 1 211 ? -31.567 4.377 46.517 1.00 97.56 211 LEU A CA 1
ATOM 1695 C C . LEU A 1 211 ? -32.097 5.580 47.306 1.00 97.56 211 LEU A C 1
ATOM 1697 O O . LEU A 1 211 ? -32.391 5.439 48.489 1.00 97.56 211 LEU A O 1
ATOM 1701 N N . GLU A 1 212 ? -32.288 6.735 46.666 1.00 98.00 212 GLU A N 1
ATOM 1702 C CA . GLU A 1 212 ? -32.891 7.919 47.292 1.00 98.00 212 GLU A CA 1
ATOM 1703 C C . GLU A 1 212 ? -34.318 7.636 47.786 1.00 98.00 212 GLU A C 1
ATOM 1705 O O . GLU A 1 212 ? -34.664 8.018 48.905 1.00 98.00 212 GLU A O 1
ATOM 1710 N N . LYS A 1 213 ? -35.128 6.902 47.010 1.00 98.31 213 LYS A N 1
ATOM 1711 C CA . LYS A 1 213 ? -36.462 6.449 47.442 1.00 98.31 213 LYS A CA 1
ATOM 1712 C C . LYS A 1 213 ? -36.385 5.509 48.642 1.00 98.31 213 LYS A C 1
ATOM 1714 O O . LYS A 1 213 ? -37.134 5.701 49.593 1.00 98.31 213 LYS A O 1
ATOM 1719 N N . ARG A 1 214 ? -35.478 4.523 48.629 1.00 98.00 214 ARG A N 1
ATOM 1720 C CA . ARG A 1 214 ? -35.275 3.604 49.767 1.00 98.00 214 ARG A CA 1
ATOM 1721 C C . ARG A 1 214 ? -34.860 4.359 51.028 1.00 98.00 214 ARG A C 1
ATOM 1723 O O . ARG A 1 214 ? -35.399 4.091 52.093 1.00 98.00 214 ARG A O 1
ATOM 1730 N N . VAL A 1 215 ? -33.956 5.333 50.904 1.00 98.25 215 VAL A N 1
ATOM 1731 C CA . VAL A 1 215 ? -33.579 6.219 52.016 1.00 98.25 215 VAL A CA 1
ATOM 1732 C C . VAL A 1 215 ? -34.790 7.003 52.519 1.00 98.25 215 VAL A C 1
ATOM 1734 O O . VAL A 1 215 ? -34.985 7.078 53.726 1.00 98.25 215 VAL A O 1
ATOM 1737 N N . GLY A 1 216 ? -35.621 7.544 51.623 1.00 98.12 216 GLY A N 1
ATOM 1738 C CA . GLY A 1 216 ? -36.872 8.214 51.990 1.00 98.12 216 GLY A CA 1
ATOM 1739 C C . GLY A 1 216 ? -37.808 7.316 52.805 1.00 98.12 216 GLY A C 1
ATOM 1740 O O . GLY A 1 216 ? -38.198 7.695 53.902 1.00 98.12 216 GLY A O 1
ATOM 1741 N N . VAL A 1 217 ? -38.076 6.098 52.323 1.00 97.88 217 VAL A N 1
ATOM 1742 C CA . VAL A 1 217 ? -38.924 5.116 53.025 1.00 97.88 217 VAL A CA 1
ATOM 1743 C C . VAL A 1 217 ? -38.366 4.773 54.409 1.00 97.88 217 VAL A C 1
ATOM 1745 O O . VAL A 1 217 ? -39.111 4.782 55.382 1.00 97.88 217 VAL A O 1
ATOM 1748 N N . LEU A 1 218 ? -37.055 4.537 54.528 1.00 97.88 218 LEU A N 1
ATOM 1749 C CA . LEU A 1 218 ? -36.416 4.251 55.819 1.00 97.88 218 LEU A CA 1
ATOM 1750 C C . LEU A 1 218 ? -36.490 5.439 56.790 1.00 97.88 218 LEU A C 1
ATOM 1752 O O . LEU A 1 218 ? -36.610 5.249 57.998 1.00 97.88 218 LEU A O 1
ATOM 1756 N N . LEU A 1 219 ? -36.410 6.675 56.287 1.00 98.12 219 LEU A N 1
ATOM 1757 C CA . LEU A 1 219 ? -36.587 7.871 57.113 1.00 98.12 219 LEU A CA 1
ATOM 1758 C C . LEU A 1 219 ? -38.032 8.015 57.600 1.00 98.12 219 LEU A C 1
ATOM 1760 O O . LEU A 1 219 ? -38.235 8.381 58.759 1.00 98.12 219 LEU A O 1
ATOM 1764 N N . ASP A 1 220 ? -39.012 7.711 56.749 1.00 98.06 220 ASP A N 1
ATOM 1765 C CA . ASP A 1 220 ? -40.429 7.716 57.115 1.00 98.06 220 ASP A CA 1
ATOM 1766 C C . ASP A 1 220 ? -40.737 6.626 58.156 1.00 98.06 220 ASP A C 1
ATOM 1768 O O . ASP A 1 220 ? -41.413 6.899 59.149 1.00 98.06 220 ASP A O 1
ATOM 1772 N N . GLU A 1 221 ? -40.171 5.426 58.000 1.00 97.81 221 GLU A N 1
ATOM 1773 C CA . GLU A 1 221 ? -40.271 4.328 58.971 1.00 97.81 221 GLU A CA 1
ATOM 1774 C C . GLU A 1 221 ? -39.628 4.698 60.316 1.00 97.81 221 GLU A C 1
ATOM 1776 O O . GLU A 1 221 ? -40.244 4.539 61.370 1.00 97.81 221 GLU A O 1
ATOM 1781 N N . LEU A 1 222 ? -38.428 5.291 60.303 1.00 96.62 222 LEU A N 1
ATOM 1782 C CA . LEU A 1 222 ? -37.786 5.809 61.515 1.00 96.62 222 LEU A CA 1
ATOM 1783 C C . LEU A 1 222 ? -38.631 6.889 62.199 1.00 96.62 222 LEU A C 1
ATOM 1785 O O . LEU A 1 222 ? -38.686 6.941 63.428 1.00 96.62 222 LEU A O 1
ATOM 1789 N N . ALA A 1 223 ? -39.266 7.776 61.431 1.00 97.56 223 ALA A N 1
ATOM 1790 C CA . ALA A 1 223 ? -40.145 8.802 61.980 1.00 97.56 223 ALA A CA 1
ATOM 1791 C C . ALA A 1 223 ? -41.422 8.195 62.578 1.00 97.56 223 ALA A C 1
ATOM 1793 O O . ALA A 1 223 ? -41.880 8.660 63.622 1.00 97.56 223 ALA A O 1
ATOM 1794 N N . PHE A 1 224 ? -41.978 7.160 61.947 1.00 98.06 224 PHE A N 1
ATOM 1795 C CA . PHE A 1 224 ? -43.116 6.408 62.466 1.00 98.06 224 PHE A CA 1
ATOM 1796 C C . PHE A 1 224 ? -42.774 5.710 63.788 1.00 98.06 224 PHE A C 1
ATOM 1798 O O . PHE A 1 224 ? -43.461 5.942 64.780 1.00 98.06 224 PHE A O 1
ATOM 1805 N N . LEU A 1 225 ? -41.674 4.952 63.840 1.00 97.75 225 LEU A N 1
ATOM 1806 C CA . LEU A 1 225 ? -41.223 4.266 65.056 1.00 97.75 225 LEU A CA 1
ATOM 1807 C C . LEU A 1 225 ? -40.947 5.242 66.203 1.00 97.75 225 LEU A C 1
ATOM 1809 O O . LEU A 1 225 ? -41.329 4.982 67.337 1.00 97.75 225 LEU A O 1
ATOM 1813 N N . LYS A 1 226 ? -40.339 6.401 65.917 1.00 97.19 226 LYS A N 1
ATOM 1814 C CA . LYS A 1 226 ? -40.141 7.450 66.930 1.00 97.19 226 LYS A CA 1
ATOM 1815 C C . LYS A 1 226 ? -41.459 7.947 67.513 1.00 97.19 226 LYS A C 1
ATOM 1817 O O . LYS A 1 226 ? -41.569 8.024 68.728 1.00 97.19 226 LYS A O 1
ATOM 1822 N N . LYS A 1 227 ? -42.454 8.245 66.670 1.00 97.44 227 LYS A N 1
ATOM 1823 C CA . LYS A 1 227 ? -43.784 8.677 67.133 1.00 97.44 227 LYS A CA 1
ATOM 1824 C C . LYS A 1 227 ? -44.490 7.594 67.942 1.00 97.44 227 LYS A C 1
ATOM 1826 O O . LYS A 1 227 ? -45.147 7.913 68.924 1.00 97.44 227 LYS A O 1
ATOM 1831 N N . LEU A 1 228 ? -44.360 6.335 67.526 1.00 97.44 228 LEU A N 1
ATOM 1832 C CA . LEU A 1 228 ? -44.946 5.195 68.222 1.00 97.44 228 LEU A CA 1
ATOM 1833 C C . LEU A 1 228 ? -44.319 5.030 69.611 1.00 97.44 228 LEU A C 1
ATOM 1835 O O . LEU A 1 228 ? -45.051 5.017 70.592 1.00 97.44 228 LEU A O 1
ATOM 1839 N N . HIS A 1 229 ? -42.987 5.049 69.715 1.00 95.69 229 HIS A N 1
ATOM 1840 C CA . HIS A 1 229 ? -42.299 5.009 71.009 1.00 95.69 229 HIS A CA 1
ATOM 1841 C C . HIS A 1 229 ? -42.601 6.239 71.878 1.00 95.69 229 HIS A C 1
ATOM 1843 O O . HIS A 1 229 ? -42.766 6.105 73.083 1.00 95.69 229 HIS A O 1
ATOM 1849 N N . GLU A 1 230 ? -42.681 7.447 71.308 1.00 95.81 230 GLU A N 1
ATOM 1850 C CA . GLU A 1 230 ? -43.105 8.648 72.048 1.00 95.81 230 GLU A CA 1
ATOM 1851 C C . GLU A 1 230 ? -44.523 8.477 72.621 1.00 95.81 230 GLU A C 1
ATOM 1853 O O . GLU A 1 230 ? -44.768 8.839 73.773 1.00 95.81 230 GLU A O 1
ATOM 1858 N N . GLY A 1 231 ? -45.430 7.875 71.843 1.00 94.88 231 GLY A N 1
ATOM 1859 C CA . GLY A 1 231 ? -46.773 7.493 72.275 1.00 94.88 231 GLY A CA 1
ATOM 1860 C C . GLY A 1 231 ? -46.754 6.473 73.412 1.00 94.88 231 GLY A C 1
ATOM 1861 O O . GLY A 1 231 ? -47.292 6.753 74.479 1.00 94.88 231 GLY A O 1
ATOM 1862 N N . GLU A 1 232 ? -46.065 5.346 73.239 1.00 94.06 232 GLU A N 1
ATOM 1863 C CA . GLU A 1 232 ? -45.923 4.305 74.267 1.00 94.06 232 GLU A CA 1
ATOM 1864 C C . GLU A 1 232 ? -45.298 4.848 75.557 1.00 94.06 232 GLU A C 1
ATOM 1866 O O . GLU A 1 232 ? -45.769 4.549 76.649 1.00 94.06 232 GLU A O 1
ATOM 1871 N N . ILE A 1 233 ? -44.269 5.697 75.462 1.00 92.94 233 ILE A N 1
ATOM 1872 C CA . ILE A 1 233 ? -43.666 6.357 76.627 1.00 92.94 233 ILE A CA 1
ATOM 1873 C C . ILE A 1 233 ? -44.697 7.247 77.327 1.00 92.94 233 ILE A C 1
ATOM 1875 O O . ILE A 1 233 ? -44.747 7.257 78.557 1.00 92.94 233 ILE A O 1
ATOM 1879 N N . SER A 1 234 ? -45.521 7.985 76.578 1.00 91.38 234 SER A N 1
ATOM 1880 C CA . SER A 1 234 ? -46.577 8.816 77.163 1.00 91.38 234 SER A CA 1
ATOM 1881 C C . SER A 1 234 ? -47.667 7.975 77.841 1.00 91.38 234 SER A C 1
ATOM 1883 O O . SER A 1 234 ? -48.076 8.295 78.956 1.00 91.38 234 SER A O 1
ATOM 1885 N N . GLU A 1 235 ? -48.071 6.857 77.235 1.00 90.75 235 GLU A N 1
ATOM 1886 C CA . GLU A 1 235 ? -49.031 5.911 77.808 1.00 90.75 235 GLU A CA 1
ATOM 1887 C C . GLU A 1 235 ? -48.475 5.229 79.057 1.00 90.75 235 GLU A C 1
ATOM 1889 O O . GLU A 1 235 ? -49.173 5.146 80.062 1.00 90.75 235 GLU A O 1
ATOM 1894 N N . LEU A 1 236 ? -47.212 4.799 79.044 1.00 87.69 236 LEU A N 1
ATOM 1895 C CA . LEU A 1 236 ? -46.540 4.232 80.213 1.00 87.69 236 LEU A CA 1
ATOM 1896 C C . LEU A 1 236 ? -46.372 5.271 81.325 1.00 87.69 236 LEU A C 1
ATOM 1898 O O . LEU A 1 236 ? -46.557 4.942 82.490 1.00 87.69 236 LEU A O 1
ATOM 1902 N N . GLN A 1 237 ? -46.074 6.534 81.007 1.00 83.94 237 GLN A N 1
ATOM 1903 C CA . GLN A 1 237 ? -46.046 7.611 82.006 1.00 83.94 237 GLN A CA 1
ATOM 1904 C C . GLN A 1 237 ? -47.418 7.822 82.645 1.00 83.94 237 GLN A C 1
ATOM 1906 O O . GLN A 1 237 ? -47.506 7.984 83.861 1.00 83.94 237 GLN A O 1
ATOM 1911 N N . VAL A 1 238 ? -48.480 7.775 81.841 1.00 84.25 238 VAL A N 1
ATOM 1912 C CA . VAL A 1 238 ? -49.865 7.801 82.311 1.00 84.25 238 VAL A CA 1
ATOM 1913 C C . VAL A 1 238 ? -50.131 6.573 83.189 1.00 84.25 238 VAL A C 1
ATOM 1915 O O . VAL A 1 238 ? -50.507 6.728 84.343 1.00 84.25 238 VAL A O 1
ATOM 1918 N N . GLN A 1 239 ? -49.840 5.358 82.732 1.00 81.19 239 GLN A N 1
ATOM 1919 C CA . GLN A 1 239 ? -50.018 4.131 83.514 1.00 81.19 239 GLN A CA 1
ATOM 1920 C C . GLN A 1 239 ? -49.195 4.103 84.804 1.00 81.19 239 GLN A C 1
ATOM 1922 O O . GLN A 1 239 ? -49.665 3.552 85.787 1.00 81.19 239 GLN A O 1
ATOM 1927 N N . ILE A 1 240 ? -48.010 4.711 84.859 1.00 73.56 240 ILE A N 1
ATOM 1928 C CA . ILE A 1 240 ? -47.233 4.853 86.100 1.00 73.56 240 ILE A CA 1
ATOM 1929 C C . ILE A 1 240 ? -47.914 5.853 87.048 1.00 73.56 240 ILE A C 1
ATOM 1931 O O . ILE A 1 240 ? -47.965 5.613 88.251 1.00 73.56 240 ILE A O 1
ATOM 1935 N N . GLN A 1 241 ? -48.493 6.941 86.528 1.00 67.94 241 GLN A N 1
ATOM 1936 C CA . GLN A 1 241 ? -49.269 7.902 87.325 1.00 67.94 241 GLN A CA 1
ATOM 1937 C C . GLN A 1 241 ? -50.582 7.300 87.856 1.00 67.94 241 GLN A C 1
ATOM 1939 O O . GLN A 1 241 ? -50.931 7.527 89.012 1.00 67.94 241 GLN A O 1
ATOM 1944 N N . TYR A 1 242 ? -51.281 6.502 87.044 1.00 62.62 242 TYR A N 1
ATOM 1945 C CA . TYR A 1 242 ? -52.512 5.802 87.430 1.00 62.62 242 TYR A CA 1
ATOM 1946 C C . TYR A 1 242 ? -52.230 4.548 88.287 1.00 62.62 242 TYR A C 1
ATOM 1948 O O . TYR A 1 242 ? -52.947 4.274 89.246 1.00 62.62 242 TYR A O 1
ATOM 1956 N N . GLY A 1 243 ? -51.153 3.814 88.004 1.00 55.97 243 GLY A N 1
ATOM 1957 C CA . GLY A 1 243 ? -50.719 2.606 88.715 1.00 55.97 243 GLY A CA 1
ATOM 1958 C C . GLY A 1 243 ? -50.088 2.885 90.080 1.00 55.97 243 GLY A C 1
ATOM 1959 O O . GLY A 1 243 ? -50.179 2.050 90.973 1.00 55.97 243 GLY A O 1
ATOM 1960 N N . ALA A 1 244 ? -49.549 4.088 90.304 1.00 48.41 244 ALA A N 1
ATOM 1961 C CA . ALA A 1 244 ? -49.168 4.548 91.641 1.00 48.41 244 ALA A CA 1
ATOM 1962 C C . ALA A 1 244 ? -50.376 4.794 92.575 1.00 48.41 244 ALA A C 1
ATOM 1964 O O . ALA A 1 244 ? -50.178 4.973 93.774 1.00 48.41 244 ALA A O 1
ATOM 1965 N N . GLN A 1 245 ? -51.615 4.797 92.060 1.00 44.22 245 GLN A N 1
ATOM 1966 C CA . GLN A 1 245 ? -52.839 4.980 92.856 1.00 44.22 245 GLN A CA 1
ATOM 1967 C C . GLN A 1 245 ? -53.713 3.723 92.966 1.00 44.22 245 GLN A C 1
ATOM 1969 O O . GLN A 1 245 ? -54.688 3.737 93.713 1.00 44.22 245 GLN A O 1
ATOM 1974 N N . ILE A 1 246 ? -53.399 2.633 92.257 1.00 46.78 246 ILE A N 1
ATOM 1975 C CA . ILE A 1 246 ? -54.276 1.456 92.191 1.00 46.78 246 ILE A CA 1
ATOM 1976 C C . ILE A 1 246 ? -53.429 0.178 92.225 1.00 46.78 246 ILE A C 1
ATOM 1978 O O . ILE A 1 246 ? -53.217 -0.491 91.219 1.00 46.78 246 ILE A O 1
ATOM 1982 N N . ALA A 1 247 ? -52.948 -0.159 93.420 1.00 36.03 247 ALA A N 1
ATOM 1983 C CA . ALA A 1 247 ? -52.518 -1.508 93.772 1.00 36.03 247 ALA A CA 1
ATOM 1984 C C . ALA A 1 247 ? -53.285 -1.941 95.031 1.00 36.03 247 ALA A C 1
ATOM 1986 O O . ALA A 1 247 ? -52.743 -1.954 96.131 1.00 36.03 247 ALA A O 1
ATOM 1987 N N . VAL A 1 248 ? -54.579 -2.233 94.863 1.00 34.78 248 VAL A N 1
ATOM 1988 C CA . VAL A 1 248 ? -55.390 -2.987 95.827 1.00 34.78 248 VAL A CA 1
ATOM 1989 C C . VAL A 1 248 ? -56.190 -4.029 95.050 1.00 34.78 248 VAL A C 1
ATOM 1991 O O . VAL A 1 248 ? -56.835 -3.735 94.046 1.00 34.78 248 VAL A O 1
ATOM 1994 N N . GLU A 1 249 ? -56.035 -5.252 95.533 1.00 35.31 249 GLU A N 1
ATOM 1995 C CA . GLU A 1 249 ? -56.540 -6.544 95.085 1.00 35.31 249 GLU A CA 1
ATOM 1996 C C . GLU A 1 249 ? -58.042 -6.554 94.768 1.00 35.31 249 GLU A C 1
ATOM 1998 O O . GLU A 1 249 ? -58.817 -5.846 95.400 1.00 35.31 249 GLU A O 1
ATOM 2003 N N . THR A 1 250 ? -58.482 -7.434 93.864 1.00 37.59 250 THR A N 1
ATOM 2004 C CA . THR A 1 250 ? -59.735 -8.186 94.068 1.00 37.59 250 THR A CA 1
ATOM 2005 C C . THR A 1 250 ? -59.771 -9.437 93.194 1.00 37.59 250 THR A C 1
ATOM 2007 O O . THR A 1 250 ? -59.765 -9.393 91.965 1.00 37.59 250 THR A O 1
ATOM 2010 N N . GLU A 1 251 ? -59.795 -10.574 93.883 1.00 31.95 251 GLU A N 1
ATOM 2011 C CA . GLU A 1 251 ? -60.069 -11.901 93.355 1.00 31.95 251 GLU A CA 1
ATOM 2012 C C . GLU A 1 251 ? -61.565 -12.112 93.045 1.00 31.95 251 GLU A C 1
ATOM 2014 O O . GLU A 1 251 ? -62.450 -11.447 93.580 1.00 31.95 251 GLU A O 1
ATOM 2019 N N . THR A 1 252 ? -61.804 -13.205 92.313 1.00 35.44 252 THR A N 1
ATOM 2020 C CA . THR A 1 252 ? -63.028 -14.021 92.222 1.00 35.44 252 THR A CA 1
ATOM 2021 C C . THR A 1 252 ? -64.020 -13.691 91.104 1.00 35.44 252 THR A C 1
ATOM 2023 O O . THR A 1 252 ? -64.761 -12.719 91.104 1.00 35.44 252 THR A O 1
ATOM 2026 N N . THR A 1 253 ? -64.122 -14.606 90.144 1.00 41.97 253 THR A N 1
ATOM 2027 C CA . THR A 1 253 ? -65.163 -15.649 90.117 1.00 41.97 253 THR A CA 1
ATOM 2028 C C . THR A 1 253 ? -64.768 -16.663 89.045 1.00 41.97 253 THR A C 1
ATOM 2030 O O . THR A 1 253 ? -64.213 -16.288 88.021 1.00 41.97 253 THR A O 1
ATOM 2033 N N . LYS A 1 254 ? -64.948 -17.964 89.302 1.00 51.81 254 LYS A N 1
ATOM 2034 C CA . LYS A 1 254 ? -64.590 -19.043 88.367 1.00 51.81 254 LYS A CA 1
ATOM 2035 C C . LYS A 1 254 ? -65.654 -19.136 87.260 1.00 51.81 254 LYS A C 1
ATOM 2037 O O . LYS A 1 254 ? -66.748 -19.609 87.569 1.00 51.81 254 LYS A O 1
ATOM 2042 N N . PRO A 1 255 ? -65.369 -18.767 85.996 1.00 58.59 255 PRO A N 1
ATOM 2043 C CA . PRO A 1 255 ? -66.088 -19.342 84.871 1.00 58.59 255 PRO A CA 1
ATOM 2044 C C . PRO A 1 255 ? -65.513 -20.743 84.625 1.00 58.59 255 PRO A C 1
ATOM 2046 O O . PRO A 1 255 ? -64.417 -21.055 85.086 1.00 58.59 255 PRO A O 1
ATOM 2049 N N . ASP A 1 256 ? -66.251 -21.606 83.941 1.00 59.72 256 ASP A N 1
ATOM 2050 C CA . ASP A 1 256 ? -65.911 -23.012 83.717 1.00 59.72 256 ASP A CA 1
ATOM 2051 C C . ASP A 1 256 ? -64.488 -23.221 83.142 1.00 59.72 256 ASP A C 1
ATOM 2053 O O . ASP A 1 256 ? -64.238 -23.207 81.931 1.00 59.72 256 ASP A O 1
ATOM 2057 N N . LEU A 1 257 ? -63.524 -23.386 84.054 1.00 64.25 257 LEU A N 1
ATOM 2058 C CA . LEU A 1 257 ? -62.089 -23.348 83.779 1.00 64.25 257 LEU A CA 1
ATOM 2059 C C . LEU A 1 257 ? -61.683 -24.498 82.853 1.00 64.25 257 LEU A C 1
ATOM 2061 O O . LEU A 1 257 ? -60.739 -24.376 82.086 1.00 64.25 257 LEU A O 1
ATOM 2065 N N . SER A 1 258 ? -62.429 -25.599 82.871 1.00 72.50 258 SER A N 1
ATOM 2066 C CA . SER A 1 258 ? -62.142 -26.800 82.088 1.00 72.50 258 SER A CA 1
ATOM 2067 C C . SER A 1 258 ? -62.462 -26.652 80.597 1.00 72.50 258 SER A C 1
ATOM 2069 O O . SER A 1 258 ? -61.843 -27.333 79.777 1.00 72.50 258 SER A O 1
ATOM 2071 N N . SER A 1 259 ? -63.416 -25.793 80.213 1.00 73.62 259 SER A N 1
ATOM 2072 C CA . SER A 1 259 ? -63.669 -25.460 78.801 1.00 73.62 259 SER A CA 1
ATOM 2073 C C . SER A 1 259 ? -62.639 -24.457 78.293 1.00 73.62 259 SER A C 1
ATOM 2075 O O . SER A 1 259 ? -61.992 -24.703 77.279 1.00 73.62 259 SER A O 1
ATOM 2077 N N . ALA A 1 260 ? -62.407 -23.381 79.052 1.00 78.75 260 ALA A N 1
ATOM 2078 C CA . ALA A 1 260 ? -61.408 -22.372 78.714 1.00 78.75 260 ALA A CA 1
ATOM 2079 C C . ALA A 1 260 ? -59.990 -22.967 78.641 1.00 78.75 260 ALA A C 1
ATOM 2081 O O . ALA A 1 260 ? -59.259 -22.680 77.702 1.00 78.75 260 ALA A O 1
ATOM 2082 N N . LEU A 1 261 ? -59.608 -23.862 79.561 1.00 82.31 261 LEU A N 1
ATOM 2083 C CA . LEU A 1 261 ? -58.320 -24.564 79.511 1.00 82.31 261 LEU A CA 1
ATOM 2084 C C . LEU A 1 261 ? -58.212 -25.510 78.308 1.00 82.31 261 LEU A C 1
ATOM 2086 O O . LEU A 1 261 ? -57.129 -25.617 77.737 1.00 82.31 261 LEU A O 1
ATOM 2090 N N . ARG A 1 262 ? -59.301 -26.180 77.895 1.00 85.81 262 ARG A N 1
ATOM 2091 C CA . ARG A 1 262 ? -59.317 -26.999 76.667 1.00 85.81 262 ARG A CA 1
ATOM 2092 C C . ARG A 1 262 ? -59.174 -26.141 75.413 1.00 85.81 262 ARG A C 1
ATOM 2094 O O . ARG A 1 262 ? -58.382 -26.498 74.546 1.00 85.81 262 ARG A O 1
ATOM 2101 N N . ASP A 1 263 ? -59.860 -25.004 75.340 1.00 86.75 263 ASP A N 1
ATOM 2102 C CA . ASP A 1 263 ? -59.744 -24.068 74.218 1.00 86.75 263 ASP A CA 1
ATOM 2103 C C . ASP A 1 263 ? -58.366 -23.405 74.160 1.00 86.75 263 ASP A C 1
ATOM 2105 O O . ASP A 1 263 ? -57.778 -23.316 73.085 1.00 86.75 263 ASP A O 1
ATOM 2109 N N . ILE A 1 264 ? -57.801 -23.011 75.304 1.00 89.25 264 ILE A N 1
ATOM 2110 C CA . ILE A 1 264 ? -56.431 -22.494 75.403 1.00 89.25 264 ILE A CA 1
ATOM 2111 C C . ILE A 1 264 ? -55.436 -23.563 74.938 1.00 89.25 264 ILE A C 1
ATOM 2113 O O . ILE A 1 264 ? -54.560 -23.272 74.126 1.00 89.25 264 ILE A O 1
ATOM 2117 N N . ARG A 1 265 ? -55.590 -24.821 75.373 1.00 90.00 265 ARG A N 1
ATOM 2118 C CA . ARG A 1 265 ? -54.730 -25.933 74.936 1.00 90.00 265 ARG A CA 1
ATOM 2119 C C . ARG A 1 265 ? -54.842 -26.180 73.430 1.00 90.00 265 ARG A C 1
ATOM 2121 O O . ARG A 1 265 ? -53.818 -26.259 72.761 1.00 90.00 265 ARG A O 1
ATOM 2128 N N . ALA A 1 266 ? -56.057 -26.188 72.882 1.00 90.12 266 ALA A N 1
ATOM 2129 C CA . ALA A 1 266 ? -56.292 -26.309 71.444 1.00 90.12 266 ALA A CA 1
ATOM 2130 C C . ALA A 1 266 ? -55.721 -25.115 70.651 1.00 90.12 266 ALA A C 1
ATOM 2132 O O . ALA A 1 266 ? -55.224 -25.286 69.537 1.00 90.12 266 ALA A O 1
ATOM 2133 N N . GLN A 1 267 ? -55.762 -23.899 71.203 1.00 91.56 267 GLN A N 1
ATOM 2134 C CA . GLN A 1 267 ? -55.119 -22.724 70.608 1.00 91.56 267 GLN A CA 1
ATOM 2135 C C . GLN A 1 267 ? -53.592 -22.843 70.625 1.00 91.56 267 GLN A C 1
ATOM 2137 O O . GLN A 1 267 ? -52.967 -22.558 69.604 1.00 91.56 267 GLN A O 1
ATOM 2142 N N . TYR A 1 268 ? -52.994 -23.317 71.721 1.00 93.75 268 TYR A N 1
ATOM 2143 C CA . TYR A 1 268 ? -51.554 -23.574 71.800 1.00 93.75 268 TYR A CA 1
ATOM 2144 C C . TYR A 1 268 ? -51.109 -24.686 70.853 1.00 93.75 268 TYR A C 1
ATOM 2146 O O . TYR A 1 268 ? -50.094 -24.528 70.186 1.00 93.75 268 TYR A O 1
ATOM 2154 N N . GLU A 1 269 ? -51.871 -25.772 70.728 1.00 93.38 269 GLU A N 1
ATOM 2155 C CA . GLU A 1 269 ? -51.585 -26.850 69.775 1.00 93.38 269 GLU A CA 1
ATOM 2156 C C . GLU A 1 269 ? -51.653 -26.350 68.327 1.00 93.38 269 GLU A C 1
ATOM 2158 O O . GLU A 1 269 ? -50.744 -26.609 67.538 1.00 93.38 269 GLU A O 1
ATOM 2163 N N . ARG A 1 270 ? -52.671 -25.551 67.976 1.00 94.19 270 ARG A N 1
ATOM 2164 C CA . ARG A 1 270 ? -52.761 -24.911 66.651 1.00 94.19 270 ARG A CA 1
ATOM 2165 C C . ARG A 1 270 ? -51.625 -23.920 66.412 1.00 94.19 270 ARG A C 1
ATOM 2167 O O . ARG A 1 270 ? -51.109 -23.856 65.300 1.00 94.19 270 ARG A O 1
ATOM 2174 N N . LEU A 1 271 ? -51.243 -23.138 67.421 1.00 93.56 271 LEU A N 1
ATOM 2175 C CA . LEU A 1 271 ? -50.141 -22.182 67.321 1.00 93.56 271 LEU A CA 1
ATOM 2176 C C . LEU A 1 271 ? -48.797 -22.902 67.173 1.00 93.56 271 LEU A C 1
ATOM 2178 O O . LEU A 1 271 ? -47.995 -22.502 66.336 1.00 93.56 271 LEU A O 1
ATOM 2182 N N . ALA A 1 272 ? -48.573 -23.982 67.920 1.00 93.44 272 ALA A N 1
ATOM 2183 C CA . ALA A 1 272 ? -47.384 -24.818 67.819 1.00 93.44 272 ALA A CA 1
ATOM 2184 C C . ALA A 1 272 ? -47.301 -25.512 66.453 1.00 93.44 272 ALA A C 1
ATOM 2186 O O . ALA A 1 272 ? -46.252 -25.464 65.818 1.00 93.44 272 ALA A O 1
ATOM 2187 N N . ALA A 1 273 ? -48.411 -26.067 65.953 1.00 94.12 273 ALA A N 1
ATOM 2188 C CA . ALA A 1 273 ? -48.477 -26.657 64.617 1.00 94.12 273 ALA A CA 1
ATOM 2189 C C . ALA A 1 273 ? -48.196 -25.618 63.518 1.00 94.12 273 ALA A C 1
ATOM 2191 O O . ALA A 1 273 ? -47.396 -25.873 62.621 1.00 94.12 273 ALA A O 1
ATOM 2192 N N . ARG A 1 274 ? -48.787 -24.417 63.616 1.00 95.25 274 ARG A N 1
ATOM 2193 C CA . ARG A 1 274 ? -48.514 -23.305 62.687 1.00 95.25 274 ARG A CA 1
ATOM 2194 C C . ARG A 1 274 ? -47.067 -22.827 62.760 1.00 95.25 274 ARG A C 1
ATOM 2196 O O . ARG A 1 274 ? -46.484 -22.550 61.721 1.00 95.25 274 ARG A O 1
ATOM 2203 N N . ASN A 1 275 ? -46.490 -22.729 63.956 1.00 94.44 275 ASN A N 1
ATOM 2204 C CA . ASN A 1 275 ? -45.091 -22.345 64.145 1.00 94.44 275 ASN A CA 1
ATOM 2205 C C . ASN A 1 275 ? -44.155 -23.395 63.528 1.00 94.44 275 ASN A C 1
ATOM 2207 O O . ASN A 1 275 ? -43.259 -23.046 62.768 1.00 94.44 275 ASN A O 1
ATOM 2211 N N . MET A 1 276 ? -44.427 -24.683 63.756 1.00 94.56 276 MET A N 1
ATOM 2212 C CA . MET A 1 276 ? -43.661 -25.776 63.161 1.00 94.56 276 MET A CA 1
ATOM 2213 C C . MET A 1 276 ? -43.749 -25.764 61.630 1.00 94.56 276 MET A C 1
ATOM 2215 O O . MET A 1 276 ? -42.719 -25.807 60.965 1.00 94.56 276 MET A O 1
ATOM 2219 N N . GLN A 1 277 ? -44.948 -25.596 61.066 1.00 95.75 277 GLN A N 1
ATOM 2220 C CA . GLN A 1 277 ? -45.133 -25.491 59.618 1.00 95.75 277 GLN A CA 1
ATOM 2221 C C . GLN A 1 277 ? -44.441 -24.249 59.033 1.00 95.75 277 GLN A C 1
ATOM 2223 O O . GLN A 1 277 ? -43.751 -24.352 58.024 1.00 95.75 277 GLN A O 1
ATOM 2228 N N . ALA A 1 278 ? -44.544 -23.093 59.696 1.00 95.00 278 ALA A N 1
ATOM 2229 C CA . ALA A 1 278 ? -43.853 -21.874 59.280 1.00 95.00 278 ALA A CA 1
ATOM 2230 C C . ALA A 1 278 ? -42.324 -22.025 59.338 1.00 95.00 278 ALA A C 1
ATOM 2232 O O . ALA A 1 278 ? -41.629 -21.541 58.446 1.00 95.00 278 ALA A O 1
ATOM 2233 N N . ALA A 1 279 ? -41.794 -22.719 60.351 1.00 94.94 279 ALA A N 1
ATOM 2234 C CA . ALA A 1 279 ? -40.374 -23.036 60.445 1.00 94.94 279 ALA A CA 1
ATOM 2235 C C . ALA A 1 279 ? -39.941 -23.978 59.313 1.00 94.94 279 ALA A C 1
ATOM 2237 O O . ALA A 1 279 ? -38.935 -23.716 58.656 1.00 94.94 279 ALA A O 1
ATOM 2238 N N . GLU A 1 280 ? -40.706 -25.034 59.031 1.00 95.88 280 GLU A N 1
ATOM 2239 C CA . GLU A 1 280 ? -40.429 -25.933 57.910 1.00 95.88 280 GLU A CA 1
ATOM 2240 C C . GLU A 1 280 ? -40.472 -25.221 56.554 1.00 95.88 280 GLU A C 1
ATOM 2242 O O . GLU A 1 280 ? -39.582 -25.431 55.731 1.00 95.88 280 GLU A O 1
ATOM 2247 N N . ASP A 1 281 ? -41.474 -24.377 56.312 1.00 95.25 281 ASP A N 1
ATOM 2248 C CA . ASP A 1 281 ? -41.600 -23.608 55.073 1.00 95.25 281 ASP A CA 1
ATOM 2249 C C . ASP A 1 281 ? -40.464 -22.589 54.939 1.00 95.25 281 ASP A C 1
ATOM 2251 O O . ASP A 1 281 ? -39.904 -22.422 53.853 1.00 95.25 281 ASP A O 1
ATOM 2255 N N . TRP A 1 282 ? -40.042 -21.975 56.049 1.00 96.50 282 TRP A N 1
ATOM 2256 C CA . TRP A 1 282 ? -38.865 -21.111 56.090 1.00 96.50 282 TRP A CA 1
ATOM 2257 C C . TRP A 1 282 ? -37.578 -21.880 55.761 1.00 96.50 282 TRP A C 1
ATOM 2259 O O . TRP A 1 282 ? -36.790 -21.427 54.926 1.00 96.50 282 TRP A O 1
ATOM 2269 N N . PHE A 1 283 ? -37.375 -23.069 56.342 1.00 96.75 283 PHE A N 1
ATOM 2270 C CA . PHE A 1 283 ? -36.226 -23.923 56.031 1.00 96.75 283 PHE A CA 1
ATOM 2271 C C . PHE A 1 283 ? -36.255 -24.419 54.583 1.00 96.75 283 PHE A C 1
ATOM 2273 O O . PHE A 1 283 ? -35.232 -24.344 53.902 1.00 96.75 283 PHE A O 1
ATOM 2280 N N . ARG A 1 284 ? -37.411 -24.865 54.075 1.00 97.19 284 ARG A N 1
ATOM 2281 C CA . ARG A 1 284 ? -37.591 -25.259 52.668 1.00 97.19 284 ARG A CA 1
ATOM 2282 C C . ARG A 1 284 ? -37.275 -24.100 51.731 1.00 97.19 284 ARG A C 1
ATOM 2284 O O . ARG A 1 284 ? -36.501 -24.284 50.797 1.00 97.19 284 ARG A O 1
ATOM 2291 N N . GLY A 1 285 ? -37.793 -22.905 52.012 1.00 97.38 285 GLY A N 1
ATOM 2292 C CA . GLY A 1 285 ? -37.498 -21.698 51.241 1.00 97.38 285 GLY A CA 1
ATOM 2293 C C . GLY A 1 285 ? -36.011 -21.341 51.267 1.00 97.38 285 GLY A C 1
ATOM 2294 O O . GLY A 1 285 ? -35.421 -21.052 50.225 1.00 97.38 285 GLY A O 1
ATOM 2295 N N . LYS A 1 286 ? -35.363 -21.432 52.436 1.00 97.44 286 LYS A N 1
ATOM 2296 C CA . LYS A 1 286 ? -33.929 -21.149 52.564 1.00 97.44 286 LYS A CA 1
ATOM 2297 C C . LYS A 1 286 ? -33.067 -22.167 51.816 1.00 97.44 286 LYS A C 1
ATOM 2299 O O . LYS A 1 286 ? -32.120 -21.767 51.141 1.00 97.44 286 LYS A O 1
ATOM 2304 N N . MET A 1 287 ? -33.401 -23.452 51.902 1.00 96.38 287 MET A N 1
ATOM 2305 C CA . MET A 1 287 ? -32.724 -24.523 51.165 1.00 96.38 287 MET A CA 1
ATOM 2306 C C . MET A 1 287 ? -32.957 -24.410 49.655 1.00 96.38 287 MET A C 1
ATOM 2308 O O . MET A 1 287 ? -32.015 -24.569 48.881 1.00 96.38 287 MET A O 1
ATOM 2312 N N . GLY A 1 288 ? -34.174 -24.062 49.229 1.00 97.69 288 GLY A N 1
ATOM 2313 C CA . GLY A 1 288 ? -34.502 -23.762 47.834 1.00 97.69 288 GLY A CA 1
ATOM 2314 C C . GLY A 1 288 ? -33.652 -22.616 47.288 1.00 97.69 288 GLY A C 1
ATOM 2315 O O . GLY A 1 288 ? -32.954 -22.779 46.294 1.00 97.69 288 GLY A O 1
ATOM 2316 N N . HIS A 1 289 ? -33.587 -21.495 48.008 1.00 97.12 289 HIS A N 1
ATOM 2317 C CA . HIS A 1 289 ? -32.738 -20.370 47.616 1.00 97.12 289 HIS A CA 1
ATOM 2318 C C . HIS A 1 289 ? -31.249 -20.751 47.570 1.00 97.12 289 HIS A C 1
ATOM 2320 O O . HIS A 1 289 ? -30.535 -20.331 46.667 1.00 97.12 289 HIS A O 1
ATOM 2326 N N . LEU A 1 290 ? -30.742 -21.523 48.539 1.00 96.88 290 LEU A N 1
ATOM 2327 C CA . LEU A 1 290 ? -29.341 -21.967 48.529 1.00 96.88 290 LEU A CA 1
ATOM 2328 C C . LEU A 1 290 ? -29.039 -22.910 47.357 1.00 96.88 290 LEU A C 1
ATOM 2330 O O . LEU A 1 290 ? -27.978 -22.815 46.746 1.00 96.88 290 LEU A O 1
ATOM 2334 N N . THR A 1 291 ? -29.955 -23.819 47.030 1.00 97.44 291 THR A N 1
ATOM 2335 C CA . THR A 1 291 ? -29.787 -24.732 45.890 1.00 97.44 291 THR A CA 1
ATOM 2336 C C . THR A 1 291 ? -29.853 -23.988 44.559 1.00 97.44 291 THR A C 1
ATOM 2338 O O . THR A 1 291 ? -29.023 -24.247 43.688 1.00 97.44 291 THR A O 1
ATOM 2341 N N . GLU A 1 292 ? -30.746 -23.006 44.422 1.00 97.88 292 GLU A N 1
ATOM 2342 C CA . GLU A 1 292 ? -30.828 -22.133 43.248 1.00 97.88 292 GLU A CA 1
ATOM 2343 C C . GLU A 1 292 ? -29.565 -21.280 43.076 1.00 97.88 292 GLU A C 1
ATOM 2345 O O . GLU A 1 292 ? -28.998 -21.239 41.982 1.00 97.88 292 GLU A O 1
ATOM 2350 N N . THR A 1 293 ? -29.047 -20.657 44.142 1.00 97.12 293 THR A N 1
ATOM 2351 C CA . THR A 1 293 ? -27.804 -19.877 44.034 1.00 97.12 293 THR A CA 1
ATOM 2352 C C . THR A 1 293 ? -26.609 -20.759 43.691 1.00 97.12 293 THR A C 1
ATOM 2354 O O . THR A 1 293 ? -25.779 -20.365 42.872 1.00 97.12 293 THR A O 1
ATOM 2357 N N . VAL A 1 294 ? -26.518 -21.972 44.245 1.00 97.56 294 VAL A N 1
ATOM 2358 C CA . VAL A 1 294 ? -25.483 -22.946 43.859 1.00 97.56 294 VAL A CA 1
ATOM 2359 C C . VAL A 1 294 ? -25.636 -23.362 42.391 1.00 97.56 294 VAL A C 1
ATOM 2361 O O . VAL A 1 294 ? -24.640 -23.410 41.666 1.00 97.56 294 VAL A O 1
ATOM 2364 N N . ALA A 1 295 ? -26.856 -23.607 41.907 1.00 97.25 295 ALA A N 1
ATOM 2365 C CA . ALA A 1 295 ? -27.110 -23.904 40.496 1.00 97.25 295 ALA A CA 1
ATOM 2366 C C . ALA A 1 295 ? -26.690 -22.733 39.588 1.00 97.25 295 ALA A C 1
ATOM 2368 O O . ALA A 1 295 ? -25.973 -22.933 38.607 1.00 97.25 295 ALA A O 1
ATOM 2369 N N . HIS A 1 296 ? -27.028 -21.499 39.966 1.00 97.62 296 HIS A N 1
ATOM 2370 C CA . HIS A 1 296 ? -26.612 -20.300 39.245 1.00 97.62 296 HIS A CA 1
ATOM 2371 C C . HIS A 1 296 ? -25.082 -20.159 39.224 1.00 97.62 296 HIS A C 1
ATOM 2373 O O . HIS A 1 296 ? -24.490 -20.024 38.154 1.00 97.62 296 HIS A O 1
ATOM 2379 N N . HIS A 1 297 ? -24.406 -20.271 40.373 1.00 97.19 297 HIS A N 1
ATOM 2380 C CA . HIS A 1 297 ? -22.943 -20.197 40.441 1.00 97.19 297 HIS A CA 1
ATOM 2381 C C . HIS A 1 297 ? -22.259 -21.309 39.638 1.00 97.19 297 HIS A C 1
ATOM 2383 O O . HIS A 1 297 ? -21.290 -21.042 38.931 1.00 97.19 297 HIS A O 1
ATOM 2389 N N . THR A 1 298 ? -22.763 -22.544 39.687 1.00 97.62 298 THR A N 1
ATOM 2390 C CA . THR A 1 298 ? -22.205 -23.645 38.885 1.00 97.62 298 THR A CA 1
ATOM 2391 C C . THR A 1 298 ? -22.422 -23.435 37.388 1.00 97.62 298 THR A C 1
ATOM 2393 O O . THR A 1 298 ? -21.517 -23.732 36.610 1.00 97.62 298 THR A O 1
ATOM 2396 N N . SER A 1 299 ? -23.567 -22.883 36.970 1.00 97.31 299 SER A N 1
ATOM 2397 C CA . SER A 1 299 ? -23.807 -22.509 35.571 1.00 97.31 299 SER A CA 1
ATOM 2398 C C . SER A 1 299 ? -22.863 -21.395 35.101 1.00 97.31 299 SER A C 1
ATOM 2400 O O . SER A 1 299 ? -22.212 -21.566 34.077 1.00 97.31 299 SER A O 1
ATOM 2402 N N . ALA A 1 300 ? -22.668 -20.341 35.901 1.00 94.50 300 ALA A N 1
ATOM 2403 C CA . ALA A 1 300 ? -21.749 -19.243 35.597 1.00 94.50 300 ALA A CA 1
ATOM 2404 C C . ALA A 1 300 ? -20.280 -19.702 35.515 1.00 94.50 300 ALA A C 1
ATOM 2406 O O . ALA A 1 300 ? -19.505 -19.224 34.689 1.00 94.50 300 ALA A O 1
ATOM 2407 N N . VAL A 1 301 ? -19.879 -20.666 36.353 1.00 96.31 301 VAL A N 1
ATOM 2408 C CA . VAL A 1 301 ? -18.543 -21.276 36.265 1.00 96.31 301 VAL A CA 1
ATOM 2409 C C . VAL A 1 301 ? -18.396 -22.113 34.992 1.00 96.31 301 VAL A C 1
ATOM 2411 O O . VAL A 1 301 ? -17.313 -22.128 34.410 1.00 96.31 301 VAL A O 1
ATOM 2414 N N . ARG A 1 302 ? -19.448 -22.814 34.549 1.00 97.06 302 ARG A N 1
ATOM 2415 C CA . ARG A 1 302 ? -19.423 -23.562 33.280 1.00 97.06 302 ARG A CA 1
ATOM 2416 C C . ARG A 1 302 ? -19.302 -22.619 32.086 1.00 97.06 302 ARG A C 1
ATOM 2418 O O . ARG A 1 302 ? -18.363 -22.784 31.319 1.00 97.06 302 ARG A O 1
ATOM 2425 N N . THR A 1 303 ? -20.140 -21.585 31.998 1.00 93.88 303 THR A N 1
ATOM 2426 C CA . THR A 1 303 ? -20.075 -20.612 30.894 1.00 93.88 303 THR A CA 1
ATOM 2427 C C . THR A 1 303 ? -18.719 -19.912 30.837 1.00 93.88 303 THR A C 1
ATOM 2429 O O . THR A 1 303 ? -18.103 -19.860 29.780 1.00 93.88 303 THR A O 1
ATOM 2432 N N . SER A 1 304 ? -18.172 -19.487 31.982 1.00 91.00 304 SER A N 1
ATOM 2433 C CA . SER A 1 304 ? -16.831 -18.890 32.038 1.00 91.00 304 SER A CA 1
ATOM 2434 C C . SER A 1 304 ? -15.725 -19.853 31.572 1.00 91.00 304 SER A C 1
ATOM 2436 O O . SER A 1 304 ? -14.759 -19.434 30.929 1.00 91.00 304 SER A O 1
ATOM 2438 N N . LYS A 1 305 ? -15.848 -21.158 31.862 1.00 95.38 305 LYS A N 1
ATOM 2439 C CA . LYS A 1 305 ? -14.915 -22.180 31.356 1.00 95.38 305 LYS A CA 1
ATOM 2440 C C . LYS A 1 305 ? -15.046 -22.387 29.848 1.00 95.38 305 LYS A C 1
ATOM 2442 O O . LYS A 1 305 ? -14.018 -22.545 29.188 1.00 95.38 305 LYS A O 1
ATOM 2447 N N . ASP A 1 306 ? -16.266 -22.381 29.325 1.00 92.56 306 ASP A N 1
ATOM 2448 C CA . ASP A 1 306 ? -16.535 -22.545 27.896 1.00 92.56 306 ASP A CA 1
ATOM 2449 C C . ASP A 1 306 ? -15.988 -21.349 27.102 1.00 92.56 306 ASP A C 1
ATOM 2451 O O . ASP A 1 306 ? -15.226 -21.549 26.153 1.00 92.56 306 ASP A O 1
ATOM 2455 N N . GLU A 1 307 ? -16.232 -20.121 27.574 1.00 90.56 307 GLU A N 1
ATOM 2456 C CA . GLU A 1 307 ? -15.653 -18.883 27.032 1.00 90.56 307 GLU A CA 1
ATOM 2457 C C . GLU A 1 307 ? -14.116 -18.922 27.052 1.00 90.56 307 GLU A C 1
ATOM 2459 O O . GLU A 1 307 ? -13.457 -18.652 26.048 1.00 90.56 307 GLU A O 1
ATOM 2464 N N . ALA A 1 308 ? -13.505 -19.339 28.169 1.00 92.31 308 ALA A N 1
ATOM 2465 C CA . ALA A 1 308 ? -12.053 -19.515 28.242 1.00 92.31 308 ALA A CA 1
ATOM 2466 C C . ALA A 1 308 ? -11.537 -20.561 27.234 1.00 92.31 308 ALA A C 1
ATOM 2468 O O . ALA A 1 308 ? -10.440 -20.415 26.687 1.00 92.31 308 ALA A O 1
ATOM 2469 N N . GLY A 1 309 ? -12.311 -21.618 26.973 1.00 92.56 309 GLY A N 1
ATOM 2470 C CA . GLY A 1 309 ? -12.019 -22.613 25.942 1.00 92.56 309 GLY A CA 1
ATOM 2471 C C . GLY A 1 309 ? -12.106 -22.044 24.523 1.00 92.56 309 GLY A C 1
ATOM 2472 O O . GLY A 1 309 ? -11.247 -22.340 23.691 1.00 92.56 309 GLY A O 1
ATOM 2473 N N . GLU A 1 310 ? -13.097 -21.199 24.251 1.00 92.94 310 GLU A N 1
ATOM 2474 C CA . GLU A 1 310 ? -13.249 -20.489 22.980 1.00 92.94 310 GLU A CA 1
ATOM 2475 C C . GLU A 1 310 ? -12.097 -19.524 22.723 1.00 92.94 310 GLU A C 1
ATOM 2477 O O . GLU A 1 310 ? -11.498 -19.579 21.650 1.00 92.94 310 GLU A O 1
ATOM 2482 N N . TYR A 1 311 ? -11.707 -18.721 23.717 1.00 88.12 311 TYR A N 1
ATOM 2483 C CA . TYR A 1 311 ? -10.558 -17.824 23.588 1.00 88.12 311 TYR A CA 1
ATOM 2484 C C . TYR A 1 311 ? -9.256 -18.585 23.322 1.00 88.12 311 TYR A C 1
ATOM 2486 O O . TYR A 1 311 ? -8.441 -18.141 22.515 1.00 88.12 311 TYR A O 1
ATOM 2494 N N . ARG A 1 312 ? -9.059 -19.767 23.927 1.00 92.94 312 ARG A N 1
ATOM 2495 C CA . ARG A 1 312 ? -7.905 -20.627 23.606 1.00 92.94 312 ARG A CA 1
ATOM 2496 C C . ARG A 1 312 ? -7.945 -21.140 22.167 1.00 92.94 312 ARG A C 1
ATOM 2498 O O . ARG A 1 312 ? -6.913 -21.118 21.502 1.00 92.94 312 ARG A O 1
ATOM 2505 N N . ARG A 1 313 ? -9.113 -21.570 21.674 1.00 92.81 313 ARG A N 1
ATOM 2506 C CA . ARG A 1 313 ? -9.285 -22.018 20.279 1.00 92.81 313 ARG A CA 1
ATOM 2507 C C . ARG A 1 313 ? -9.047 -20.879 19.287 1.00 92.81 313 ARG A C 1
ATOM 2509 O O . ARG A 1 313 ? -8.331 -21.067 18.310 1.00 92.81 313 ARG A O 1
ATOM 2516 N N . GLN A 1 314 ? -9.577 -19.689 19.565 1.00 90.50 314 GLN A N 1
ATOM 2517 C CA . GLN A 1 314 ? -9.333 -18.492 18.756 1.00 90.50 314 GLN A CA 1
ATOM 2518 C C . GLN A 1 314 ? -7.851 -18.108 18.753 1.00 90.50 314 GLN A C 1
ATOM 2520 O O . GLN A 1 314 ? -7.301 -17.821 17.695 1.00 90.50 314 GLN A O 1
ATOM 2525 N N . LEU A 1 315 ? -7.185 -18.153 19.911 1.00 88.38 315 LEU A N 1
ATOM 2526 C CA . LEU A 1 315 ? -5.752 -17.889 20.004 1.00 88.38 315 LEU A CA 1
ATOM 2527 C C . LEU A 1 315 ? -4.946 -18.870 19.142 1.00 88.38 315 LEU A C 1
ATOM 2529 O O . LEU A 1 315 ? -4.085 -18.437 18.384 1.00 88.38 315 LEU A O 1
ATOM 2533 N N . GLN A 1 316 ? -5.249 -20.169 19.212 1.00 92.19 316 GLN A N 1
ATOM 2534 C CA . GLN A 1 316 ? -4.600 -21.181 18.372 1.00 92.19 316 GLN A CA 1
ATOM 2535 C C . GLN A 1 316 ? -4.846 -20.936 16.879 1.00 92.19 316 GLN A C 1
ATOM 2537 O O . GLN A 1 316 ? -3.898 -20.982 16.102 1.00 92.19 316 GLN A O 1
ATOM 2542 N N . ALA A 1 317 ? -6.078 -20.607 16.480 1.00 85.38 317 ALA A N 1
ATOM 2543 C CA . ALA A 1 317 ? -6.393 -20.270 15.093 1.00 85.38 317 ALA A CA 1
ATOM 2544 C C . ALA A 1 317 ? -5.577 -19.062 14.599 1.00 85.38 317 ALA A C 1
ATOM 2546 O O . ALA A 1 317 ? -4.971 -19.126 13.533 1.00 85.38 317 ALA A O 1
ATOM 2547 N N . ARG A 1 318 ? -5.472 -17.995 15.407 1.00 84.69 318 ARG A N 1
ATOM 2548 C CA . ARG A 1 318 ? -4.650 -16.821 15.070 1.00 84.69 318 ARG A CA 1
ATOM 2549 C C . ARG A 1 318 ? -3.159 -17.136 15.005 1.00 84.69 318 ARG A C 1
ATOM 2551 O O . ARG A 1 318 ? -2.475 -16.584 14.153 1.00 84.69 318 ARG A O 1
ATOM 2558 N N . ILE A 1 319 ? -2.647 -18.018 15.864 1.00 89.50 319 ILE A N 1
ATOM 2559 C CA . ILE A 1 319 ? -1.248 -18.470 15.792 1.00 89.50 319 ILE A CA 1
ATOM 2560 C C . ILE A 1 319 ? -0.993 -19.194 14.463 1.00 89.50 319 ILE A C 1
ATOM 2562 O O . ILE A 1 319 ? -0.027 -18.868 13.780 1.00 89.50 319 ILE A O 1
ATOM 2566 N N . LEU A 1 320 ? -1.886 -20.100 14.055 1.00 91.75 320 LEU A N 1
ATOM 2567 C CA . LEU A 1 320 ? -1.761 -20.808 12.777 1.00 91.75 320 LEU A CA 1
ATOM 2568 C C . LEU A 1 320 ? -1.843 -19.861 11.573 1.00 91.75 320 LEU A C 1
ATOM 2570 O O . LEU A 1 320 ? -1.066 -20.006 10.636 1.00 91.75 320 LEU A O 1
ATOM 2574 N N . GLU A 1 321 ? -2.735 -18.868 11.603 1.00 87.62 321 GLU A N 1
ATOM 2575 C CA . GLU A 1 321 ? -2.792 -17.822 10.572 1.00 87.62 321 GLU A CA 1
ATOM 2576 C C . GLU A 1 321 ? -1.489 -17.013 10.508 1.00 87.62 321 GLU A C 1
ATOM 2578 O O . GLU A 1 321 ? -0.977 -16.745 9.421 1.00 87.62 321 GLU A O 1
ATOM 2583 N N . ILE A 1 322 ? -0.923 -16.648 11.663 1.00 88.19 322 ILE A N 1
ATOM 2584 C CA . ILE A 1 322 ? 0.362 -15.945 11.737 1.00 88.19 322 ILE A CA 1
ATOM 2585 C C . ILE A 1 322 ? 1.475 -16.801 11.128 1.00 88.19 322 ILE A C 1
ATOM 2587 O O . ILE A 1 322 ? 2.271 -16.287 10.344 1.00 88.19 322 ILE A O 1
ATOM 2591 N N . ASP A 1 323 ? 1.541 -18.087 11.462 1.00 91.81 323 ASP A N 1
ATOM 2592 C CA . ASP A 1 323 ? 2.588 -18.979 10.961 1.00 91.81 323 ASP A CA 1
ATOM 2593 C C . ASP A 1 323 ? 2.424 -19.275 9.461 1.00 91.81 323 ASP A C 1
ATOM 2595 O O . ASP A 1 323 ? 3.414 -19.282 8.728 1.00 91.81 323 ASP A O 1
ATOM 2599 N N . ALA A 1 324 ? 1.188 -19.385 8.962 1.00 87.56 324 ALA A N 1
ATOM 2600 C CA . ALA A 1 324 ? 0.908 -19.455 7.529 1.00 87.56 324 ALA A CA 1
ATOM 2601 C C . ALA A 1 324 ? 1.388 -18.186 6.801 1.00 87.56 324 ALA A C 1
ATOM 2603 O O . ALA A 1 324 ? 2.116 -18.283 5.812 1.00 87.56 324 ALA A O 1
ATOM 2604 N N . CYS A 1 325 ? 1.070 -16.996 7.322 1.00 79.75 325 CYS A N 1
ATOM 2605 C CA . CYS A 1 325 ? 1.540 -15.724 6.767 1.00 79.75 325 CYS A CA 1
ATOM 2606 C C . CYS A 1 325 ? 3.071 -15.596 6.794 1.00 79.75 325 CYS A C 1
ATOM 2608 O O . CYS A 1 325 ? 3.656 -15.124 5.820 1.00 79.75 325 CYS A O 1
ATOM 2610 N N . LYS A 1 326 ? 3.739 -16.040 7.869 1.00 88.94 326 LYS A N 1
ATOM 2611 C CA . LYS A 1 326 ? 5.211 -16.082 7.929 1.00 88.94 326 LYS A CA 1
ATOM 2612 C C . LYS A 1 326 ? 5.783 -16.997 6.852 1.00 88.94 326 LYS A C 1
ATOM 2614 O O . LYS A 1 326 ? 6.671 -16.570 6.125 1.00 88.94 326 LYS A O 1
ATOM 2619 N N . SER A 1 327 ? 5.240 -18.207 6.700 1.00 88.00 327 SER A N 1
ATOM 2620 C CA . SER A 1 327 ? 5.702 -19.153 5.675 1.00 88.00 327 SER A CA 1
ATOM 2621 C C . SER A 1 327 ? 5.514 -18.609 4.252 1.00 88.00 327 SER A C 1
ATOM 2623 O O . SER A 1 327 ? 6.393 -18.769 3.403 1.00 88.00 327 SER A O 1
ATOM 2625 N N . LEU A 1 328 ? 4.410 -17.893 4.001 1.00 85.31 328 LEU A N 1
ATOM 2626 C CA . LEU A 1 328 ? 4.162 -17.230 2.725 1.00 85.31 328 LEU A CA 1
ATOM 2627 C C . LEU A 1 328 ? 5.176 -16.106 2.485 1.00 85.31 328 LEU A C 1
ATOM 2629 O O . LEU A 1 328 ? 5.775 -16.063 1.412 1.00 85.31 328 LEU A O 1
ATOM 2633 N N . ASN A 1 329 ? 5.428 -15.251 3.480 1.00 78.25 329 ASN A N 1
ATOM 2634 C CA . ASN A 1 329 ? 6.450 -14.207 3.384 1.00 78.25 329 ASN A CA 1
ATOM 2635 C C . ASN A 1 329 ? 7.838 -14.795 3.108 1.00 78.25 329 ASN A C 1
ATOM 2637 O O . ASN A 1 329 ? 8.504 -14.350 2.181 1.00 78.25 329 ASN A O 1
ATOM 2641 N N . GLU A 1 330 ? 8.248 -15.835 3.836 1.00 92.31 330 GLU A N 1
ATOM 2642 C CA . GLU A 1 330 ? 9.524 -16.520 3.598 1.00 92.31 330 GLU A CA 1
ATOM 2643 C C . GLU A 1 330 ? 9.619 -17.078 2.171 1.00 92.31 330 GLU A C 1
ATOM 2645 O O . GLU A 1 330 ? 10.682 -17.011 1.550 1.00 92.31 330 GLU A O 1
ATOM 2650 N N . SER A 1 331 ? 8.522 -17.615 1.625 1.00 88.81 331 SER A N 1
ATOM 2651 C CA . SER A 1 331 ? 8.487 -18.112 0.245 1.00 88.81 331 SER A CA 1
ATOM 2652 C C . SER A 1 331 ? 8.604 -16.989 -0.791 1.00 88.81 331 SER A C 1
ATOM 2654 O O . SER A 1 331 ? 9.365 -17.125 -1.747 1.00 88.81 331 SER A O 1
ATOM 2656 N N . LEU A 1 332 ? 7.926 -15.857 -0.572 1.00 81.25 332 LEU A N 1
ATOM 2657 C CA . LEU A 1 332 ? 7.994 -14.687 -1.448 1.00 81.25 332 LEU A CA 1
ATOM 2658 C C . LEU A 1 332 ? 9.379 -14.039 -1.401 1.00 81.25 332 LEU A C 1
ATOM 2660 O O . LEU A 1 332 ? 9.919 -13.666 -2.437 1.00 81.25 332 LEU A O 1
ATOM 2664 N N . GLU A 1 333 ? 9.996 -13.958 -0.223 1.00 87.81 333 GLU A N 1
ATOM 2665 C CA . GLU A 1 333 ? 11.372 -13.485 -0.084 1.00 87.81 333 GLU A CA 1
ATOM 2666 C C . GLU A 1 333 ? 12.371 -14.401 -0.797 1.00 87.81 333 GLU A C 1
ATOM 2668 O O . GLU A 1 333 ? 13.318 -13.913 -1.407 1.00 87.81 333 GLU A O 1
ATOM 2673 N N . LYS A 1 334 ? 12.184 -15.728 -0.740 1.00 93.00 334 LYS A N 1
ATOM 2674 C CA . LYS A 1 334 ? 13.013 -16.673 -1.507 1.00 93.00 334 LYS A CA 1
ATOM 2675 C C . LYS A 1 334 ? 12.849 -16.460 -3.009 1.00 93.00 334 LYS A C 1
ATOM 2677 O O . LYS A 1 334 ? 13.853 -16.337 -3.698 1.00 93.00 334 LYS A O 1
ATOM 2682 N N . GLN A 1 335 ? 11.614 -16.334 -3.496 1.00 89.38 335 GLN A N 1
ATOM 2683 C CA . GLN A 1 335 ? 11.347 -16.045 -4.909 1.00 89.38 335 GLN A CA 1
ATOM 2684 C C . GLN A 1 335 ? 11.967 -14.717 -5.353 1.00 89.38 335 GLN A C 1
ATOM 2686 O O . GLN A 1 335 ? 12.519 -14.637 -6.445 1.00 89.38 335 GLN A O 1
ATOM 2691 N N . LEU A 1 336 ? 11.914 -13.687 -4.506 1.00 81.25 336 LEU A N 1
ATOM 2692 C CA . LEU A 1 336 ? 12.522 -12.392 -4.789 1.00 81.25 336 LEU A CA 1
ATOM 2693 C C . LEU A 1 336 ? 14.049 -12.504 -4.892 1.00 81.25 336 LEU A C 1
ATOM 2695 O O . LEU A 1 336 ? 14.601 -12.052 -5.889 1.00 81.25 336 LEU A O 1
ATOM 2699 N N . ARG A 1 337 ? 14.707 -13.186 -3.943 1.00 92.19 337 ARG A N 1
ATOM 2700 C CA . ARG A 1 337 ? 16.156 -13.458 -4.010 1.00 92.19 337 ARG A CA 1
ATOM 2701 C C . ARG A 1 337 ? 16.528 -14.245 -5.269 1.00 92.19 337 ARG A C 1
ATOM 2703 O O . ARG A 1 337 ? 17.442 -13.858 -5.979 1.00 92.19 337 ARG A O 1
ATOM 2710 N N . GLU A 1 338 ? 15.776 -15.293 -5.609 1.00 95.06 338 GLU A N 1
ATOM 2711 C CA . GLU A 1 338 ? 16.016 -16.075 -6.830 1.00 95.06 338 GLU A CA 1
ATOM 2712 C C . GLU A 1 338 ? 15.861 -15.243 -8.115 1.00 95.06 338 GLU A C 1
ATOM 2714 O O . GLU A 1 338 ? 16.560 -15.491 -9.097 1.00 95.06 338 GLU A O 1
ATOM 2719 N N . LEU A 1 339 ? 14.927 -14.287 -8.148 1.00 89.50 339 LEU A N 1
ATOM 2720 C CA . LEU A 1 339 ? 14.764 -13.370 -9.280 1.00 89.50 339 LEU A CA 1
ATOM 2721 C C . LEU A 1 339 ? 15.901 -12.347 -9.350 1.00 89.50 339 LEU A C 1
ATOM 2723 O O . LEU A 1 339 ? 16.390 -12.074 -10.446 1.00 89.50 339 LEU A O 1
ATOM 2727 N N . GLU A 1 340 ? 16.333 -11.808 -8.211 1.00 89.50 340 GLU A N 1
ATOM 2728 C CA . GLU A 1 340 ? 17.493 -10.916 -8.124 1.00 89.50 340 GLU A CA 1
ATOM 2729 C C . GLU A 1 340 ? 18.769 -11.626 -8.593 1.00 89.50 340 GLU A C 1
ATOM 2731 O O . GLU A 1 340 ? 19.491 -11.080 -9.428 1.00 89.50 340 GLU A O 1
ATOM 2736 N N . ASP A 1 341 ? 18.994 -12.867 -8.153 1.00 94.25 341 ASP A N 1
ATOM 2737 C CA . ASP A 1 341 ? 20.131 -13.691 -8.565 1.00 94.25 341 ASP A CA 1
ATOM 2738 C C . ASP A 1 341 ? 20.103 -13.956 -10.078 1.00 94.25 341 ASP A C 1
ATOM 2740 O O . ASP A 1 341 ? 21.101 -13.723 -10.761 1.00 94.25 341 ASP A O 1
ATOM 2744 N N . LYS A 1 342 ? 18.949 -14.351 -10.640 1.00 94.56 342 LYS A N 1
ATOM 2745 C CA . LYS A 1 342 ? 18.786 -14.552 -12.095 1.00 94.56 342 LYS A CA 1
ATOM 2746 C C . LYS A 1 342 ? 19.092 -13.284 -12.884 1.00 94.56 342 LYS A C 1
ATOM 2748 O O . LYS A 1 342 ? 19.833 -13.331 -13.858 1.00 94.56 342 LYS A O 1
ATOM 2753 N N . GLN A 1 343 ? 18.558 -12.147 -12.449 1.00 91.38 343 GLN A N 1
ATOM 2754 C CA . GLN A 1 343 ? 18.798 -10.872 -13.120 1.00 91.38 343 GLN A CA 1
ATOM 2755 C C . GLN A 1 343 ? 20.251 -10.421 -12.985 1.00 91.38 343 GLN A C 1
ATOM 2757 O O . GLN A 1 343 ? 20.791 -9.843 -13.923 1.00 91.38 343 GLN A O 1
ATOM 2762 N N . SER A 1 344 ? 20.898 -10.676 -11.846 1.00 93.44 344 SER A N 1
ATOM 2763 C CA . SER A 1 344 ? 22.327 -10.401 -11.693 1.00 93.44 344 SER A CA 1
ATOM 2764 C C . SER A 1 344 ? 23.160 -11.256 -12.651 1.00 93.44 344 SER A C 1
ATOM 2766 O O . SER A 1 344 ? 24.030 -10.711 -13.321 1.00 93.44 344 SER A O 1
ATOM 2768 N N . ALA A 1 345 ? 22.816 -12.538 -12.815 1.00 94.75 345 ALA A N 1
ATOM 2769 C CA . ALA A 1 345 ? 23.463 -13.439 -13.765 1.00 94.75 345 ALA A CA 1
ATOM 2770 C C . ALA A 1 345 ? 23.238 -13.022 -15.234 1.00 94.75 345 ALA A C 1
ATOM 2772 O O . ALA A 1 345 ? 24.150 -13.110 -16.054 1.00 94.75 345 ALA A O 1
ATOM 2773 N N . GLU A 1 346 ? 22.045 -12.530 -15.583 1.00 95.38 346 GLU A N 1
ATOM 2774 C CA . GLU A 1 346 ? 21.763 -11.970 -16.914 1.00 95.38 346 GLU A CA 1
ATOM 2775 C C . GLU A 1 346 ? 22.563 -10.686 -17.174 1.00 95.38 346 GLU A C 1
ATOM 2777 O O . GLU A 1 346 ? 23.090 -10.497 -18.270 1.00 95.38 346 GLU A O 1
ATOM 2782 N N . ILE A 1 347 ? 22.695 -9.814 -16.168 1.00 95.81 347 ILE A N 1
ATOM 2783 C CA . ILE A 1 347 ? 23.519 -8.603 -16.267 1.00 95.81 347 ILE A CA 1
ATOM 2784 C C . ILE A 1 347 ? 24.988 -8.973 -16.470 1.00 95.81 347 ILE A C 1
ATOM 2786 O O . ILE A 1 347 ? 25.617 -8.396 -17.354 1.00 95.81 347 ILE A O 1
ATOM 2790 N N . THR A 1 348 ? 25.529 -9.928 -15.706 1.00 97.50 348 THR A N 1
ATOM 2791 C CA . THR A 1 348 ? 26.918 -10.376 -15.890 1.00 97.50 348 THR A CA 1
ATOM 2792 C C . THR A 1 348 ? 27.117 -10.995 -17.267 1.00 97.50 348 THR A C 1
ATOM 2794 O O . THR A 1 348 ? 28.060 -10.627 -17.951 1.00 97.50 348 THR A O 1
ATOM 2797 N N . ALA A 1 349 ? 26.181 -11.824 -17.743 1.00 97.75 349 ALA A N 1
ATOM 2798 C CA . ALA A 1 349 ? 26.260 -12.392 -19.088 1.00 97.75 349 ALA A CA 1
ATOM 2799 C C . ALA A 1 349 ? 26.256 -11.304 -20.177 1.00 97.75 349 ALA A C 1
ATOM 2801 O O . ALA A 1 349 ? 27.046 -11.362 -21.114 1.00 97.75 349 ALA A O 1
ATOM 2802 N N . MET A 1 350 ? 25.409 -10.275 -20.053 1.00 95.56 350 MET A N 1
ATOM 2803 C CA . MET A 1 350 ? 25.426 -9.144 -20.988 1.00 95.56 350 MET A CA 1
ATOM 2804 C C . MET A 1 350 ? 26.733 -8.344 -20.904 1.00 95.56 350 MET A C 1
ATOM 2806 O O . MET A 1 350 ? 27.276 -7.965 -21.939 1.00 95.56 350 MET A O 1
ATOM 2810 N N . GLN A 1 351 ? 27.267 -8.111 -19.703 1.00 97.62 351 GLN A N 1
ATOM 2811 C CA . GLN A 1 351 ? 28.570 -7.460 -19.517 1.00 97.62 351 GLN A CA 1
ATOM 2812 C C . GLN A 1 351 ? 29.705 -8.259 -20.164 1.00 97.62 351 GLN A C 1
ATOM 2814 O O . GLN A 1 351 ? 30.540 -7.663 -20.844 1.00 97.62 351 GLN A O 1
ATOM 2819 N N . ASP A 1 352 ? 29.688 -9.585 -20.031 1.00 98.12 352 ASP A N 1
ATOM 2820 C CA . ASP A 1 352 ? 30.652 -10.472 -20.678 1.00 98.12 352 ASP A CA 1
ATOM 2821 C C . ASP A 1 352 ? 30.563 -10.324 -22.203 1.00 98.12 352 ASP A C 1
ATOM 2823 O O . ASP A 1 352 ? 31.578 -10.043 -22.838 1.00 98.12 352 ASP A O 1
ATOM 2827 N N . THR A 1 353 ? 29.358 -10.356 -22.793 1.00 98.00 353 THR A N 1
ATOM 2828 C CA . THR A 1 353 ? 29.198 -10.144 -24.248 1.00 98.00 353 THR A CA 1
ATOM 2829 C C . THR A 1 353 ? 29.662 -8.763 -24.717 1.00 98.00 353 THR A C 1
ATOM 2831 O O . THR A 1 353 ? 30.244 -8.640 -25.792 1.00 98.00 353 THR A O 1
ATOM 2834 N N . ILE A 1 354 ? 29.449 -7.711 -23.918 1.00 97.38 354 ILE A N 1
ATOM 2835 C CA . ILE A 1 354 ? 29.968 -6.370 -24.224 1.00 97.38 354 ILE A CA 1
ATOM 2836 C C . ILE A 1 354 ? 31.497 -6.397 -24.213 1.00 97.38 354 ILE A C 1
ATOM 2838 O O . ILE A 1 354 ? 32.120 -5.874 -25.133 1.00 97.38 354 ILE A O 1
ATOM 2842 N N . SER A 1 355 ? 32.102 -7.043 -23.212 1.00 98.19 355 SER A N 1
ATOM 2843 C CA . SER A 1 355 ? 33.557 -7.155 -23.108 1.00 98.19 355 SER A CA 1
ATOM 2844 C C . SER A 1 355 ? 34.167 -7.938 -24.276 1.00 98.19 355 SER A C 1
ATOM 2846 O O . SER A 1 355 ? 35.208 -7.544 -24.800 1.00 98.19 355 SER A O 1
ATOM 2848 N N . GLU A 1 356 ? 33.502 -9.001 -24.736 1.00 98.44 356 GLU A N 1
ATOM 2849 C CA . GLU A 1 356 ? 33.896 -9.772 -25.917 1.00 98.44 356 GLU A CA 1
ATOM 2850 C C . GLU A 1 356 ? 33.869 -8.897 -27.176 1.00 98.44 356 GLU A C 1
ATOM 2852 O O . GLU A 1 356 ? 34.874 -8.812 -27.883 1.00 98.44 356 GLU A O 1
ATOM 2857 N N . LEU A 1 357 ? 32.775 -8.167 -27.411 1.00 98.00 357 LEU A N 1
ATOM 2858 C CA . LEU A 1 357 ? 32.648 -7.259 -28.556 1.00 98.00 357 LEU A CA 1
ATOM 2859 C C . LEU A 1 357 ? 33.656 -6.101 -28.506 1.00 98.00 357 LEU A C 1
ATOM 2861 O O . LEU A 1 357 ? 34.225 -5.732 -29.534 1.00 98.00 357 LEU A O 1
ATOM 2865 N N . ASP A 1 358 ? 33.921 -5.538 -27.327 1.00 97.81 358 ASP A N 1
ATOM 2866 C CA . ASP A 1 358 ? 34.950 -4.509 -27.148 1.00 97.81 358 ASP A CA 1
ATOM 2867 C C . ASP A 1 358 ? 36.352 -5.056 -27.449 1.00 97.81 358 ASP A C 1
ATOM 2869 O O . ASP A 1 358 ? 37.180 -4.355 -28.041 1.00 97.81 358 ASP A O 1
ATOM 2873 N N . ASN A 1 359 ? 36.625 -6.311 -27.084 1.00 97.94 359 ASN A N 1
ATOM 2874 C CA . ASN A 1 359 ? 37.879 -6.985 -27.408 1.00 97.94 359 ASN A CA 1
ATOM 2875 C C . ASN A 1 359 ? 38.010 -7.245 -28.914 1.00 97.94 359 ASN A C 1
ATOM 2877 O O . ASN A 1 359 ? 39.069 -6.966 -29.479 1.00 97.94 359 ASN A O 1
ATOM 2881 N N . GLU A 1 360 ? 36.950 -7.692 -29.589 1.00 98.31 360 GLU A N 1
ATOM 2882 C CA . GLU A 1 360 ? 36.923 -7.842 -31.052 1.00 98.31 360 GLU A CA 1
ATOM 2883 C C . GLU A 1 360 ? 37.121 -6.495 -31.765 1.00 98.31 360 GLU A C 1
ATOM 2885 O O . GLU A 1 360 ? 37.908 -6.380 -32.711 1.00 98.31 360 GLU A O 1
ATOM 2890 N N . LEU A 1 361 ? 36.474 -5.434 -31.277 1.00 97.62 361 LEU A N 1
ATOM 2891 C CA . LEU A 1 361 ? 36.644 -4.079 -31.797 1.00 97.62 361 LEU A CA 1
ATOM 2892 C C . LEU A 1 361 ? 38.086 -3.585 -31.615 1.00 97.62 361 LEU A C 1
ATOM 2894 O O . LEU A 1 361 ? 38.656 -2.971 -32.517 1.00 97.62 361 LEU A O 1
ATOM 2898 N N . ARG A 1 362 ? 38.698 -3.838 -30.453 1.00 98.00 362 ARG A N 1
ATOM 2899 C CA . ARG A 1 362 ? 40.114 -3.519 -30.207 1.00 98.00 362 ARG A CA 1
ATOM 2900 C C . ARG A 1 362 ? 41.034 -4.338 -31.110 1.00 98.00 362 ARG A C 1
ATOM 2902 O O . ARG A 1 362 ? 41.973 -3.769 -31.664 1.00 98.00 362 ARG A O 1
ATOM 2909 N N . GLY A 1 363 ? 40.740 -5.624 -31.305 1.00 98.12 363 GLY A N 1
ATOM 2910 C CA . GLY A 1 363 ? 41.473 -6.517 -32.202 1.00 98.12 363 GLY A CA 1
ATOM 2911 C C . GLY A 1 363 ? 41.473 -6.009 -33.643 1.00 98.12 363 GLY A C 1
ATOM 2912 O O . GLY A 1 363 ? 42.534 -5.739 -34.200 1.00 98.12 363 GLY A O 1
ATOM 2913 N N . THR A 1 364 ? 40.291 -5.757 -34.210 1.00 97.44 364 THR A N 1
ATOM 2914 C CA . THR A 1 364 ? 40.136 -5.242 -35.586 1.00 97.44 364 THR A CA 1
ATOM 2915 C C . THR A 1 364 ? 40.764 -3.857 -35.780 1.00 97.44 364 THR A C 1
ATOM 2917 O O . THR A 1 364 ? 41.378 -3.593 -36.815 1.00 97.44 364 THR A O 1
ATOM 2920 N N . LYS A 1 365 ? 40.693 -2.967 -34.778 1.00 98.12 365 LYS A N 1
ATOM 2921 C CA . LYS A 1 365 ? 41.427 -1.686 -34.790 1.00 98.12 365 LYS A CA 1
ATOM 2922 C C . LYS A 1 365 ? 42.944 -1.891 -34.801 1.00 98.12 365 LYS A C 1
ATOM 2924 O O . LYS A 1 365 ? 43.643 -1.185 -35.527 1.00 98.12 365 LYS A O 1
ATOM 2929 N N . GLY A 1 366 ? 43.453 -2.846 -34.022 1.00 98.25 366 GLY A N 1
ATOM 2930 C CA . GLY A 1 366 ? 44.870 -3.214 -34.010 1.00 98.25 366 GLY A CA 1
ATOM 2931 C C . GLY A 1 366 ? 45.339 -3.771 -35.356 1.00 98.25 366 GLY A C 1
ATOM 2932 O O . GLY A 1 366 ? 46.376 -3.354 -35.871 1.00 98.25 366 GLY A O 1
ATOM 2933 N N . GLU A 1 367 ? 44.544 -4.646 -35.972 1.00 98.12 367 GLU A N 1
ATOM 2934 C CA . GLU A 1 367 ? 44.797 -5.167 -37.320 1.00 98.12 367 GLU A CA 1
ATOM 2935 C C . GLU A 1 367 ? 44.803 -4.052 -38.372 1.00 98.12 367 GLU A C 1
ATOM 2937 O O . GLU A 1 367 ? 45.713 -3.993 -39.197 1.00 98.12 367 GLU A O 1
ATOM 2942 N N . MET A 1 368 ? 43.852 -3.117 -38.303 1.00 97.69 368 MET A N 1
ATOM 2943 C CA . MET A 1 368 ? 43.813 -1.946 -39.181 1.00 97.69 368 MET A CA 1
ATOM 2944 C C . MET A 1 368 ? 45.076 -1.087 -39.042 1.00 97.69 368 MET A C 1
ATOM 2946 O O . MET A 1 368 ? 45.684 -0.710 -40.043 1.00 97.69 368 MET A O 1
ATOM 2950 N N . ALA A 1 369 ? 45.507 -0.805 -37.808 1.00 97.62 369 ALA A N 1
ATOM 2951 C CA . ALA A 1 369 ? 46.740 -0.063 -37.553 1.00 97.62 369 ALA A CA 1
ATOM 2952 C C . ALA A 1 369 ? 47.975 -0.796 -38.108 1.00 97.62 369 ALA A C 1
ATOM 2954 O O . ALA A 1 369 ? 48.867 -0.164 -38.677 1.00 97.62 369 ALA A O 1
ATOM 2955 N N . ARG A 1 370 ? 48.005 -2.132 -38.004 1.00 98.06 370 ARG A N 1
ATOM 2956 C CA . ARG A 1 370 ? 49.055 -2.973 -38.594 1.00 98.06 370 ARG A CA 1
ATOM 2957 C C . ARG A 1 370 ? 49.076 -2.854 -40.118 1.00 98.06 370 ARG A C 1
ATOM 2959 O O . ARG A 1 370 ? 50.141 -2.602 -40.672 1.00 98.06 370 ARG A O 1
ATOM 2966 N N . TYR A 1 371 ? 47.923 -2.956 -40.782 1.00 97.69 371 TYR A N 1
ATOM 2967 C CA . TYR A 1 371 ? 47.832 -2.783 -42.235 1.00 97.69 371 TYR A CA 1
ATOM 2968 C C . TYR A 1 371 ? 48.283 -1.391 -42.679 1.00 97.69 371 TYR A C 1
ATOM 2970 O O . TYR A 1 371 ? 49.042 -1.279 -43.634 1.00 97.69 371 TYR A O 1
ATOM 2978 N N . LEU A 1 372 ? 47.879 -0.327 -41.976 1.00 97.75 372 LEU A N 1
ATOM 2979 C CA . LEU A 1 372 ? 48.328 1.036 -42.284 1.00 97.75 372 LEU A CA 1
ATOM 2980 C C . LEU A 1 372 ? 49.852 1.174 -42.209 1.00 97.75 372 LEU A C 1
ATOM 2982 O O . LEU A 1 372 ? 50.452 1.808 -43.077 1.00 97.75 372 LEU A O 1
ATOM 2986 N N . LYS A 1 373 ? 50.483 0.544 -41.212 1.00 97.69 373 LYS A N 1
ATOM 2987 C CA . LYS A 1 373 ? 51.942 0.508 -41.101 1.00 97.69 373 LYS A CA 1
ATOM 2988 C C . LYS A 1 373 ? 52.581 -0.261 -42.262 1.00 97.69 373 LYS A C 1
ATOM 2990 O O . LYS A 1 373 ? 53.494 0.260 -42.889 1.00 97.69 373 LYS A O 1
ATOM 2995 N N . GLU A 1 374 ? 52.061 -1.442 -42.598 1.00 97.62 374 GLU A N 1
ATOM 2996 C CA . GLU A 1 374 ? 52.541 -2.240 -43.739 1.00 97.62 374 GLU A CA 1
ATOM 2997 C C . GLU A 1 374 ? 52.414 -1.479 -45.074 1.00 97.62 374 GLU A C 1
ATOM 2999 O O . GLU A 1 374 ? 53.327 -1.519 -45.899 1.00 97.62 374 GLU A O 1
ATOM 3004 N N . TYR A 1 375 ? 51.323 -0.731 -45.279 1.00 97.81 375 TYR A N 1
ATOM 3005 C CA . TYR A 1 375 ? 51.153 0.130 -46.454 1.00 97.81 375 TYR A CA 1
ATOM 3006 C C . TYR A 1 375 ? 52.159 1.282 -46.487 1.00 97.81 375 TYR A C 1
ATOM 3008 O O . TYR A 1 375 ? 52.698 1.581 -47.554 1.00 97.81 375 TYR A O 1
ATOM 3016 N N . GLN A 1 376 ? 52.427 1.921 -45.346 1.00 97.44 376 GLN A N 1
ATOM 3017 C CA . GLN A 1 376 ? 53.435 2.976 -45.257 1.00 97.44 376 GLN A CA 1
ATOM 3018 C C . GLN A 1 376 ? 54.841 2.430 -45.542 1.00 97.44 376 GLN A C 1
ATOM 3020 O O . GLN A 1 376 ? 55.597 3.053 -46.285 1.00 97.44 376 GLN A O 1
ATOM 3025 N N . ASP A 1 377 ? 55.181 1.256 -45.010 1.00 97.12 377 ASP A N 1
ATOM 3026 C CA . ASP A 1 377 ? 56.468 0.602 -45.258 1.00 97.12 377 ASP A CA 1
ATOM 3027 C C . ASP A 1 377 ? 56.628 0.241 -46.745 1.00 97.12 377 ASP A C 1
ATOM 3029 O O . ASP A 1 377 ? 57.669 0.516 -47.347 1.00 97.12 377 ASP A O 1
ATOM 3033 N N . LEU A 1 378 ? 55.575 -0.285 -47.384 1.00 97.62 378 LEU A N 1
ATOM 3034 C CA . LEU A 1 378 ? 55.573 -0.563 -48.823 1.00 97.62 378 LEU A CA 1
ATOM 3035 C C . LEU A 1 378 ? 55.699 0.716 -49.664 1.00 97.62 378 LEU A C 1
ATOM 3037 O O . LEU A 1 378 ? 56.418 0.733 -50.665 1.00 97.62 378 LEU A O 1
ATOM 3041 N N . LEU A 1 379 ? 55.029 1.797 -49.256 1.00 96.75 379 LEU A N 1
ATOM 3042 C CA . LEU A 1 379 ? 55.159 3.106 -49.892 1.00 96.75 379 LEU A CA 1
ATOM 3043 C C . LEU A 1 379 ? 56.599 3.626 -49.796 1.00 96.75 379 LEU A C 1
ATOM 3045 O O . LEU A 1 379 ? 57.135 4.104 -50.795 1.00 96.75 379 LEU A O 1
ATOM 3049 N N . ASN A 1 380 ? 57.242 3.482 -48.634 1.00 96.81 380 ASN A N 1
ATOM 3050 C CA . ASN A 1 380 ? 58.638 3.868 -48.434 1.00 96.81 380 ASN A CA 1
ATOM 3051 C C . ASN A 1 380 ? 59.573 3.088 -49.377 1.00 96.81 380 ASN A C 1
ATOM 3053 O O . ASN A 1 380 ? 60.433 3.691 -50.021 1.00 96.81 380 ASN A O 1
ATOM 3057 N N . VAL A 1 381 ? 59.372 1.771 -49.530 1.00 97.56 381 VAL A N 1
ATOM 3058 C CA . VAL A 1 381 ? 60.128 0.948 -50.496 1.00 97.56 381 VAL A CA 1
ATOM 3059 C C . VAL A 1 381 ? 59.882 1.416 -51.932 1.00 97.56 381 VAL A C 1
ATOM 3061 O O . VAL A 1 381 ? 60.830 1.566 -52.700 1.00 97.56 381 VAL A O 1
ATOM 3064 N N . LYS A 1 382 ? 58.630 1.707 -52.303 1.00 97.31 382 LYS A N 1
ATOM 3065 C CA . LYS A 1 382 ? 58.298 2.225 -53.638 1.00 97.31 382 LYS A CA 1
ATOM 3066 C C . LYS A 1 382 ? 59.009 3.548 -53.920 1.00 97.31 382 LYS A C 1
ATOM 3068 O O . LYS A 1 382 ? 59.539 3.726 -55.012 1.00 97.31 382 LYS A O 1
ATOM 3073 N N . MET A 1 383 ? 59.039 4.459 -52.947 1.00 97.38 383 MET A N 1
ATOM 3074 C CA . MET A 1 383 ? 59.754 5.730 -53.075 1.00 97.38 383 MET A CA 1
ATOM 3075 C C . MET A 1 383 ? 61.263 5.522 -53.240 1.00 97.38 383 MET A C 1
ATOM 3077 O O . MET A 1 383 ? 61.871 6.185 -54.076 1.00 97.38 383 MET A O 1
ATOM 3081 N N . ALA A 1 384 ? 61.862 4.587 -52.495 1.00 97.25 384 ALA A N 1
ATOM 3082 C CA . ALA A 1 384 ? 63.272 4.233 -52.663 1.00 97.25 384 ALA A CA 1
ATOM 3083 C C . ALA A 1 384 ? 63.557 3.707 -54.081 1.00 97.25 384 ALA A C 1
ATOM 3085 O O . ALA A 1 384 ? 64.479 4.187 -54.738 1.00 97.25 384 ALA A O 1
ATOM 3086 N N . LEU A 1 385 ? 62.707 2.814 -54.598 1.00 96.75 385 LEU A N 1
ATOM 3087 C CA . LEU A 1 385 ? 62.818 2.300 -55.966 1.00 96.75 385 LEU A CA 1
ATOM 3088 C C . LEU A 1 385 ? 62.643 3.395 -57.028 1.00 96.75 385 LEU A C 1
ATOM 3090 O O . LEU A 1 385 ? 63.361 3.394 -58.023 1.00 96.75 385 LEU A O 1
ATOM 3094 N N . ASP A 1 386 ? 61.729 4.352 -56.844 1.00 96.31 386 ASP A N 1
ATOM 3095 C CA . ASP A 1 386 ? 61.608 5.485 -57.774 1.00 96.31 386 ASP A CA 1
ATOM 3096 C C . ASP A 1 386 ? 62.887 6.328 -57.812 1.00 96.31 386 ASP A C 1
ATOM 3098 O O . ASP A 1 386 ? 63.291 6.786 -58.883 1.00 96.31 386 ASP A O 1
ATOM 3102 N N . ILE A 1 387 ? 63.521 6.539 -56.650 1.00 95.44 387 ILE A N 1
ATOM 3103 C CA . ILE A 1 387 ? 64.795 7.259 -56.542 1.00 95.44 387 ILE A CA 1
ATOM 3104 C C . ILE A 1 387 ? 65.898 6.476 -57.263 1.00 95.44 387 ILE A C 1
ATOM 3106 O O . ILE A 1 387 ? 66.648 7.071 -58.035 1.00 95.44 387 ILE A O 1
ATOM 3110 N N . GLU A 1 388 ? 65.973 5.156 -57.075 1.00 96.69 388 GLU A N 1
ATOM 3111 C CA . GLU A 1 388 ? 66.913 4.287 -57.793 1.00 96.69 388 GLU A CA 1
ATOM 3112 C C . GLU A 1 388 ? 66.685 4.336 -59.307 1.00 96.69 388 GLU A C 1
ATOM 3114 O O . GLU A 1 388 ? 67.627 4.558 -60.062 1.00 96.69 388 GLU A O 1
ATOM 3119 N N . ILE A 1 389 ? 65.437 4.220 -59.775 1.00 94.75 389 ILE A N 1
ATOM 3120 C CA . ILE A 1 389 ? 65.086 4.324 -61.200 1.00 94.75 389 ILE A CA 1
ATOM 3121 C C . ILE A 1 389 ? 65.478 5.694 -61.755 1.00 94.75 389 ILE A C 1
ATOM 3123 O O . ILE A 1 389 ? 66.027 5.774 -62.854 1.00 94.75 389 ILE A O 1
ATOM 3127 N N . ALA A 1 390 ? 65.217 6.778 -61.021 1.00 95.00 390 ALA A N 1
ATOM 3128 C CA . ALA A 1 390 ? 65.626 8.119 -61.424 1.00 95.00 390 ALA A CA 1
ATOM 3129 C C . ALA A 1 390 ? 67.158 8.247 -61.496 1.00 95.00 390 ALA A C 1
ATOM 3131 O O . ALA A 1 390 ? 67.680 8.844 -62.439 1.00 95.00 390 ALA A O 1
ATOM 3132 N N . ALA A 1 391 ? 67.884 7.646 -60.551 1.00 93.50 391 ALA A N 1
ATOM 3133 C CA . ALA A 1 391 ? 69.342 7.599 -60.566 1.00 93.50 391 ALA A CA 1
ATOM 3134 C C . ALA A 1 391 ? 69.879 6.783 -61.756 1.00 93.50 391 ALA A C 1
ATOM 3136 O O . ALA A 1 391 ? 70.771 7.256 -62.461 1.00 93.50 391 ALA A O 1
ATOM 3137 N N . TYR A 1 392 ? 69.303 5.608 -62.036 1.00 95.88 392 TYR A N 1
ATOM 3138 C CA . TYR A 1 392 ? 69.648 4.789 -63.201 1.00 95.88 392 TYR A CA 1
ATOM 3139 C C . TYR A 1 392 ? 69.354 5.512 -64.519 1.00 95.88 392 TYR A C 1
ATOM 3141 O O . TYR A 1 392 ? 70.204 5.512 -65.406 1.00 95.88 392 TYR A O 1
ATOM 3149 N N . ARG A 1 393 ? 68.204 6.190 -64.645 1.00 93.94 393 ARG A N 1
ATOM 3150 C CA . ARG A 1 393 ? 67.880 7.031 -65.813 1.00 93.94 393 ARG A CA 1
ATOM 3151 C C . ARG A 1 393 ? 68.918 8.128 -66.017 1.00 93.94 393 ARG A C 1
ATOM 3153 O O . ARG A 1 393 ? 69.422 8.278 -67.120 1.00 93.94 393 ARG A O 1
ATOM 3160 N N . LYS A 1 394 ? 69.313 8.826 -64.950 1.00 92.94 394 LYS A N 1
ATOM 3161 C CA . LYS A 1 394 ? 70.338 9.877 -65.011 1.00 92.94 394 LYS A CA 1
ATOM 3162 C C . LYS A 1 394 ? 71.719 9.341 -65.415 1.00 92.94 394 LYS A C 1
ATOM 3164 O O . LYS A 1 394 ? 72.457 10.019 -66.125 1.00 92.94 394 LYS A O 1
ATOM 3169 N N . LEU A 1 395 ? 72.086 8.137 -64.969 1.00 90.44 395 LEU A N 1
ATOM 3170 C CA . LEU A 1 395 ? 73.316 7.458 -65.397 1.00 90.44 395 LEU A CA 1
ATOM 3171 C C . LEU A 1 395 ? 73.266 7.079 -66.883 1.00 90.44 395 LEU A C 1
ATOM 3173 O O . LEU A 1 395 ? 74.238 7.324 -67.591 1.00 90.44 395 LEU A O 1
ATOM 3177 N N . LEU A 1 396 ? 72.134 6.545 -67.352 1.00 86.06 396 LEU A N 1
ATOM 3178 C CA . LEU A 1 396 ? 71.901 6.205 -68.759 1.00 86.06 396 LEU A CA 1
ATOM 3179 C C . LEU A 1 396 ? 71.915 7.447 -69.657 1.00 86.06 396 LEU A C 1
ATOM 3181 O O . LEU A 1 396 ? 72.601 7.438 -70.668 1.00 86.06 396 LEU A O 1
ATOM 3185 N N . GLU A 1 397 ? 71.274 8.546 -69.257 1.00 83.00 397 GLU A N 1
ATOM 3186 C CA . GLU A 1 397 ? 71.372 9.850 -69.937 1.00 83.00 397 GLU A CA 1
ATOM 318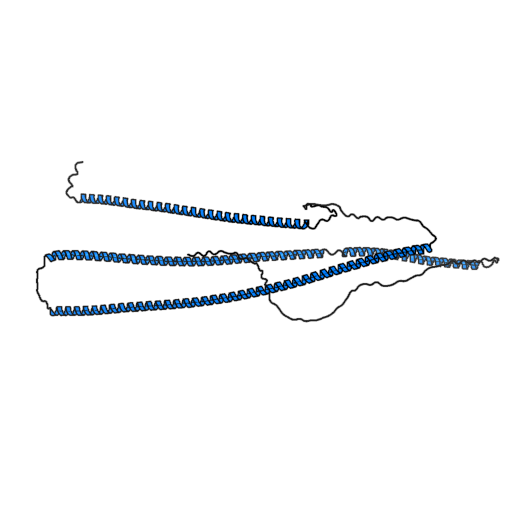7 C C . GLU A 1 397 ? 72.827 10.366 -69.961 1.00 83.00 397 GLU A C 1
ATOM 3189 O O . GLU A 1 397 ? 73.284 10.958 -70.941 1.00 83.00 397 GLU A O 1
ATOM 3194 N N . GLY A 1 398 ? 73.599 10.102 -68.902 1.00 76.44 398 GLY A N 1
ATOM 3195 C CA . GLY A 1 398 ? 75.040 10.364 -68.825 1.00 76.44 398 GLY A CA 1
ATOM 3196 C C . GLY A 1 398 ? 75.896 9.504 -69.769 1.00 76.44 398 GLY A C 1
ATOM 3197 O O . GLY A 1 398 ? 76.982 9.918 -70.175 1.00 76.44 398 GLY A O 1
ATOM 3198 N N . GLU A 1 399 ? 75.434 8.308 -70.136 1.00 70.12 399 GLU A N 1
ATOM 3199 C CA . GLU A 1 399 ? 76.081 7.451 -71.135 1.00 70.12 399 GLU A CA 1
ATOM 3200 C C . GLU A 1 399 ? 75.605 7.744 -72.552 1.00 70.12 399 GLU A C 1
ATOM 3202 O O . GLU A 1 399 ? 76.436 7.806 -73.451 1.00 70.12 399 GLU A O 1
ATOM 3207 N N . GLU A 1 400 ? 74.323 8.030 -72.762 1.00 66.12 400 GLU A N 1
ATOM 3208 C CA . GLU A 1 400 ? 73.802 8.541 -74.027 1.00 66.12 400 GLU A CA 1
ATOM 3209 C C . GLU A 1 400 ? 74.462 9.869 -74.381 1.00 66.12 400 GLU A C 1
ATOM 3211 O O . GLU A 1 400 ? 74.817 10.069 -75.531 1.00 66.12 400 GLU A O 1
ATOM 3216 N N . THR A 1 401 ? 74.749 10.749 -73.422 1.00 60.25 401 THR A N 1
ATOM 3217 C CA . THR A 1 401 ? 75.542 11.959 -73.695 1.00 60.25 401 THR A CA 1
ATOM 3218 C C . THR A 1 401 ? 76.996 11.653 -74.056 1.00 60.25 401 THR A C 1
ATOM 3220 O O . THR A 1 401 ? 77.566 12.403 -74.836 1.00 60.25 401 THR A O 1
ATOM 3223 N N . ARG A 1 402 ? 77.598 10.544 -73.601 1.00 63.09 402 ARG A N 1
ATOM 3224 C CA . ARG A 1 402 ? 78.945 10.106 -74.033 1.00 63.09 402 ARG A CA 1
ATOM 3225 C C . ARG A 1 402 ? 78.943 9.374 -75.378 1.00 63.09 402 ARG A C 1
ATOM 3227 O O . ARG A 1 402 ? 79.842 9.591 -76.181 1.00 63.09 402 ARG A O 1
ATOM 3234 N N . ILE A 1 403 ? 77.936 8.546 -75.645 1.00 56.00 403 ILE A N 1
ATOM 3235 C CA . ILE A 1 403 ? 77.754 7.808 -76.904 1.00 56.00 403 ILE A CA 1
ATOM 3236 C C . ILE A 1 403 ? 77.278 8.760 -78.013 1.00 56.00 403 ILE A C 1
ATOM 3238 O O . ILE A 1 403 ? 77.776 8.704 -79.133 1.00 56.00 403 ILE A O 1
ATOM 3242 N N . SER A 1 404 ? 76.395 9.703 -77.689 1.00 51.19 404 SER A N 1
ATOM 3243 C CA . SER A 1 404 ? 75.963 10.790 -78.572 1.00 51.19 404 SER A CA 1
ATOM 3244 C C . SER A 1 404 ? 77.071 11.841 -78.742 1.00 51.19 404 SER A C 1
ATOM 3246 O O . SER A 1 404 ? 77.294 12.292 -79.859 1.00 51.19 404 SER A O 1
ATOM 3248 N N . ALA A 1 405 ? 77.897 12.136 -77.725 1.00 50.19 405 ALA A N 1
ATOM 3249 C CA . ALA A 1 405 ? 79.134 12.913 -77.929 1.00 50.19 405 ALA A CA 1
ATOM 3250 C C . ALA A 1 405 ? 80.214 12.150 -78.725 1.00 50.19 405 ALA A C 1
ATOM 3252 O O . ALA A 1 405 ? 81.086 12.777 -79.321 1.00 50.19 405 ALA A O 1
ATOM 3253 N N . GLY A 1 406 ? 80.149 10.816 -78.776 1.00 53.06 406 GLY A N 1
ATOM 3254 C CA . GLY A 1 406 ? 80.995 9.973 -79.624 1.00 53.06 406 GLY A CA 1
ATOM 3255 C C . GLY A 1 406 ? 80.495 9.805 -81.066 1.00 53.06 406 GLY A C 1
ATOM 3256 O O . GLY A 1 406 ? 81.278 9.394 -81.917 1.00 53.06 406 GLY A O 1
ATOM 3257 N N . MET A 1 407 ? 79.228 10.131 -81.365 1.00 48.41 407 MET A N 1
ATOM 3258 C CA . MET A 1 407 ? 78.609 9.938 -82.692 1.00 48.41 407 MET A CA 1
ATOM 3259 C C . MET A 1 407 ? 77.883 11.181 -83.249 1.00 48.41 407 MET A C 1
ATOM 3261 O O . MET A 1 407 ? 77.297 11.128 -84.324 1.00 48.41 407 MET A O 1
ATOM 3265 N N . ALA A 1 408 ? 77.955 12.329 -82.579 1.00 38.38 408 ALA A N 1
ATOM 3266 C CA . ALA A 1 408 ? 77.453 13.606 -83.087 1.00 38.38 408 ALA A CA 1
ATOM 3267 C C . ALA A 1 408 ? 78.503 14.711 -82.914 1.00 38.38 408 ALA A C 1
ATOM 3269 O O . ALA A 1 408 ? 78.274 15.759 -82.310 1.00 38.38 408 ALA A O 1
ATOM 3270 N N . GLY A 1 409 ? 79.674 14.493 -83.512 1.00 46.53 409 GLY A N 1
ATOM 3271 C CA . GLY A 1 409 ? 80.424 15.610 -84.063 1.00 46.53 409 GLY A CA 1
ATOM 3272 C C . GLY A 1 409 ? 79.648 16.159 -85.261 1.00 46.53 409 GLY A C 1
ATOM 3273 O O . GLY A 1 409 ? 79.560 15.484 -86.281 1.00 46.53 409 GLY A O 1
ATOM 3274 N N . SER A 1 410 ? 79.141 17.389 -85.131 1.00 45.06 410 SER A N 1
ATOM 3275 C CA . SER A 1 410 ? 78.479 18.201 -86.170 1.00 45.06 410 SER A CA 1
ATOM 3276 C C . SER A 1 410 ? 76.949 18.055 -86.256 1.00 45.06 410 SER A C 1
ATOM 3278 O O . SER A 1 410 ? 76.426 17.272 -87.039 1.00 45.06 410 SER A O 1
ATOM 3280 N N . LEU A 1 411 ? 76.189 18.864 -85.507 1.00 39.69 411 LEU A N 1
ATOM 3281 C CA . LEU A 1 411 ? 75.776 20.210 -85.939 1.00 39.69 411 LEU A CA 1
ATOM 3282 C C . LEU A 1 411 ? 74.815 20.854 -84.908 1.00 39.69 411 LEU A C 1
ATOM 3284 O O . LEU A 1 411 ? 73.860 20.231 -84.461 1.00 39.69 411 LEU A O 1
ATOM 3288 N N . ALA A 1 412 ? 75.050 22.141 -84.637 1.00 3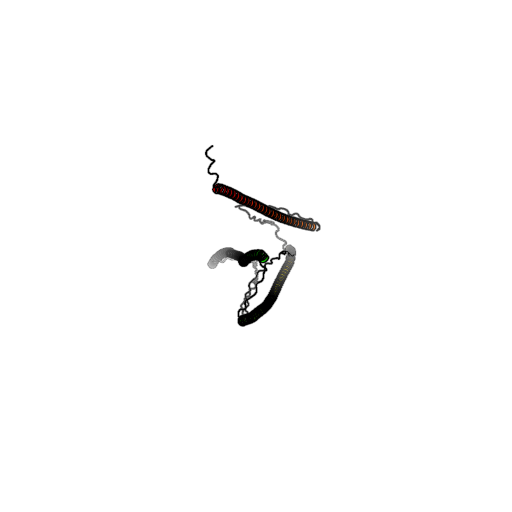6.62 412 ALA A N 1
ATOM 3289 C CA . ALA A 1 412 ? 74.118 23.143 -84.100 1.00 36.62 412 ALA A CA 1
ATOM 3290 C C . ALA A 1 412 ? 73.731 23.106 -82.605 1.00 36.62 412 ALA A C 1
ATOM 3292 O O . ALA A 1 412 ? 72.691 22.609 -82.182 1.00 36.62 412 ALA A O 1
ATOM 3293 N N . SER A 1 413 ? 74.549 23.837 -81.844 1.00 33.53 413 SER A N 1
ATOM 3294 C CA . SER A 1 413 ? 74.147 24.641 -80.687 1.00 33.53 413 SER A CA 1
ATOM 3295 C C . SER A 1 413 ? 73.286 25.848 -81.111 1.00 33.53 413 SER A C 1
ATOM 3297 O O . SER A 1 413 ? 73.490 26.393 -82.196 1.00 33.53 413 SER A O 1
ATOM 3299 N N . SER A 1 414 ? 72.448 26.312 -80.173 1.00 35.69 414 SER A N 1
ATOM 3300 C CA . SER A 1 414 ? 71.755 27.617 -80.079 1.00 35.69 414 SER A CA 1
ATOM 3301 C C . SER A 1 414 ? 70.298 27.704 -80.540 1.00 35.69 414 SER A C 1
ATOM 3303 O O . SER A 1 414 ? 70.025 28.156 -81.643 1.00 35.69 414 SER A O 1
ATOM 3305 N N . TYR A 1 415 ? 69.366 27.479 -79.606 1.00 35.91 415 TYR A N 1
ATOM 3306 C CA . TYR A 1 415 ? 68.421 28.525 -79.178 1.00 35.91 415 TYR A CA 1
ATOM 3307 C C . TYR A 1 415 ? 67.829 28.192 -77.798 1.00 35.91 415 TYR A C 1
ATOM 3309 O O . TYR A 1 415 ? 67.051 27.265 -77.598 1.00 35.91 415 TYR A O 1
ATOM 3317 N N . THR A 1 416 ? 68.231 28.987 -76.815 1.00 37.69 416 THR A N 1
ATOM 3318 C CA . THR A 1 416 ? 67.603 29.123 -75.503 1.00 37.69 416 THR A CA 1
ATOM 3319 C C . THR A 1 416 ? 66.314 29.928 -75.643 1.00 37.69 416 THR A C 1
ATOM 3321 O O . THR A 1 416 ? 66.399 31.092 -76.014 1.00 37.69 416 THR A O 1
ATOM 3324 N N . MET A 1 417 ? 65.157 29.365 -75.292 1.00 34.22 417 MET A N 1
ATOM 3325 C CA . MET A 1 417 ? 63.972 30.125 -74.862 1.00 34.22 417 MET A CA 1
ATOM 3326 C C . MET A 1 417 ? 63.177 29.277 -73.861 1.00 34.22 417 MET A C 1
ATOM 3328 O O . MET A 1 417 ? 62.252 28.551 -74.217 1.00 34.22 417 MET A O 1
ATOM 3332 N N . ALA A 1 418 ? 63.573 29.350 -72.589 1.00 34.12 418 ALA A N 1
ATOM 3333 C CA . ALA A 1 418 ? 62.785 28.840 -71.476 1.00 34.12 418 ALA A CA 1
ATOM 3334 C C . ALA A 1 418 ? 61.723 29.890 -71.115 1.00 34.12 418 ALA A C 1
ATOM 3336 O O . ALA A 1 418 ? 62.036 30.937 -70.553 1.00 34.12 418 ALA A O 1
ATOM 3337 N N . SER A 1 419 ? 60.469 29.610 -71.474 1.00 33.88 419 SER A N 1
ATOM 3338 C CA . SER A 1 419 ? 59.297 30.364 -71.033 1.00 33.88 419 SER A CA 1
ATOM 3339 C C . SER A 1 419 ? 58.782 29.737 -69.737 1.00 33.88 419 SER A C 1
ATOM 3341 O O . SER A 1 419 ? 58.268 28.618 -69.719 1.00 33.88 419 SER A O 1
ATOM 3343 N N . SER A 1 420 ? 58.991 30.446 -68.633 1.00 39.00 420 SER A N 1
ATOM 3344 C CA . SER A 1 420 ? 58.479 30.131 -67.306 1.00 39.00 420 SER A CA 1
ATOM 3345 C C . SER A 1 420 ? 56.978 30.416 -67.248 1.00 39.00 420 SER A C 1
ATOM 3347 O O . SER A 1 420 ? 56.540 31.530 -66.961 1.00 39.00 420 SER A O 1
ATOM 3349 N N . TYR A 1 421 ? 56.164 29.388 -67.489 1.00 38.12 421 TYR A N 1
ATOM 3350 C CA . TYR A 1 421 ? 54.735 29.453 -67.198 1.00 38.12 421 TYR A CA 1
ATOM 3351 C C . TYR A 1 421 ? 54.497 29.312 -65.696 1.00 38.12 421 TYR A C 1
ATOM 3353 O O . TYR A 1 421 ? 54.449 28.226 -65.121 1.00 38.12 421 TYR A O 1
ATOM 3361 N N . SER A 1 422 ? 54.355 30.487 -65.091 1.00 34.84 422 SER A N 1
ATOM 3362 C CA . SER A 1 422 ? 53.685 30.748 -63.827 1.00 34.84 422 SER A CA 1
ATOM 3363 C C . SER A 1 422 ? 52.341 30.010 -63.764 1.00 34.84 422 SER A C 1
ATOM 3365 O O . SER A 1 422 ? 51.485 30.188 -64.634 1.00 34.84 422 SER A O 1
ATOM 3367 N N . ARG A 1 423 ? 52.144 29.178 -62.733 1.00 35.31 423 ARG A N 1
ATOM 3368 C CA . ARG A 1 423 ? 50.810 28.707 -62.345 1.00 35.31 423 ARG A CA 1
ATOM 3369 C C . ARG A 1 423 ? 50.163 29.760 -61.438 1.00 35.31 423 ARG A C 1
ATOM 3371 O O . ARG A 1 423 ? 50.769 30.126 -60.432 1.00 35.31 423 ARG A O 1
ATOM 3378 N N . PRO A 1 424 ? 48.945 30.223 -61.762 1.00 42.03 424 PRO A N 1
ATOM 3379 C CA . PRO A 1 424 ? 48.245 31.230 -60.987 1.00 42.03 424 PRO A CA 1
ATOM 3380 C C . PRO A 1 424 ? 47.560 30.616 -59.765 1.00 42.03 424 PRO A C 1
ATOM 3382 O O . PRO A 1 424 ? 46.973 29.534 -59.814 1.00 42.03 424 PRO A O 1
ATOM 3385 N N . VAL A 1 425 ? 47.609 31.374 -58.675 1.00 35.47 425 VAL A N 1
ATOM 3386 C CA . VAL A 1 425 ? 46.752 31.239 -57.501 1.00 35.47 425 VAL A CA 1
ATOM 3387 C C . VAL A 1 425 ? 45.334 31.610 -57.932 1.00 35.47 425 VAL A C 1
ATOM 3389 O O . VAL A 1 425 ? 45.077 32.766 -58.267 1.00 35.47 425 VAL A O 1
ATOM 3392 N N . PHE A 1 426 ? 44.408 30.650 -57.944 1.00 33.41 426 PHE A N 1
ATOM 3393 C CA . PHE A 1 426 ? 42.990 30.973 -58.063 1.00 33.41 426 PHE A CA 1
ATOM 3394 C C . PHE A 1 426 ? 42.451 31.274 -56.664 1.00 33.41 426 PHE A C 1
ATOM 3396 O O . PHE A 1 426 ? 42.169 30.384 -55.865 1.00 33.41 426 PHE A O 1
ATOM 3403 N N . SER A 1 427 ? 42.393 32.571 -56.380 1.00 33.28 427 SER A N 1
ATOM 3404 C CA . SER A 1 427 ? 41.624 33.168 -55.299 1.00 33.28 427 SER A CA 1
ATOM 3405 C C . SER A 1 427 ? 40.134 32.962 -55.580 1.00 33.28 427 SER A C 1
ATOM 3407 O O . SER A 1 427 ? 39.637 33.383 -56.625 1.00 33.28 427 SER A O 1
ATOM 3409 N N . VAL A 1 428 ? 39.421 32.321 -54.656 1.00 37.50 428 VAL A N 1
ATOM 3410 C CA . VAL A 1 428 ? 37.957 32.376 -54.592 1.00 37.50 428 VAL A CA 1
ATOM 3411 C C . VAL A 1 428 ? 37.584 33.032 -53.275 1.00 37.50 428 VAL A C 1
ATOM 3413 O O . VAL A 1 428 ? 38.060 32.598 -52.229 1.00 37.50 428 VAL A O 1
ATOM 3416 N N . GLN A 1 429 ? 36.679 34.010 -53.391 1.00 33.44 429 GLN A N 1
ATOM 3417 C CA . GLN A 1 429 ? 35.915 34.778 -52.392 1.00 33.44 429 GLN A CA 1
ATOM 3418 C C . GLN A 1 429 ? 36.270 36.274 -52.490 1.00 33.44 429 GLN A C 1
ATOM 3420 O O . GLN A 1 429 ? 37.433 36.644 -52.492 1.00 33.44 429 GLN A O 1
ATOM 3425 N N . SER A 1 430 ? 35.336 37.215 -52.618 1.00 33.09 430 SER A N 1
ATOM 3426 C CA . SER A 1 430 ? 33.954 37.238 -52.147 1.00 33.09 430 SER A CA 1
ATOM 3427 C C . SER A 1 430 ? 33.173 38.335 -52.884 1.00 33.09 430 SER A C 1
ATOM 3429 O O . SER A 1 430 ? 33.698 39.426 -53.104 1.00 33.09 430 SER A O 1
ATOM 3431 N N . SER A 1 431 ? 31.905 38.076 -53.206 1.00 33.84 431 SER A N 1
ATOM 3432 C CA . SER A 1 431 ? 30.901 39.119 -53.417 1.00 33.84 431 SER A CA 1
ATOM 3433 C C . SER A 1 431 ? 29.884 39.041 -52.281 1.00 33.84 431 SER A C 1
ATOM 3435 O O . SER A 1 431 ? 29.154 38.065 -52.137 1.00 33.84 431 SER A O 1
ATOM 3437 N N . VAL A 1 432 ? 29.904 40.097 -51.477 1.00 36.72 432 VAL A N 1
ATOM 3438 C CA . VAL A 1 432 ? 28.938 40.543 -50.470 1.00 36.72 432 VAL A CA 1
ATOM 3439 C C . VAL A 1 432 ? 27.475 40.152 -50.733 1.00 36.72 432 VAL A C 1
ATOM 3441 O O . VAL A 1 432 ? 26.939 40.420 -51.802 1.00 36.72 432 VAL A O 1
ATOM 3444 N N . THR A 1 433 ? 26.784 39.634 -49.710 1.00 31.38 433 THR A N 1
ATOM 3445 C CA . THR A 1 433 ? 25.625 40.307 -49.080 1.00 31.38 433 THR A CA 1
ATOM 3446 C C . THR A 1 433 ? 25.067 39.538 -47.868 1.00 31.38 433 THR A C 1
ATOM 3448 O O . THR A 1 433 ? 24.894 38.328 -47.892 1.00 31.38 433 THR A O 1
ATOM 3451 N N . SER A 1 434 ? 24.702 40.332 -46.856 1.00 31.80 434 SER A N 1
ATOM 3452 C CA . SER A 1 434 ? 23.684 40.119 -45.813 1.00 31.80 434 SER A CA 1
ATOM 3453 C C . SER A 1 434 ? 24.042 39.464 -44.464 1.00 31.80 434 SER A C 1
ATOM 3455 O O . SER A 1 434 ? 24.164 38.255 -44.321 1.00 31.80 434 SER A O 1
ATOM 3457 N N . SER A 1 435 ? 23.987 40.349 -43.456 1.00 32.56 435 SER A N 1
ATOM 3458 C CA . SER A 1 435 ? 23.486 40.188 -42.077 1.00 32.56 435 SER A CA 1
ATOM 3459 C C . SER A 1 435 ? 24.276 39.355 -41.056 1.00 32.56 435 SER A C 1
ATOM 3461 O O . SER A 1 435 ? 24.174 38.137 -40.979 1.00 32.56 435 SER A O 1
ATOM 3463 N N . ALA A 1 436 ? 24.961 40.098 -40.185 1.00 33.41 436 ALA A N 1
ATOM 3464 C CA . ALA A 1 436 ? 25.424 39.745 -38.839 1.00 33.41 436 ALA A CA 1
ATOM 3465 C C . ALA A 1 436 ? 24.251 39.731 -37.814 1.00 33.41 436 ALA A C 1
ATOM 3467 O O . ALA A 1 436 ? 23.129 40.052 -38.216 1.00 33.41 436 ALA A O 1
ATOM 3468 N N . PRO A 1 437 ? 24.470 39.615 -36.480 1.00 51.28 437 PRO A N 1
ATOM 3469 C CA . PRO A 1 437 ? 25.507 38.913 -35.688 1.00 51.28 437 PRO A CA 1
ATOM 3470 C C . PRO A 1 437 ? 24.888 38.091 -34.518 1.00 51.28 437 PRO A C 1
ATOM 3472 O O . PRO A 1 437 ? 23.700 38.201 -34.271 1.00 51.28 437 PRO A O 1
ATOM 3475 N N . TYR A 1 438 ? 25.679 37.316 -33.756 1.00 32.53 438 TYR A N 1
ATOM 3476 C CA . TYR A 1 438 ? 25.823 37.442 -32.283 1.00 32.53 438 TYR A CA 1
ATOM 3477 C C . TYR A 1 438 ? 26.915 36.480 -31.751 1.00 32.53 438 TYR A C 1
ATOM 3479 O O . TYR A 1 438 ? 26.752 35.268 -31.732 1.00 32.53 438 TYR A O 1
ATOM 3487 N N . LEU A 1 439 ? 28.016 37.096 -31.301 1.00 38.62 439 LEU A N 1
ATOM 3488 C CA . LEU A 1 439 ? 28.881 36.771 -30.152 1.00 38.62 439 LEU A CA 1
ATOM 3489 C C . LEU A 1 439 ? 29.523 35.372 -30.020 1.00 38.62 439 LEU A C 1
ATOM 3491 O O . LEU A 1 439 ? 29.031 34.518 -29.290 1.00 38.62 439 LEU A O 1
ATOM 3495 N N . LEU A 1 440 ? 30.765 35.257 -30.505 1.00 30.95 440 LEU A N 1
ATOM 3496 C CA . LEU A 1 440 ? 31.819 34.557 -29.764 1.00 30.95 440 LEU A CA 1
ATOM 3497 C C . LEU A 1 440 ? 33.070 35.446 -29.731 1.00 30.95 440 LEU A C 1
ATOM 3499 O O . LEU A 1 440 ? 33.651 35.767 -30.765 1.00 30.95 440 LEU A O 1
ATOM 3503 N N . SER A 1 441 ? 33.425 35.901 -28.530 1.00 27.30 441 SER A N 1
ATOM 3504 C CA . SER A 1 441 ? 34.607 36.717 -28.268 1.00 27.30 441 SER A CA 1
ATOM 3505 C C . SER A 1 441 ? 35.760 35.819 -27.831 1.00 27.30 441 SER A C 1
ATOM 3507 O O . SER A 1 441 ? 35.747 35.285 -26.729 1.00 27.30 441 SER A O 1
ATOM 3509 N N . SER A 1 442 ? 36.741 35.724 -28.724 1.00 30.67 442 SER A N 1
ATOM 3510 C CA . SER A 1 442 ? 38.176 35.901 -28.482 1.00 30.67 442 SER A CA 1
ATOM 3511 C C . SER A 1 442 ? 38.857 35.120 -27.353 1.00 30.67 442 SER A C 1
ATOM 3513 O O . SER A 1 442 ? 38.816 35.521 -26.192 1.00 30.67 442 SER A O 1
ATOM 3515 N N . ARG A 1 443 ? 39.743 34.202 -27.754 1.00 32.72 443 ARG A N 1
ATOM 3516 C CA . ARG A 1 443 ? 41.123 34.230 -27.251 1.00 32.72 443 ARG A CA 1
ATOM 3517 C C . ARG A 1 443 ? 42.105 33.894 -28.374 1.00 32.72 443 ARG A C 1
ATOM 3519 O O . ARG A 1 443 ? 42.052 32.829 -28.975 1.00 32.72 443 ARG A O 1
ATOM 3526 N N . LEU A 1 444 ? 42.936 34.884 -28.686 1.00 35.47 444 LEU A N 1
ATOM 3527 C CA . LEU A 1 444 ? 44.128 34.793 -29.521 1.00 35.47 444 LEU A CA 1
ATOM 3528 C C . LEU A 1 444 ? 45.261 34.155 -28.711 1.00 35.47 444 LEU A C 1
ATOM 3530 O O . LEU A 1 444 ? 45.356 34.439 -27.519 1.00 35.47 444 LEU A O 1
ATOM 3534 N N . MET A 1 445 ? 46.128 33.396 -29.381 1.00 31.86 445 MET A N 1
ATOM 3535 C CA . MET A 1 445 ? 47.603 33.508 -29.404 1.00 31.86 445 MET A CA 1
ATOM 3536 C C . MET A 1 445 ? 48.134 32.233 -30.085 1.00 31.86 445 MET A C 1
ATOM 3538 O O . MET A 1 445 ? 47.772 31.127 -29.713 1.00 31.86 445 MET A O 1
ATOM 3542 N N . SER A 1 446 ? 48.711 32.347 -31.280 1.00 28.05 446 SER A N 1
ATOM 3543 C CA . SER A 1 446 ? 50.122 32.675 -31.541 1.00 28.05 446 SER A CA 1
ATOM 3544 C C . SER A 1 446 ? 51.030 31.474 -31.310 1.00 28.05 446 SER A C 1
ATOM 3546 O O . SER A 1 446 ? 51.312 31.078 -30.188 1.00 28.05 446 SER A O 1
ATOM 3548 N N . TYR A 1 447 ? 51.485 30.924 -32.430 1.00 31.41 447 TYR A N 1
ATOM 3549 C CA . TYR A 1 447 ? 52.574 29.972 -32.511 1.00 31.41 447 TYR A CA 1
ATOM 3550 C C . TYR A 1 447 ? 53.899 30.721 -32.299 1.00 31.41 447 TYR A C 1
ATOM 3552 O O . TYR A 1 447 ? 54.158 31.722 -32.966 1.00 31.41 447 TYR A O 1
ATOM 3560 N N . THR A 1 448 ? 54.762 30.212 -31.426 1.00 28.61 448 THR A N 1
ATOM 3561 C CA . THR A 1 448 ? 56.211 30.441 -31.490 1.00 28.61 448 THR A CA 1
ATOM 3562 C C . THR A 1 448 ? 56.936 29.180 -31.041 1.00 28.61 448 THR A C 1
ATOM 3564 O O . THR A 1 448 ? 56.537 28.527 -30.083 1.00 28.61 448 THR A O 1
ATOM 3567 N N . LEU A 1 449 ? 57.978 28.838 -31.794 1.00 32.19 449 LEU A N 1
ATOM 3568 C CA . LEU A 1 449 ? 58.850 27.684 -31.621 1.00 32.19 449 LEU A CA 1
ATOM 3569 C C . LEU A 1 449 ? 59.664 27.716 -30.314 1.00 32.19 449 LEU A C 1
ATOM 3571 O O . LEU A 1 449 ? 60.203 28.755 -29.954 1.00 32.19 449 LEU A O 1
ATOM 3575 N N . SER A 1 450 ? 59.895 26.508 -29.786 1.00 37.66 450 SER A N 1
ATOM 3576 C CA . SER A 1 450 ? 61.164 26.011 -29.228 1.00 37.66 450 SER A CA 1
ATOM 3577 C C . SER A 1 450 ? 61.694 26.620 -27.924 1.00 37.66 450 SER A C 1
ATOM 3579 O O . SER A 1 450 ? 62.479 27.562 -27.951 1.00 37.66 450 SER A O 1
ATOM 3581 N N . ALA A 1 451 ? 61.423 25.935 -26.813 1.00 36.31 451 ALA A N 1
ATOM 3582 C CA . ALA A 1 451 ? 62.403 25.585 -25.779 1.00 36.31 451 ALA A CA 1
ATOM 3583 C C . ALA A 1 451 ? 61.759 24.529 -24.867 1.00 36.31 451 ALA A C 1
ATOM 3585 O O . ALA A 1 451 ? 60.622 24.719 -24.451 1.00 36.31 451 ALA A O 1
ATOM 3586 N N . GLU A 1 452 ? 62.442 23.416 -24.599 1.00 46.50 452 GLU A N 1
ATOM 3587 C CA . GLU A 1 452 ? 62.027 22.478 -23.548 1.00 46.50 452 GLU A CA 1
ATOM 3588 C C . GLU A 1 452 ? 62.159 23.146 -22.170 1.00 46.50 452 GLU A C 1
ATOM 3590 O O . GLU A 1 452 ? 63.204 23.752 -21.900 1.00 46.50 452 GLU A O 1
ATOM 3595 N N . PRO A 1 453 ? 61.171 22.963 -21.279 1.00 37.50 453 PRO A N 1
ATOM 3596 C CA . PRO A 1 453 ? 61.450 22.842 -19.863 1.00 37.50 453 PRO A CA 1
ATOM 3597 C C . PRO A 1 453 ? 60.904 21.530 -19.284 1.00 37.50 453 PRO A C 1
ATOM 3599 O O . PRO A 1 453 ? 60.089 20.811 -19.858 1.00 37.50 453 PRO A O 1
ATOM 3602 N N . SER A 1 454 ? 61.484 21.205 -18.143 1.00 43.12 454 SER A N 1
ATOM 3603 C CA . SER A 1 454 ? 61.331 20.028 -17.303 1.00 43.12 454 SER A CA 1
ATOM 3604 C C . SER A 1 454 ? 59.893 19.728 -16.869 1.00 43.12 454 SER A C 1
ATOM 3606 O O . SER A 1 454 ? 59.136 20.622 -16.514 1.00 43.12 454 SER A O 1
ATOM 3608 N N . LYS A 1 455 ? 59.589 18.427 -16.796 1.00 49.41 455 LYS A N 1
ATOM 3609 C CA . LYS A 1 455 ? 58.339 17.784 -16.342 1.00 49.41 455 LYS A CA 1
ATOM 3610 C C . LYS A 1 455 ? 57.948 18.028 -14.869 1.00 49.41 455 LYS A C 1
ATOM 3612 O O . LYS A 1 455 ? 57.229 17.219 -14.307 1.00 49.41 455 LYS A O 1
ATOM 3617 N N . GLU A 1 456 ? 58.442 19.084 -14.234 1.00 47.09 456 GLU A N 1
ATOM 3618 C CA . GLU A 1 456 ? 58.119 19.401 -12.833 1.00 47.09 456 GLU A CA 1
ATOM 3619 C C . GLU A 1 456 ? 57.083 20.538 -12.722 1.00 47.09 456 GLU A C 1
ATOM 3621 O O . GLU A 1 456 ? 56.399 20.621 -11.714 1.00 47.09 456 GLU A O 1
ATOM 3626 N N . GLU A 1 457 ? 56.878 21.357 -13.765 1.00 45.56 457 GLU A N 1
ATOM 3627 C CA . GLU A 1 457 ? 55.915 22.479 -13.722 1.00 45.56 457 GLU A CA 1
ATOM 3628 C C . GLU A 1 457 ? 54.472 22.079 -14.113 1.00 45.56 457 GLU A C 1
ATOM 3630 O O . GLU A 1 457 ? 53.528 22.742 -13.698 1.00 45.56 457 GLU A O 1
ATOM 3635 N N . GLU A 1 458 ? 54.268 20.983 -14.860 1.00 49.06 458 GLU A N 1
ATOM 3636 C CA . GLU A 1 458 ? 52.914 20.502 -15.216 1.00 49.06 458 GLU A CA 1
ATOM 3637 C C . GLU A 1 458 ? 52.234 19.717 -14.075 1.00 49.06 458 GLU A C 1
ATOM 3639 O O . GLU A 1 458 ? 51.009 19.711 -13.999 1.00 49.06 458 GLU A O 1
ATOM 3644 N N . GLU A 1 459 ? 52.996 19.103 -13.158 1.00 51.59 459 GLU A N 1
ATOM 3645 C CA . GLU A 1 459 ? 52.423 18.432 -11.974 1.00 51.59 459 GLU A CA 1
ATOM 3646 C C . GLU A 1 459 ? 51.999 19.448 -10.892 1.00 51.59 459 GLU A C 1
ATOM 3648 O O . GLU A 1 459 ? 50.974 19.249 -10.244 1.00 51.59 459 GLU A O 1
ATOM 3653 N N . GLU A 1 460 ? 52.704 20.581 -10.746 1.00 51.88 460 GLU A N 1
ATOM 3654 C CA . GLU A 1 460 ? 52.312 21.643 -9.799 1.00 51.88 460 GLU A CA 1
ATOM 3655 C C . GLU A 1 460 ? 51.043 22.404 -10.242 1.00 51.88 460 GLU A C 1
ATOM 3657 O O . GLU A 1 460 ? 50.242 22.800 -9.394 1.00 51.88 460 GLU A O 1
ATOM 3662 N N . GLU A 1 461 ? 50.804 22.583 -11.552 1.00 52.09 461 GLU A N 1
ATOM 3663 C CA . GLU A 1 461 ? 49.562 23.209 -12.041 1.00 52.09 461 GLU A CA 1
ATOM 3664 C C . GLU A 1 461 ? 48.332 22.288 -11.899 1.00 52.09 461 GLU A C 1
ATOM 3666 O O . GLU A 1 461 ? 47.241 22.788 -11.610 1.00 52.09 461 GLU A O 1
ATOM 3671 N N . GLU A 1 462 ? 48.486 20.962 -12.032 1.00 55.56 462 GLU A N 1
ATOM 3672 C CA . GLU A 1 462 ? 47.394 20.006 -11.773 1.00 55.56 462 GLU A CA 1
ATOM 3673 C C . GLU A 1 462 ? 47.078 19.882 -10.268 1.00 55.56 462 GLU A C 1
ATOM 3675 O O . GLU A 1 462 ? 45.900 19.872 -9.899 1.00 55.56 462 GLU A O 1
ATOM 3680 N N . GLU A 1 463 ? 48.087 19.885 -9.384 1.00 55.62 463 GLU A N 1
ATOM 3681 C CA . GLU A 1 463 ? 47.864 19.902 -7.926 1.00 55.62 463 GLU A CA 1
ATOM 3682 C C . GLU A 1 463 ? 47.188 21.209 -7.458 1.00 55.62 463 GLU A C 1
ATOM 3684 O O . GLU A 1 463 ? 46.276 21.176 -6.627 1.00 55.62 463 GLU A O 1
ATOM 3689 N N . GLU A 1 464 ? 47.543 22.365 -8.038 1.00 57.50 464 GLU A N 1
ATOM 3690 C CA . GLU A 1 464 ? 46.873 23.638 -7.739 1.00 57.50 464 GLU A CA 1
ATOM 3691 C C . GLU A 1 464 ? 45.410 23.698 -8.227 1.00 57.50 464 GLU A C 1
ATOM 3693 O O . GLU A 1 464 ? 44.590 24.402 -7.622 1.00 57.50 464 GLU A O 1
ATOM 3698 N N . GLU A 1 465 ? 45.059 23.032 -9.333 1.00 60.12 465 GLU A N 1
ATOM 3699 C CA . GLU A 1 465 ? 43.665 22.939 -9.792 1.00 60.12 465 GLU A CA 1
ATOM 3700 C C . GLU A 1 465 ? 42.839 21.970 -8.930 1.00 60.12 465 GLU A C 1
ATOM 3702 O O . GLU A 1 465 ? 41.683 22.281 -8.611 1.00 60.12 465 GLU A O 1
ATOM 3707 N N . GLU A 1 466 ? 43.425 20.858 -8.469 1.00 63.19 466 GLU A N 1
ATOM 3708 C CA . GLU A 1 466 ? 42.763 19.944 -7.531 1.00 63.19 466 GLU A CA 1
ATOM 3709 C C . GLU A 1 466 ? 42.515 20.598 -6.159 1.00 63.19 466 GLU A C 1
ATOM 3711 O O . GLU A 1 466 ? 41.397 20.501 -5.636 1.00 63.19 466 GLU A O 1
ATOM 3716 N N . GLU A 1 467 ? 43.478 21.349 -5.607 1.00 65.12 467 GLU A N 1
ATOM 3717 C CA . GLU A 1 467 ? 43.284 22.093 -4.350 1.00 65.12 467 GLU A CA 1
ATOM 3718 C C . GLU A 1 467 ? 42.182 23.163 -4.475 1.00 65.12 467 GLU A C 1
ATOM 3720 O O . GLU A 1 467 ? 41.335 23.301 -3.584 1.00 65.12 467 GLU A O 1
ATOM 3725 N N . LYS A 1 468 ? 42.111 23.883 -5.606 1.00 66.00 468 LYS A N 1
ATOM 3726 C CA . LYS A 1 468 ? 41.043 24.871 -5.865 1.00 66.00 468 LYS A CA 1
ATOM 3727 C C . LYS A 1 468 ? 39.665 24.211 -5.982 1.00 66.00 468 LYS A C 1
ATOM 3729 O O . LYS A 1 468 ? 38.673 24.763 -5.492 1.00 66.00 468 LYS A O 1
ATOM 3734 N N . GLU A 1 469 ? 39.575 23.024 -6.585 1.00 67.50 469 GLU A N 1
ATOM 3735 C CA . GLU A 1 469 ? 38.332 22.249 -6.619 1.00 67.50 469 GLU A CA 1
ATOM 3736 C C . GLU A 1 469 ? 37.905 21.746 -5.230 1.00 67.50 469 GLU A C 1
ATOM 3738 O O . GLU A 1 469 ? 36.701 21.708 -4.930 1.00 67.50 469 GLU A O 1
ATOM 3743 N N . GLU A 1 470 ? 38.848 21.341 -4.376 1.00 68.50 470 GLU A N 1
ATOM 3744 C CA . GLU A 1 470 ? 38.554 20.944 -2.996 1.00 68.50 470 GLU A CA 1
ATOM 3745 C C . GLU A 1 470 ? 38.068 22.131 -2.151 1.00 68.50 470 GLU A C 1
ATOM 3747 O O . GLU A 1 470 ? 37.038 22.009 -1.472 1.00 68.50 470 GLU A O 1
ATOM 3752 N N . GLU A 1 471 ? 38.695 23.306 -2.269 1.00 69.88 471 GLU A N 1
ATOM 3753 C CA . GLU A 1 471 ? 38.247 24.530 -1.591 1.00 69.88 471 GLU A CA 1
ATOM 3754 C C . GLU A 1 471 ? 36.830 24.955 -2.027 1.00 69.88 471 GLU A C 1
ATOM 3756 O O . GLU A 1 471 ? 35.985 25.296 -1.185 1.00 69.88 471 GLU A O 1
ATOM 3761 N N . GLU A 1 472 ? 36.499 24.873 -3.323 1.00 75.56 472 GLU A N 1
ATOM 3762 C CA . GLU A 1 472 ? 35.136 25.145 -3.798 1.00 75.56 472 GLU A CA 1
ATOM 3763 C C . GLU A 1 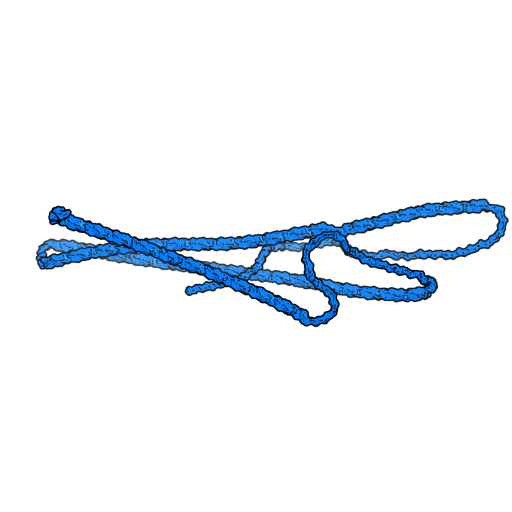472 ? 34.117 24.127 -3.254 1.00 75.56 472 GLU A C 1
ATOM 3765 O O . GLU A 1 472 ? 32.994 24.495 -2.864 1.00 75.56 472 GLU A O 1
ATOM 3770 N N . LYS A 1 473 ? 34.487 22.841 -3.178 1.00 73.38 473 LYS A N 1
ATOM 3771 C CA . LYS A 1 473 ? 33.635 21.787 -2.599 1.00 73.38 473 LYS A CA 1
ATOM 3772 C C . LYS A 1 473 ? 33.385 22.046 -1.111 1.00 73.38 473 LYS A C 1
ATOM 3774 O O . LYS A 1 473 ? 32.225 21.943 -0.676 1.00 73.38 473 LYS A O 1
ATOM 3779 N N . GLU A 1 474 ? 34.403 22.448 -0.350 1.00 77.31 474 GLU A N 1
ATOM 3780 C CA . GLU A 1 474 ? 34.269 22.827 1.061 1.00 77.31 474 GLU A CA 1
ATOM 3781 C C . GLU A 1 474 ? 33.375 24.062 1.249 1.00 77.31 474 GLU A C 1
ATOM 3783 O O . GLU A 1 474 ? 32.454 24.046 2.080 1.00 77.31 474 GLU A O 1
ATOM 3788 N N . GLU A 1 475 ? 33.543 25.107 0.432 1.00 79.62 475 GLU A N 1
ATOM 3789 C CA . GLU A 1 475 ? 32.743 26.333 0.525 1.00 79.62 475 GLU A CA 1
ATOM 3790 C C . GLU A 1 475 ? 31.257 26.064 0.200 1.00 79.62 475 GLU A C 1
ATOM 3792 O O . GLU A 1 475 ? 30.329 26.579 0.852 1.00 79.62 475 GLU A O 1
ATOM 3797 N N . VAL A 1 476 ? 30.987 25.187 -0.774 1.00 80.50 476 VAL A N 1
ATOM 3798 C CA . VAL A 1 476 ? 29.633 24.714 -1.097 1.00 80.50 476 VAL A CA 1
ATOM 3799 C C . VAL A 1 476 ? 29.045 23.902 0.063 1.00 80.50 476 VAL A C 1
ATOM 3801 O O . VAL A 1 476 ? 27.851 24.048 0.385 1.00 80.50 476 VAL A O 1
ATOM 3804 N N . GLU A 1 477 ? 29.844 23.066 0.726 1.00 80.88 477 GLU A N 1
ATOM 3805 C CA . GLU A 1 477 ? 29.417 22.296 1.894 1.00 80.88 477 GLU A CA 1
ATOM 3806 C C . GLU A 1 477 ? 29.109 23.208 3.095 1.00 80.88 477 GLU A C 1
ATOM 3808 O O . GLU A 1 477 ? 28.072 23.047 3.760 1.00 80.88 477 GLU A O 1
ATOM 3813 N N . GLU A 1 478 ? 29.920 24.241 3.326 1.00 84.25 478 GLU A N 1
ATOM 3814 C CA . GLU A 1 478 ? 29.707 25.236 4.375 1.00 84.25 478 GLU A CA 1
ATOM 3815 C C . GLU A 1 478 ? 28.432 26.056 4.107 1.00 84.25 478 GLU A C 1
ATOM 3817 O O . GLU A 1 478 ? 27.569 26.213 4.987 1.00 84.25 478 GLU A O 1
ATOM 3822 N N . LYS A 1 479 ? 28.208 26.481 2.854 1.00 83.50 479 LYS A N 1
ATOM 3823 C CA . LYS A 1 479 ? 26.962 27.137 2.410 1.00 83.50 479 LYS A CA 1
ATOM 3824 C C . LYS A 1 479 ? 25.744 26.231 2.643 1.00 83.50 479 LYS A C 1
ATOM 3826 O O . LYS A 1 479 ? 24.701 26.704 3.135 1.00 83.50 479 LYS A O 1
ATOM 3831 N N . LYS A 1 480 ? 25.849 24.920 2.380 1.00 83.75 480 LYS A N 1
ATOM 3832 C CA . LYS A 1 480 ? 24.799 23.922 2.683 1.00 83.75 480 LYS A CA 1
ATOM 3833 C C . LYS A 1 480 ? 24.563 23.792 4.195 1.00 83.75 480 LYS A C 1
ATOM 3835 O O . LYS A 1 480 ? 23.400 23.859 4.630 1.00 83.75 480 LYS A O 1
ATOM 3840 N N . LYS A 1 481 ? 25.617 23.698 5.017 1.00 85.62 481 LYS A N 1
ATOM 3841 C CA . LYS A 1 481 ? 25.544 23.664 6.494 1.00 85.62 481 LYS A CA 1
ATOM 3842 C C . LYS A 1 481 ? 24.874 24.936 7.041 1.00 85.62 481 LYS A C 1
ATOM 3844 O O . LYS A 1 481 ? 23.892 24.848 7.792 1.00 85.62 481 LYS A O 1
ATOM 3849 N N . LYS A 1 482 ? 25.262 26.123 6.567 1.00 87.12 482 LYS A N 1
ATOM 3850 C CA . LYS A 1 482 ? 24.682 27.432 6.936 1.00 87.12 482 LYS A CA 1
ATOM 3851 C C . LYS A 1 482 ? 23.204 27.548 6.545 1.00 87.12 482 LYS A C 1
ATOM 3853 O O . LYS A 1 482 ? 22.373 28.016 7.338 1.00 87.12 482 LYS A O 1
ATOM 3858 N N . LYS A 1 483 ? 22.812 27.039 5.368 1.00 87.19 483 LYS A N 1
ATOM 3859 C CA . LYS A 1 483 ? 21.404 26.958 4.922 1.00 87.19 483 LYS A CA 1
ATOM 3860 C C . LYS A 1 483 ? 20.585 26.003 5.801 1.00 87.19 483 LYS A C 1
ATOM 3862 O O . LYS A 1 483 ? 19.455 26.340 6.182 1.00 87.19 483 LYS A O 1
ATOM 3867 N N . LYS A 1 484 ? 21.153 24.858 6.201 1.00 86.69 484 LYS A N 1
ATOM 3868 C CA . LYS A 1 484 ? 20.539 23.891 7.135 1.00 86.69 484 LYS A CA 1
ATOM 3869 C C . LYS A 1 484 ? 20.333 24.512 8.522 1.00 86.69 484 LYS A C 1
ATOM 3871 O O . LYS A 1 484 ? 19.237 24.406 9.083 1.00 86.69 484 LYS A O 1
ATOM 3876 N N . ILE A 1 485 ? 21.313 25.260 9.035 1.00 86.50 485 ILE A N 1
ATOM 3877 C CA . ILE A 1 485 ? 21.216 26.003 10.303 1.00 86.50 485 ILE A CA 1
ATOM 3878 C C . ILE A 1 485 ? 20.152 27.113 10.218 1.00 86.50 485 ILE A C 1
ATOM 3880 O O . ILE A 1 485 ? 19.293 27.212 11.104 1.00 86.50 485 ILE A O 1
ATOM 3884 N N . ARG A 1 486 ? 20.094 27.900 9.130 1.00 85.31 486 ARG A N 1
ATOM 3885 C CA . ARG A 1 486 ? 19.016 28.895 8.902 1.00 85.31 486 ARG A CA 1
ATOM 3886 C C . ARG A 1 486 ? 17.627 28.253 8.871 1.00 85.31 486 ARG A C 1
ATOM 3888 O O . ARG A 1 486 ? 16.684 28.797 9.451 1.00 85.31 486 ARG A O 1
ATOM 3895 N N . ARG A 1 487 ? 17.473 27.085 8.240 1.00 84.88 487 ARG A N 1
ATOM 3896 C CA . ARG A 1 487 ? 16.200 26.339 8.226 1.00 84.88 487 ARG A CA 1
ATOM 3897 C C . ARG A 1 487 ? 15.817 25.849 9.628 1.00 84.88 487 ARG A C 1
ATOM 3899 O O . ARG A 1 487 ? 14.683 26.074 10.061 1.00 84.88 487 ARG A O 1
ATOM 3906 N N . ARG A 1 488 ? 16.762 25.273 10.383 1.00 85.00 488 ARG A N 1
ATOM 3907 C CA . ARG A 1 488 ? 16.550 24.824 11.775 1.00 85.00 488 ARG A CA 1
ATOM 3908 C C . ARG A 1 488 ? 16.167 25.985 12.702 1.00 85.00 488 ARG A C 1
ATOM 3910 O O . ARG A 1 488 ? 15.195 25.882 13.455 1.00 85.00 488 ARG A O 1
ATOM 3917 N N . THR A 1 489 ? 16.854 27.124 12.608 1.00 84.94 489 THR A N 1
ATOM 3918 C CA . THR A 1 489 ? 16.553 28.323 13.415 1.00 84.94 489 THR A CA 1
ATOM 3919 C C . THR A 1 489 ? 15.200 28.945 13.054 1.00 84.94 489 THR A C 1
ATOM 3921 O O . THR A 1 489 ? 14.441 29.310 13.959 1.00 84.94 489 THR A O 1
ATOM 3924 N N . ARG A 1 490 ? 14.825 28.992 11.764 1.00 87.88 490 ARG A N 1
ATOM 3925 C CA . ARG A 1 490 ? 13.476 29.398 11.321 1.00 87.88 490 ARG A CA 1
ATOM 3926 C C . ARG A 1 490 ? 12.392 28.468 11.879 1.00 87.88 490 ARG A C 1
ATOM 3928 O O . ARG A 1 490 ? 11.438 28.963 12.481 1.00 87.88 490 ARG A O 1
ATOM 3935 N N . LYS A 1 491 ? 12.570 27.143 11.797 1.00 88.25 491 LYS A N 1
ATOM 3936 C CA . LYS A 1 491 ? 11.630 26.151 12.365 1.00 88.25 491 LYS A CA 1
ATOM 3937 C C . LYS A 1 491 ? 11.477 26.326 13.884 1.00 88.25 491 LYS A C 1
ATOM 3939 O O . LYS A 1 491 ? 10.357 26.349 14.397 1.00 88.25 491 LYS A O 1
ATOM 3944 N N . LYS A 1 492 ? 12.579 26.566 14.611 1.00 87.69 492 LYS A N 1
ATOM 3945 C CA . LYS A 1 492 ? 12.567 26.857 16.061 1.00 87.69 492 LYS A CA 1
ATOM 3946 C C . LYS A 1 492 ? 11.836 28.170 16.385 1.00 87.69 492 LYS A C 1
ATOM 3948 O O . LYS A 1 492 ? 11.049 28.206 17.334 1.00 87.69 492 LYS A O 1
ATOM 3953 N N . LYS A 1 493 ? 12.018 29.232 15.586 1.00 89.31 493 LYS A N 1
ATOM 3954 C CA . LYS A 1 493 ? 11.278 30.506 15.725 1.00 89.31 493 LYS A CA 1
ATOM 3955 C C . LYS A 1 493 ? 9.773 30.324 15.490 1.00 89.31 493 LYS A C 1
ATOM 3957 O O . LYS A 1 493 ? 8.983 30.858 16.270 1.00 89.31 493 LYS A O 1
ATOM 3962 N N . ILE A 1 494 ? 9.367 29.544 14.485 1.00 88.62 494 ILE A N 1
ATOM 3963 C CA . ILE A 1 494 ? 7.950 29.247 14.203 1.00 88.62 494 ILE A CA 1
ATOM 3964 C C . ILE A 1 494 ? 7.321 28.463 15.362 1.00 88.62 494 ILE A C 1
ATOM 3966 O O . ILE A 1 494 ? 6.287 28.885 15.882 1.00 88.62 494 ILE A O 1
ATOM 3970 N N . ARG A 1 495 ? 7.982 27.404 15.858 1.00 85.69 495 ARG A N 1
ATOM 3971 C CA . ARG A 1 495 ? 7.519 26.644 17.039 1.00 85.69 495 ARG A CA 1
ATOM 3972 C C . ARG A 1 495 ? 7.362 27.540 18.272 1.00 85.69 495 ARG A C 1
ATOM 3974 O O . ARG A 1 495 ? 6.319 27.507 18.925 1.00 85.69 495 ARG A O 1
ATOM 3981 N N . ARG A 1 496 ? 8.341 28.413 18.549 1.00 88.12 496 ARG A N 1
ATOM 3982 C CA . ARG A 1 496 ? 8.269 29.395 19.650 1.00 88.12 496 ARG A CA 1
ATOM 3983 C C . ARG A 1 496 ? 7.101 30.376 19.480 1.00 88.12 496 ARG A C 1
ATOM 3985 O O . ARG A 1 496 ? 6.395 30.650 20.451 1.00 88.12 496 ARG A O 1
ATOM 3992 N N . ARG A 1 497 ? 6.854 30.890 18.268 1.00 89.38 497 ARG A N 1
ATOM 3993 C CA . ARG A 1 497 ? 5.694 31.758 17.970 1.00 89.38 497 ARG A CA 1
ATOM 3994 C C . ARG A 1 497 ? 4.367 31.012 18.161 1.00 89.38 497 ARG A C 1
ATOM 3996 O O . ARG A 1 497 ? 3.452 31.568 18.769 1.00 89.38 497 ARG A O 1
ATOM 4003 N N . GLY A 1 498 ? 4.283 29.753 17.728 1.00 90.62 498 GLY A N 1
ATOM 4004 C CA . GLY A 1 498 ? 3.127 28.877 17.939 1.00 90.62 498 GLY A CA 1
ATOM 4005 C C . GLY A 1 498 ? 2.822 28.645 19.423 1.00 90.62 498 GLY A C 1
ATOM 4006 O O . GLY A 1 498 ? 1.693 28.869 19.862 1.00 90.62 498 GLY A O 1
ATOM 4007 N N . MET A 1 499 ? 3.837 28.309 20.228 1.00 88.56 499 MET A N 1
ATOM 4008 C CA . MET A 1 499 ? 3.686 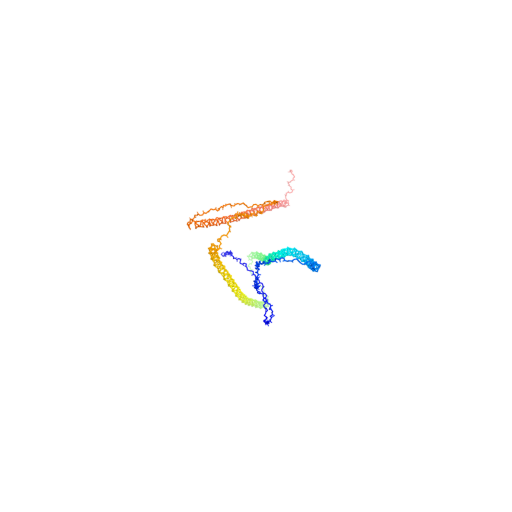28.171 21.684 1.00 88.56 499 MET A CA 1
ATOM 4009 C C . MET A 1 499 ? 3.244 29.478 22.351 1.00 88.56 499 MET A C 1
ATOM 4011 O O . MET A 1 499 ? 2.324 29.461 23.168 1.00 88.56 499 MET A O 1
ATOM 4015 N N . LYS A 1 500 ? 3.826 30.628 21.974 1.00 90.50 500 LYS A N 1
ATOM 4016 C CA . LYS A 1 500 ? 3.402 31.941 22.496 1.00 90.50 500 LYS A CA 1
ATOM 4017 C C . LYS A 1 500 ? 1.928 32.234 22.179 1.00 90.50 500 LYS A C 1
ATOM 4019 O O . LYS A 1 500 ? 1.207 32.721 23.051 1.00 90.50 500 LYS A O 1
ATOM 4024 N N . ARG A 1 501 ? 1.452 31.900 20.970 1.00 91.00 501 ARG A N 1
ATOM 4025 C CA . ARG A 1 501 ? 0.031 32.030 20.588 1.00 91.00 501 ARG A CA 1
ATOM 4026 C C . ARG A 1 501 ? -0.867 31.114 21.428 1.00 91.00 501 ARG A C 1
ATOM 4028 O O . ARG A 1 501 ? -1.842 31.610 21.997 1.00 91.00 501 ARG A O 1
ATOM 4035 N N . LYS A 1 502 ? -0.507 29.833 21.595 1.00 89.81 502 LYS A N 1
ATOM 4036 C CA . LYS A 1 502 ? -1.240 28.881 22.458 1.00 89.81 502 LYS A CA 1
ATOM 4037 C C . LYS A 1 502 ? -1.306 29.365 23.914 1.00 89.81 502 LYS A C 1
ATOM 4039 O O . LYS A 1 502 ? -2.387 29.405 24.501 1.00 89.81 502 LYS A O 1
ATOM 4044 N N . MET A 1 503 ? -0.193 29.845 24.472 1.00 88.94 503 MET A N 1
ATOM 4045 C CA . MET A 1 503 ? -0.155 30.411 25.828 1.00 88.94 503 MET A CA 1
ATOM 4046 C C . MET A 1 503 ? -1.031 31.660 25.975 1.00 88.94 503 MET A C 1
ATOM 4048 O O . MET A 1 503 ? -1.756 31.797 26.964 1.00 88.94 503 MET A O 1
ATOM 4052 N N . LYS A 1 504 ? -1.037 32.556 24.979 1.00 92.88 504 LYS A N 1
ATOM 4053 C CA . LYS A 1 504 ? -1.918 33.736 24.973 1.00 92.88 504 LYS A CA 1
ATOM 4054 C C . LYS A 1 504 ? -3.396 33.329 24.943 1.00 92.88 504 LYS A C 1
ATOM 4056 O O . LYS A 1 504 ? -4.193 33.887 25.701 1.00 92.88 504 LYS A O 1
ATOM 4061 N N . GLN A 1 505 ? -3.762 32.330 24.137 1.00 90.19 505 GLN A N 1
ATOM 4062 C CA . GLN A 1 505 ? -5.127 31.792 24.094 1.00 90.19 505 GLN A CA 1
ATOM 4063 C C . GLN A 1 505 ? -5.542 31.162 25.430 1.00 90.19 505 GLN A C 1
ATOM 4065 O O . GLN A 1 505 ? -6.622 31.474 25.937 1.00 90.19 505 GLN A O 1
ATOM 4070 N N . LEU A 1 506 ? -4.680 30.351 26.050 1.00 90.94 506 LEU A N 1
ATOM 4071 C CA . LEU A 1 506 ? -4.929 29.764 27.372 1.00 90.94 506 LEU A CA 1
ATOM 4072 C C . LEU A 1 506 ? -5.118 30.840 28.448 1.00 90.94 506 LEU A C 1
ATOM 4074 O O . LEU A 1 506 ? -6.069 30.777 29.233 1.00 90.94 506 LEU A O 1
ATOM 4078 N N . ARG A 1 507 ? -4.275 31.881 28.451 1.00 91.38 507 ARG A N 1
ATOM 4079 C CA . ARG A 1 507 ? -4.407 33.021 29.373 1.00 91.38 507 ARG A CA 1
ATOM 4080 C C . ARG A 1 507 ? -5.741 33.745 29.181 1.00 91.38 507 ARG A C 1
ATOM 4082 O O . ARG A 1 507 ? -6.403 34.082 30.165 1.00 91.38 507 ARG A O 1
ATOM 4089 N N . ASN A 1 508 ? -6.170 33.938 27.935 1.00 91.19 508 ASN A N 1
ATOM 4090 C CA . ASN A 1 508 ? -7.460 34.550 27.614 1.00 91.19 508 ASN A CA 1
ATOM 4091 C C . ASN A 1 508 ? -8.646 33.667 28.033 1.00 91.19 508 ASN A C 1
ATOM 4093 O O . ASN A 1 508 ? -9.588 34.182 28.640 1.00 91.19 508 ASN A O 1
ATOM 4097 N N . LYS A 1 509 ? -8.587 32.345 27.808 1.00 92.00 509 LYS A N 1
ATOM 4098 C CA . LYS A 1 509 ? -9.598 31.386 28.293 1.00 92.00 509 LYS A CA 1
ATOM 4099 C C . LYS A 1 509 ? -9.709 31.422 29.823 1.00 92.00 509 LYS A C 1
ATOM 4101 O O . LYS A 1 509 ? -10.811 31.576 30.350 1.00 92.00 509 LYS A O 1
ATOM 4106 N N . ARG A 1 510 ? -8.580 31.400 30.548 1.00 90.69 510 ARG A N 1
ATOM 4107 C CA . ARG A 1 510 ? -8.549 31.532 32.021 1.00 90.69 510 ARG A CA 1
ATOM 4108 C C . ARG A 1 510 ? -9.159 32.858 32.493 1.00 90.69 510 ARG A C 1
ATOM 4110 O O . ARG A 1 510 ? -9.966 32.862 33.423 1.00 90.69 510 ARG A O 1
ATOM 4117 N N . ARG A 1 511 ? -8.844 33.982 31.831 1.00 91.62 511 ARG A N 1
ATOM 4118 C CA . ARG A 1 511 ? -9.449 35.298 32.126 1.00 91.62 511 ARG A CA 1
ATOM 4119 C C . ARG A 1 511 ? -10.964 35.305 31.890 1.00 91.62 511 ARG A C 1
ATOM 4121 O O . ARG A 1 511 ? -11.695 35.783 32.758 1.00 91.62 511 ARG A O 1
ATOM 4128 N N . LYS A 1 512 ? -11.451 34.741 30.775 1.00 91.75 512 LYS A N 1
ATOM 4129 C CA . LYS A 1 512 ? -12.894 34.597 30.499 1.00 91.75 512 LYS A CA 1
ATOM 4130 C C . LYS A 1 512 ? -13.588 33.744 31.569 1.00 91.75 512 LYS A C 1
ATOM 4132 O O . LYS A 1 512 ? -14.597 34.184 32.117 1.00 91.75 512 LYS A O 1
ATOM 4137 N N . LYS A 1 513 ? -13.007 32.600 31.956 1.00 91.69 513 LYS A N 1
ATOM 4138 C CA . LYS A 1 513 ? -13.539 31.725 33.021 1.00 91.69 513 LYS A CA 1
ATOM 4139 C C . LYS A 1 513 ? -13.638 32.458 34.366 1.00 91.69 513 LYS A C 1
ATOM 4141 O O . LYS A 1 513 ? -14.684 32.416 35.009 1.00 91.69 513 LYS A O 1
ATOM 4146 N N . ARG A 1 514 ? -12.604 33.222 34.752 1.00 91.50 514 ARG A N 1
ATOM 4147 C CA . ARG A 1 514 ? -12.624 34.067 35.966 1.00 91.50 514 ARG A CA 1
ATOM 4148 C C . ARG A 1 514 ? -13.717 35.144 35.913 1.00 91.50 514 ARG A C 1
ATOM 4150 O O . ARG A 1 514 ? -14.416 35.342 36.905 1.00 91.50 514 ARG A O 1
ATOM 4157 N N . ARG A 1 515 ? -13.907 35.816 34.768 1.00 92.69 515 ARG A N 1
ATOM 4158 C CA . ARG A 1 515 ? -14.989 36.806 34.579 1.00 92.69 515 ARG A CA 1
ATOM 4159 C C . ARG A 1 515 ? -16.376 36.168 34.700 1.00 92.69 515 ARG A C 1
ATOM 4161 O O . ARG A 1 515 ? -17.241 36.733 35.368 1.00 92.69 515 ARG A O 1
ATOM 4168 N N . LEU A 1 516 ? -16.575 34.986 34.114 1.00 92.12 516 LEU A N 1
ATOM 4169 C CA . LEU A 1 516 ? -17.837 34.248 34.203 1.00 92.12 516 LEU A CA 1
ATOM 4170 C C . LEU A 1 516 ? -18.136 33.821 35.646 1.00 92.12 516 LEU A C 1
ATOM 4172 O O . LEU A 1 516 ? -19.248 34.025 36.125 1.00 92.12 516 LEU A O 1
ATOM 4176 N N . HIS A 1 517 ? -17.133 33.311 36.363 1.00 93.19 517 HIS A N 1
ATOM 4177 C CA . HIS A 1 517 ? -17.267 32.940 37.771 1.00 93.19 517 HIS A CA 1
ATOM 4178 C C . HIS A 1 517 ? -17.630 34.149 38.652 1.00 93.19 517 HIS A C 1
ATOM 4180 O O . HIS A 1 517 ? -18.569 34.073 39.442 1.00 93.19 517 HIS A O 1
ATOM 4186 N N . ARG A 1 518 ? -16.976 35.306 38.454 1.00 91.88 518 ARG A N 1
ATOM 4187 C CA . ARG A 1 518 ? -17.346 36.561 39.141 1.00 91.88 518 ARG A CA 1
ATOM 4188 C C . ARG A 1 518 ? -18.782 36.997 38.823 1.00 91.88 518 ARG A C 1
ATOM 4190 O O . ARG A 1 518 ? -19.500 37.415 39.728 1.00 91.88 518 ARG A O 1
ATOM 4197 N N . ARG A 1 519 ? -19.231 36.874 37.565 1.00 92.81 519 ARG A N 1
ATOM 4198 C CA . ARG A 1 519 ? -20.628 37.153 37.172 1.00 92.81 519 ARG A CA 1
ATOM 4199 C C . ARG A 1 519 ? -21.620 36.201 37.851 1.00 92.81 519 ARG A C 1
ATOM 4201 O O . ARG A 1 519 ? -22.641 36.678 38.337 1.00 92.81 519 ARG A O 1
ATOM 4208 N N . LYS A 1 520 ? -21.320 34.897 37.924 1.00 91.81 520 LYS A N 1
ATOM 4209 C CA . LYS A 1 520 ? -22.152 33.906 38.634 1.00 91.81 520 LYS A CA 1
ATOM 4210 C C . LYS A 1 520 ? -22.269 34.245 40.124 1.00 91.81 520 LYS A C 1
ATOM 4212 O O . LYS A 1 520 ? -23.388 34.416 40.594 1.00 91.81 520 LYS A O 1
ATOM 4217 N N . LYS A 1 521 ? -21.144 34.497 40.809 1.00 92.62 521 LYS A N 1
ATOM 4218 C CA . LYS A 1 521 ? -21.136 34.932 42.220 1.00 92.62 521 LYS A CA 1
ATOM 4219 C C . LYS A 1 521 ? -21.969 36.198 42.447 1.00 92.62 521 LYS A C 1
ATOM 4221 O O . LYS A 1 521 ? -22.780 36.240 43.363 1.00 92.62 521 LYS A O 1
ATOM 4226 N N . ARG A 1 522 ? -21.851 37.213 41.580 1.00 92.25 522 ARG A N 1
ATOM 4227 C CA . ARG A 1 522 ? -22.685 38.431 41.671 1.00 92.25 522 ARG A CA 1
ATOM 4228 C C . ARG A 1 522 ? -24.183 38.136 41.518 1.00 92.25 522 ARG A C 1
ATOM 4230 O O . ARG A 1 522 ? -24.983 38.705 42.255 1.00 92.25 522 ARG A O 1
ATOM 4237 N N . LYS A 1 523 ? -24.574 37.267 40.577 1.00 93.38 523 LYS A N 1
ATOM 4238 C CA . LYS A 1 523 ? -25.982 36.858 40.401 1.00 93.38 523 LYS A CA 1
ATOM 4239 C C . LYS A 1 523 ? -26.507 36.108 41.628 1.00 93.38 523 LYS A C 1
ATOM 4241 O O . LYS A 1 523 ? -27.634 36.345 42.048 1.00 93.38 523 LYS A O 1
ATOM 4246 N N . GLU A 1 524 ? -25.689 35.247 42.217 1.00 93.19 524 GLU A N 1
ATOM 4247 C CA . GLU A 1 524 ? -26.036 34.486 43.415 1.00 93.19 524 GLU A CA 1
ATOM 4248 C C . GLU A 1 524 ? -26.207 35.378 44.650 1.00 93.19 524 GLU A C 1
ATOM 4250 O O . GLU A 1 524 ? -27.220 35.278 45.340 1.00 93.19 524 GLU A O 1
ATOM 4255 N N . VAL A 1 525 ? -25.297 36.335 44.863 1.00 93.62 525 VAL A N 1
ATOM 4256 C CA . VAL A 1 525 ? -25.429 37.348 45.923 1.00 93.62 525 VAL A CA 1
ATOM 4257 C C . VAL A 1 525 ? -26.710 38.167 45.743 1.00 93.62 525 VAL A C 1
ATOM 4259 O O . VAL A 1 525 ? -27.453 38.351 46.704 1.00 93.62 525 VAL A O 1
ATOM 4262 N N . LYS A 1 526 ? -27.040 38.591 44.512 1.00 93.06 526 LYS A N 1
ATOM 4263 C CA . LYS A 1 526 ? -28.313 39.282 44.228 1.00 93.06 526 LYS A CA 1
ATOM 4264 C C . LYS A 1 526 ? -29.535 38.417 44.564 1.00 93.06 526 LYS A C 1
ATOM 4266 O O . LYS A 1 526 ? -30.487 38.922 45.154 1.00 93.06 526 LYS A O 1
ATOM 4271 N N . ARG A 1 527 ? -29.516 37.119 44.231 1.00 92.31 527 ARG A N 1
ATOM 4272 C CA . ARG A 1 527 ? -30.595 36.177 44.587 1.00 92.31 527 ARG A CA 1
ATOM 4273 C C . ARG A 1 527 ? -30.730 36.018 46.103 1.00 92.31 527 ARG A C 1
ATOM 4275 O O . ARG A 1 527 ? -31.848 36.068 46.610 1.00 92.31 527 ARG A O 1
ATOM 4282 N N . ARG A 1 528 ? -29.613 35.886 46.829 1.00 91.62 528 ARG A N 1
ATOM 4283 C CA . ARG A 1 528 ? -29.596 35.846 48.302 1.00 91.62 528 ARG A CA 1
ATOM 4284 C C . ARG A 1 528 ? -30.179 37.123 48.909 1.00 91.62 528 ARG A C 1
ATOM 4286 O O . ARG A 1 528 ? -31.072 37.026 49.742 1.00 91.62 528 ARG A O 1
ATOM 4293 N N . LEU A 1 529 ? -29.760 38.300 48.441 1.00 93.00 529 LEU A N 1
ATOM 4294 C CA . LEU A 1 529 ? -30.303 39.587 48.896 1.00 93.00 529 LEU A CA 1
ATOM 4295 C C . LEU A 1 529 ? -31.814 39.701 48.654 1.00 93.00 529 LEU A C 1
ATOM 4297 O O . LEU A 1 529 ? -32.537 40.137 49.546 1.00 93.00 529 LEU A O 1
ATOM 4301 N N . LYS A 1 530 ? -32.311 39.252 47.491 1.00 92.75 530 LYS A N 1
ATOM 4302 C CA . LYS A 1 530 ? -33.755 39.235 47.193 1.00 92.75 530 LYS A CA 1
ATOM 4303 C C . LYS A 1 530 ? -34.527 38.320 48.154 1.00 92.75 530 LYS A C 1
ATOM 4305 O O . LYS A 1 530 ? -35.575 38.718 48.653 1.00 92.75 530 LYS A O 1
ATOM 4310 N N . ARG A 1 531 ? -33.988 37.136 48.480 1.00 90.81 531 ARG A N 1
ATOM 4311 C CA . ARG A 1 531 ? -34.576 36.225 49.484 1.00 90.81 531 ARG A CA 1
ATOM 4312 C C . ARG A 1 531 ? -34.598 36.844 50.885 1.00 90.81 531 ARG A C 1
ATOM 4314 O O . ARG A 1 531 ? -35.592 36.701 51.585 1.00 90.81 531 ARG A O 1
ATOM 4321 N N . VAL A 1 532 ? -33.532 37.541 51.287 1.00 91.69 532 VAL A N 1
ATOM 4322 C CA . VAL A 1 532 ? -33.470 38.226 52.592 1.00 91.69 532 VAL A CA 1
ATOM 4323 C C . VAL A 1 532 ? -34.484 39.368 52.666 1.00 91.69 532 VAL A C 1
ATOM 4325 O O . VAL A 1 532 ? -35.186 39.466 53.668 1.00 91.69 532 VAL A O 1
ATOM 4328 N N . ARG A 1 533 ? -34.612 40.190 51.613 1.00 89.56 533 ARG A N 1
ATOM 4329 C CA . ARG A 1 533 ? -35.642 41.244 51.546 1.00 89.56 533 ARG A CA 1
ATOM 4330 C C . ARG A 1 533 ? -37.052 40.666 51.651 1.00 89.56 533 ARG A C 1
ATOM 4332 O O . ARG A 1 533 ? -37.794 41.091 52.523 1.00 89.56 533 ARG A O 1
ATOM 4339 N N . SER A 1 534 ? -37.362 39.624 50.878 1.00 88.81 534 SER A N 1
ATOM 4340 C CA . SER A 1 534 ? -38.667 38.950 50.946 1.00 88.81 534 SER A CA 1
ATOM 4341 C C . SER A 1 534 ? -38.947 38.344 52.330 1.00 88.81 534 SER A C 1
ATOM 4343 O O . SER A 1 534 ? -40.058 38.454 52.835 1.00 88.81 534 SER A O 1
ATOM 4345 N N . ARG A 1 535 ? -37.943 37.758 53.003 1.00 88.94 535 ARG A N 1
ATOM 4346 C CA . ARG A 1 535 ? -38.090 37.293 54.396 1.00 88.94 535 ARG A CA 1
ATOM 4347 C C . ARG A 1 535 ? -38.339 38.445 55.373 1.00 88.94 535 ARG A C 1
ATOM 4349 O O . ARG A 1 535 ? -39.140 38.272 56.284 1.00 88.94 535 ARG A O 1
ATOM 4356 N N . LYS A 1 536 ? -37.672 39.595 55.207 1.00 88.06 536 LYS A N 1
ATOM 4357 C CA . LYS A 1 536 ? -37.922 40.793 56.029 1.00 88.06 536 LYS A CA 1
ATOM 4358 C C . LYS A 1 536 ? -39.334 41.342 55.811 1.00 88.06 536 LYS A C 1
ATOM 4360 O O . LYS A 1 536 ? -39.998 41.636 56.794 1.00 88.06 536 LYS A O 1
ATOM 4365 N N . GLU A 1 537 ? -39.805 41.419 54.568 1.00 89.06 537 GLU A N 1
ATOM 4366 C CA . GLU A 1 537 ? -41.182 41.827 54.245 1.00 89.06 537 GLU A CA 1
ATOM 4367 C C . GLU A 1 537 ? -42.212 40.865 54.840 1.00 89.06 537 GLU A C 1
ATOM 4369 O O . GLU A 1 537 ? -43.127 41.313 55.518 1.00 89.06 537 GLU A O 1
ATOM 4374 N N . LYS A 1 538 ? -42.018 39.547 54.694 1.00 86.94 538 LYS A N 1
ATOM 4375 C CA . LYS A 1 538 ? -42.891 38.542 55.325 1.00 86.94 538 LYS A CA 1
ATOM 4376 C C . LYS A 1 538 ? -42.919 38.662 56.847 1.00 86.94 538 LYS A C 1
ATOM 4378 O O . LYS A 1 538 ? -43.984 38.553 57.433 1.00 86.94 538 LYS A O 1
ATOM 4383 N N . LYS A 1 539 ? -41.771 38.908 57.492 1.00 86.94 539 LYS A N 1
ATOM 4384 C CA . LYS A 1 539 ? -41.715 39.161 58.941 1.00 86.94 539 LYS A CA 1
ATOM 4385 C C . LYS A 1 539 ? -42.430 40.455 59.331 1.00 86.94 539 LYS A C 1
ATOM 4387 O O . LYS A 1 539 ? -43.087 40.474 60.360 1.00 86.94 539 LYS A O 1
ATOM 4392 N N . LYS A 1 540 ? -42.318 41.512 58.519 1.00 85.94 540 LYS A N 1
ATOM 4393 C CA . LYS A 1 540 ? -43.013 42.784 58.751 1.00 85.94 540 LYS A CA 1
ATOM 4394 C C . LYS A 1 540 ? -44.530 42.613 58.633 1.00 85.94 540 LYS A C 1
ATOM 4396 O O . LYS A 1 540 ? -45.240 43.034 59.531 1.00 85.94 540 LYS A O 1
ATOM 4401 N N . LEU A 1 541 ? -44.996 41.916 57.594 1.00 84.69 541 LEU A N 1
ATOM 4402 C CA . LEU A 1 541 ? -46.406 41.556 57.419 1.00 84.69 541 LEU A CA 1
ATOM 4403 C C . LEU A 1 541 ? -46.907 40.664 58.557 1.00 84.69 541 LEU A C 1
ATOM 4405 O O . LEU A 1 541 ? -47.958 40.934 59.113 1.00 84.69 541 LEU A O 1
ATOM 4409 N N . HIS A 1 542 ? -46.138 39.648 58.961 1.00 82.50 542 HIS A N 1
ATOM 4410 C CA . HIS A 1 542 ? -46.517 38.796 60.086 1.00 82.50 542 HIS A CA 1
ATOM 4411 C C . HIS A 1 542 ? -46.595 39.584 61.398 1.00 82.50 542 HIS A C 1
ATOM 4413 O O . HIS A 1 542 ? -47.548 39.402 62.138 1.00 82.50 542 HIS A O 1
ATOM 4419 N N . SER A 1 543 ? -45.647 40.490 61.659 1.00 80.50 543 SER A N 1
ATOM 4420 C CA . SER A 1 543 ? -45.693 41.388 62.818 1.00 80.50 543 SER A CA 1
ATOM 4421 C C . SER A 1 543 ? -46.900 42.323 62.779 1.00 80.50 543 SER A C 1
ATOM 4423 O O . SER A 1 543 ? -47.454 42.609 63.831 1.00 80.50 543 SER A O 1
ATOM 4425 N N . GLN A 1 544 ? -47.294 42.803 61.597 1.00 77.38 544 GLN A N 1
ATOM 4426 C CA . GLN A 1 544 ? -48.451 43.681 61.421 1.00 77.38 544 GLN A CA 1
ATOM 4427 C C . GLN A 1 544 ? -49.764 42.919 61.639 1.00 77.38 544 GLN A C 1
ATOM 4429 O O . GLN A 1 544 ? -50.606 43.384 62.393 1.00 77.38 544 GLN A O 1
ATOM 4434 N N . VAL A 1 545 ? -49.877 41.702 61.100 1.00 77.19 545 VAL A N 1
ATOM 4435 C CA . VAL A 1 545 ? -51.013 40.799 61.345 1.00 77.19 545 VAL A CA 1
ATOM 4436 C C . VAL A 1 545 ? -51.071 40.367 62.812 1.00 77.19 545 VAL A C 1
ATOM 4438 O O . VAL A 1 545 ? -52.138 40.358 63.405 1.00 77.19 545 VAL A O 1
ATOM 4441 N N . SER A 1 546 ? -49.938 40.050 63.445 1.00 74.38 546 SER A N 1
ATOM 4442 C CA . SER A 1 546 ? -49.897 39.732 64.878 1.00 74.38 546 SER A CA 1
ATOM 4443 C C . SER A 1 546 ? -50.274 40.931 65.751 1.00 74.38 546 SER A C 1
ATOM 4445 O O . SER A 1 546 ? -50.901 40.737 66.786 1.00 74.38 546 SER A O 1
ATOM 4447 N N . PHE A 1 547 ? -49.926 42.154 65.338 1.00 73.06 547 PHE A N 1
ATOM 4448 C CA . PHE A 1 547 ? -50.361 43.378 66.011 1.00 73.06 547 PHE A CA 1
ATOM 4449 C C . PHE A 1 547 ? -51.868 43.613 65.827 1.00 73.06 547 PHE A C 1
ATOM 4451 O O . PHE A 1 547 ? -52.552 43.864 66.809 1.00 73.06 547 PHE A O 1
ATOM 4458 N N . GLU A 1 548 ? -52.409 43.450 64.616 1.00 70.94 548 GLU A N 1
ATOM 4459 C CA . GLU A 1 548 ? -53.855 43.536 64.351 1.00 70.94 548 GLU A CA 1
ATOM 4460 C C . GLU A 1 548 ? -54.657 42.470 65.107 1.00 70.94 548 GLU A C 1
ATOM 4462 O O . GLU A 1 548 ? -55.703 42.782 65.667 1.00 70.94 548 GLU A O 1
ATOM 4467 N N . ILE A 1 549 ? -54.155 41.234 65.198 1.00 68.50 549 ILE A N 1
ATOM 4468 C CA . ILE A 1 549 ? -54.789 40.169 65.987 1.00 68.50 549 ILE A CA 1
ATOM 4469 C C . ILE A 1 549 ? -54.752 40.521 67.480 1.00 68.50 549 ILE A C 1
ATOM 4471 O O . ILE A 1 549 ? -55.781 40.423 68.136 1.00 68.50 549 ILE A O 1
ATOM 4475 N N . ALA A 1 550 ? -53.617 40.996 68.008 1.00 63.03 550 ALA A N 1
ATOM 4476 C CA . ALA A 1 550 ? -53.498 41.391 69.415 1.00 63.03 550 ALA A CA 1
ATOM 4477 C C . ALA A 1 550 ? -54.387 42.595 69.788 1.00 63.03 550 ALA A C 1
ATOM 4479 O O . ALA A 1 550 ? -54.867 42.672 70.917 1.00 63.03 550 ALA A O 1
ATOM 4480 N N . TRP A 1 551 ? -54.633 43.515 68.849 1.00 59.50 551 TRP A N 1
ATOM 4481 C CA . TRP A 1 551 ? -55.582 44.621 69.025 1.00 59.50 551 TRP A CA 1
ATOM 4482 C C . TRP A 1 551 ? -57.044 44.196 68.826 1.00 59.50 551 TRP A C 1
ATOM 4484 O O . TRP A 1 551 ? -57.925 44.735 69.489 1.00 59.50 551 TRP A O 1
ATOM 4494 N N . GLY A 1 552 ? -57.315 43.218 67.958 1.00 57.69 552 GLY A N 1
ATOM 4495 C CA . GLY A 1 552 ? -58.662 42.718 67.671 1.00 57.69 552 GLY A CA 1
ATOM 4496 C C . GLY A 1 552 ? -59.236 41.767 68.726 1.00 57.69 552 GLY A C 1
ATOM 4497 O O . GLY A 1 552 ? -60.451 41.625 68.816 1.00 57.69 552 GLY A O 1
ATOM 4498 N N . THR A 1 553 ? -58.399 41.131 69.551 1.00 53.03 553 THR A N 1
ATOM 4499 C CA . THR A 1 553 ? -58.836 40.165 70.580 1.00 53.03 553 THR A CA 1
ATOM 4500 C C . THR A 1 553 ? -58.955 40.749 71.991 1.00 53.03 553 THR A C 1
ATOM 4502 O O . THR A 1 553 ? -59.014 39.986 72.950 1.00 53.03 553 THR A O 1
ATOM 4505 N N . ASN A 1 554 ? -58.986 42.077 72.148 1.00 46.53 554 ASN A N 1
ATOM 4506 C CA . ASN A 1 554 ? -59.044 42.737 73.457 1.00 46.53 554 ASN A CA 1
ATOM 4507 C C . ASN A 1 554 ? -60.395 43.475 73.645 1.00 46.53 554 ASN A C 1
ATOM 4509 O O . ASN A 1 554 ? -60.528 44.611 73.185 1.00 46.53 554 ASN A O 1
ATOM 4513 N N . PRO A 1 555 ? -61.413 42.897 74.323 1.00 52.59 555 PRO A N 1
ATOM 4514 C CA . PRO A 1 555 ? -62.750 43.496 74.450 1.00 52.59 555 PRO A CA 1
ATOM 4515 C C . PRO A 1 555 ? -62.848 44.668 75.446 1.00 52.59 555 PRO A C 1
ATOM 4517 O O . PRO A 1 555 ? -63.935 44.942 75.944 1.00 52.59 555 PRO A O 1
ATOM 4520 N N . HIS A 1 556 ? -61.745 45.350 75.783 1.00 51.88 556 HIS A N 1
ATOM 4521 C CA . HIS A 1 556 ? -61.736 46.334 76.876 1.00 51.88 556 HIS A CA 1
ATOM 4522 C C . HIS A 1 556 ? -61.112 47.706 76.563 1.00 51.88 556 HIS A C 1
ATOM 4524 O O . HIS A 1 556 ? -60.935 48.507 77.478 1.00 51.88 556 HIS A O 1
ATOM 4530 N N . MET A 1 557 ? -60.819 48.028 75.296 1.00 49.91 557 MET A N 1
ATOM 4531 C CA . MET A 1 557 ? -60.225 49.328 74.914 1.00 49.91 557 MET A CA 1
ATOM 4532 C C . MET A 1 557 ? -60.984 50.089 73.811 1.00 49.91 557 MET A C 1
ATOM 4534 O O . MET A 1 557 ? -60.409 50.908 73.101 1.00 49.91 557 MET A O 1
ATOM 4538 N N . SER A 1 558 ? -62.301 49.895 73.708 1.00 47.12 558 SER A N 1
ATOM 4539 C CA . SER A 1 558 ? -63.197 50.677 72.832 1.00 47.12 558 SER A CA 1
ATOM 4540 C C . SER A 1 558 ? -63.718 51.976 73.475 1.00 47.12 558 SER A C 1
ATOM 4542 O O . SER A 1 558 ? -64.739 52.505 73.053 1.00 47.12 558 SER A O 1
ATOM 4544 N N . HIS A 1 559 ? -63.043 52.498 74.500 1.00 51.00 559 HIS A N 1
ATOM 4545 C CA . HIS A 1 559 ? -63.374 53.769 75.152 1.00 51.00 559 HIS A CA 1
ATOM 4546 C C . HIS A 1 559 ? -62.087 54.498 75.548 1.00 51.00 559 HIS A C 1
ATOM 4548 O O . HIS A 1 559 ? -61.775 54.538 76.724 1.00 51.00 559 HIS A O 1
ATOM 4554 N N . MET A 1 560 ? -61.300 55.017 74.597 1.00 51.34 560 MET A N 1
ATOM 4555 C CA . MET A 1 560 ? -60.286 56.075 74.839 1.00 51.34 560 MET A CA 1
ATOM 4556 C C . MET A 1 560 ? -59.647 56.582 73.527 1.00 51.34 560 MET A C 1
ATOM 4558 O O . MET A 1 560 ? -58.440 56.765 73.425 1.00 51.34 560 MET A O 1
ATOM 4562 N N . ALA A 1 561 ? -60.455 56.834 72.496 1.00 44.41 561 ALA A N 1
ATOM 4563 C CA . ALA A 1 561 ? -60.007 57.553 71.297 1.00 44.41 561 ALA A CA 1
ATOM 4564 C C . ALA A 1 561 ? -61.097 58.524 70.824 1.00 44.41 561 ALA A C 1
ATOM 4566 O O . ALA A 1 561 ? -61.622 58.431 69.723 1.00 44.41 561 ALA A O 1
ATOM 4567 N N . SER A 1 562 ? -61.474 59.434 71.722 1.00 47.91 562 SER A N 1
ATOM 4568 C CA . SER A 1 562 ? -62.234 60.645 71.410 1.00 47.91 562 SER A CA 1
ATOM 4569 C C . SER A 1 562 ? -61.627 61.797 72.215 1.00 47.91 562 SER A C 1
ATOM 4571 O O . SER A 1 562 ? -62.245 62.313 73.140 1.00 47.91 562 SER A O 1
ATOM 4573 N N . SER A 1 563 ? -60.352 62.099 71.946 1.00 46.03 563 SER A N 1
ATOM 4574 C CA . SER A 1 563 ? -59.638 63.340 72.308 1.00 46.03 563 SER A CA 1
ATOM 4575 C C . SER A 1 563 ? -58.198 63.272 71.788 1.00 46.03 563 SER A C 1
ATOM 4577 O O . SER A 1 563 ? -57.281 62.913 72.525 1.00 46.03 563 SER A O 1
ATOM 4579 N N . CYS A 1 564 ? -58.032 63.555 70.497 1.00 37.12 564 CYS A N 1
ATOM 4580 C CA . CYS A 1 564 ? -56.885 64.212 69.856 1.00 37.12 564 CYS A CA 1
ATOM 4581 C C . CYS A 1 564 ? -57.175 64.306 68.360 1.00 37.12 564 CYS A C 1
ATOM 4583 O O . CYS A 1 564 ? -57.532 63.256 67.778 1.00 37.12 564 CYS A O 1
#